Protein 2XFG (pdb70)

Secondary structure (DSSP, 8-state):
--SS-HHHHHHHHHHHHHHTB-B---TTT-SBSS---B-TTTTGGGTS----SB--SSS--EEHHHHHHHHHHHHHHHHH-HHHHHHTT-HHHHHHHHHHHHHHHHHT-SBTTEEEEEES-HHHHHT--S-GGG--S---EEEEESSS--HHHHHHHHHHHHHHHHHTTTT-HHHHHHHHHHHHHHHHHHHHH---TT--TTTTTS--SS-SHHHHHHHHHHHHHHH--HHHHHHHHHTTTTS-BSTTSSSBP-SS--BTTB-HHHHHHHHHHHH-SS-HHHHHHHHHHHHHTT-BTTB---B-TTS-B---SSSHHHHHHHHHHHHHHHHT-TTS-HHHHHHHHHHHHHHHHHHHTTTSS--BTTSSSS--S--S-HHHHT-SSS-TTSSSS-SS--TTPBP----TTS-----TT-HHHH---HHHHHHHHHHHHHHHHHHT--/----TT--B-----S-SEEEEEEEEEEETTEEEEEEEEEE---TT---BSSEEEEEEEE-HHHHTTT--GGG-EEE-S--TT-EEPPPEEEETTEEEEEEE-TTS-B-SSSTTTSEEEEEEEEEPPTTS---GGG-GGGTT--BT--EE-TTS-EEETTEEEES----TTT-

Solvent-accessible surface area: 24163 Å² total; per-residue (Å²): 124,31,62,56,83,5,4,48,0,0,8,19,0,0,0,0,0,8,2,1,26,0,0,162,17,83,101,98,101,19,34,5,35,1,6,12,63,5,11,84,92,2,0,141,99,38,70,51,80,0,24,12,0,0,6,5,21,3,10,5,0,0,4,1,1,0,3,0,2,0,1,0,0,0,0,0,0,2,73,42,9,75,75,1,0,102,83,2,50,4,27,105,51,0,9,84,0,1,66,56,0,0,53,2,0,25,71,0,7,59,112,146,45,20,0,12,5,1,0,0,50,5,149,35,3,73,74,19,14,0,2,1,21,3,30,68,43,151,30,40,17,65,99,0,37,116,102,45,10,1,0,0,0,1,0,0,0,0,0,2,0,0,1,0,3,26,15,8,89,189,78,53,24,135,14,4,134,75,0,39,125,27,0,86,34,0,11,112,1,0,13,78,26,77,21,36,119,11,24,86,24,2,103,65,76,25,46,31,199,38,26,29,53,2,0,0,0,0,0,0,0,0,0,38,48,12,42,121,70,70,70,39,20,94,64,0,41,66,19,24,89,113,14,25,91,23,110,183,52,128,71,35,27,12,68,89,0,0,4,29,14,8,0,0,1,0,0,2,0,2,0,4,53,48,73,68,88,119,23,119,12,37,96,2,0,20,28,0,0,14,24,0,9,98,19,55,126,86,83,123,7,75,53,5,110,129,27,0,0,42,23,40,95,105,0,1,0,15,17,0,0,1,0,0,0,0,0,0,0,0,25,72,24,139,82,12,46,165,116,58,16,146,38,0,42,105,12,0,67,46,1,0,14,2,0,1,10,69,38,35,46,0,4,0,4,17,9,46,118,92,27,1,144,24,2,16,8,11,4,0,0,2,0,29,8,66,37,53,122,62,18,84,121,30,46,7,59,0,49,0,0,0,0,1,2,2,65,41,84,24,92,34,79,47,55,2,57,52,104,42,9,0,43,1,4,0,2,11,0,0,0,0,0,0,0,0,0,11,0,4,86,71,59,22,38,216,53,74,11,73,124,160,30,63,1,102,34,153,69,68,123,56,28,14,16,0,43,0,1,12,60,35,73,34,142,21,33,1,27,0,63,0,22,1,4,0,55,0,2,20,36,3,79,59,9,84,63,0,7,1,45,0,0,1,43,4,74,32,0,59,111,60,71,77,51,16,104,55,17,114,19,49,41,125,104,53,185,46,6,162,41,26,109,24,84,101,40,138,123,36,21,39,22,0,40,0,36,3,52,71,30,123,0,37,0,7,9,89,85,12,29,70,59,54,1,29,1,74,0,22,5,48,159,85,12,103,10,47,26,129,59,2,42,0,35,82,68,20,55,84,79,64,45,65,96,7,78,71,0,0,0,4,54,79,48,98,76,71,23,15,116,40,8,75,90,173,144,192

GO terms:
  GO:0042802 identical protein binding (F, IPI)

Organism: Acetivibrio thermocellus (strain ATCC 27405 / DSM 1237 / JCM 9322 / NBRC 103400 / NCIMB 10682 / NRRL B-4536 / VPI 7372) (NCBI:txid203119)

Foldseek 3Di:
DDPFDLLQLLLQLLLLLLVFKAAADDCVPRPDDQDHYFPQCFCVVVPFGLTFFGQWWLWRKRALLQRLLLLLLLLVLCVQQVVLCVLSVNNVSSLVSSCRHLVNQLSQPPDLFKGWGIWAQVVLGVQFFFARRPDDDHIDIFMAGLVAHQLASLLSNLSSLLSNLVSCCPVPVVSSVVSNVNSVSSLCNSVVRQDRRRVDRCVPNDDQDQGNLQSSLSSLLSNCVSPVPCVSVVRSVVCQQPRDADPPDSHRDAQFACFSNHNNLVSLLSNCLVVVPPDNSLVNNLQNLCQDFVRDPPHHAQAAPLGQRARDLALRLLRQLLSLLSLLSQLPRPSHDPVSNVRSPVSLSSSLCVCQASPNEHQFWPHDHPYQFQAQHRSQQGAPPRDSVVPVGGPHTSGNWRALADPSHRDEDRDNPPRNHRITGSSSSRSNSSSSSSVCVVPPND/DDDDPVDDDQDDPPDQQWFKWKAFADDDQFKTKMKIKTFGNAPSPWDKAQWKKKKFKFFCVQQVVVVHDLVQKDKDDPFQVQWDWARWADDDDRMTIIMITNHRQIATNDDDPRGMDIGMMMIGGDPPRGDDRPRTQRCPPHYYPDIGTDLSIFMDGNNHTDGHDYDQPVND

CATH classification: 1.50.10.10

Sequence (618 aa):
TGAFNYGEALQKAIFFYECQRSGKLDSSTLRLNWRGDSGLDDGKDAGIIDLTGGWYDAGDHVKFNLPMSYSAAMLGWAVYEYEDDAFKQSGQYNHILNNIKWACDYFIKKCHPEKDVYYYQVGDGHADHAWWGPAEVMPMERPSYKKVDRSSSPGSTVVAETSAALAIASIIFKKKVDGEYSKECLKHAKELFEFADTTKSDDGYTAANGFYNSWSGFYDELSWAAVWLYLATNDSSSYLDKAESYSDKWGYEPQTNIPKYKWAQCWDDVTYGTYLLLARIKNDNGKYKKEAIERHLDWWTTGYNGERITYTPKGLAWLDQWGSLRYATTTAFLACVYSDWENNGDKEKAKTYLEFARRSQADYALGSSTGRSFVVGFGEENPPKRPHHRTAHGSWADSQMMEPPEHRHVLYGALVGGPDSTDNYTDDISSNYTCNEEVACDYNAGFVGLLAKMYKLYGELGSPDPKFNGIEEVPEEDEIFVEAGVNASGNNFIEIKAIVNNKSGWPARRVCENLSFRYFINIEEIVNAGKSASDLQVSSSYNQGAKLSDVKKHYKDNNIYYVEEVDLSGTKIYPGGQSAYKKKEVQFRISSAPEGTVFNPENDYSYQGLSAGTVVKSEYIPVYDAGVLVFGREPLEEHHH

B-factor: mean 23.48, std 12.63, range [8.13, 111.37]

Nearest PDB structures (foldseek):
  2xfg-assembly1_A  TM=1.002E+00  e=5.826E-88  Acetivibrio thermocellus
  1g87-assembly1_A  TM=9.944E-01  e=8.960E-62  Ruminiclostridium cellulolyticum
  1ga2-assembly1_A  TM=9.941E-01  e=1.167E-61  Ruminiclostridium cellulolyticum
  7v0j-assembly1_A  TM=9.828E-01  e=1.781E-61  Acetivibrio thermocellus
  8ihw-assembly1_A  TM=9.458E-01  e=1.509E-45  Eisenia fetida

Radius of gyration: 29.51 Å; Cα contacts (8 Å, |Δi|>4): 1471; chains: 2; bounding box: 98×49×69 Å

InterPro domains:
  IPR001701 Glycoside hydrolase family 9 [PF00759] (78-508)
  IPR001956 Carbohydrate-binding module 3 [PF00942] (536-680)
  IPR001956 Carbohydrate-binding module 3 [PF00942] (742-884)
  IPR001956 Carbohydrate-binding module 3 [PS51172] (529-684)
  IPR001956 Carbohydrate-binding module 3 [PS51172] (736-887)
  IPR001956 Carbohydrate-binding module 3 [SM01067] (534-617)
  IPR001956 Carbohydrate-binding module 3 [SM01067] (742-824)
  IPR008928 Six-hairpin glycosidase superfamily [SSF48208] (76-523)
  IPR008965 CBM2/CBM3, carbohydrate-binding domain superfamily [SSF49384] (532-683)
  IPR008965 CBM2/CBM3, carbohydrate-binding domain superfamily [SSF49384] (738-887)
  IPR012341 Six-hairpin glycosidase-like superfamily [G3DSA:1.50.10.10] (73-518)
  IPR018221 Glycoside hydrolase family 9, His active site [PS00592] (426-450)
  IPR033126 Glycosyl hydrolases family 9, Asp/Glu active sites [PS00698] (484-502)
  IPR036966 Carbohydrate-binding module 3 superfamily [G3DSA:2.60.40.710] (529-688)
  IPR036966 Carbohydrate-binding module 3 superfamily [G3DSA:2.60.40.710] (724-887)

Structure (mmCIF, N/CA/C/O backbone):
data_2XFG
#
_entry.id   2XFG
#
_cell.length_a   70.399
_cell.length_b   88.541
_cell.length_c   106.486
_cell.angle_alpha   90.00
_cell.angle_beta   90.00
_cell.angle_gamma   90.00
#
_symmetry.space_group_name_H-M   'P 21 21 21'
#
loop_
_entity.id
_entity.type
_entity.pdbx_description
1 polymer 'ENDOGLUCANASE 1'
2 polymer 'ENDOGLUCANASE 1'
3 non-polymer 'CALCIUM ION'
4 non-polymer 'CHLORIDE ION'
5 water water
#
loop_
_atom_site.group_PDB
_atom_site.id
_atom_site.type_symbol
_atom_site.label_atom_id
_atom_site.label_alt_id
_atom_site.label_comp_id
_atom_site.label_asym_id
_atom_site.label_entity_id
_atom_site.label_seq_id
_atom_site.pdbx_PDB_ins_code
_atom_site.Cartn_x
_atom_site.Cartn_y
_atom_site.Cartn_z
_atom_site.occupancy
_atom_site.B_iso_or_equiv
_atom_site.auth_seq_id
_atom_site.auth_comp_id
_atom_site.auth_asym_id
_atom_site.auth_atom_id
_atom_site.pdbx_PDB_model_num
ATOM 1 N N . THR A 1 21 ? 20.494 -45.913 54.370 1.00 88.19 1 THR A N 1
ATOM 2 C CA . THR A 1 21 ? 20.193 -45.319 53.030 1.00 84.48 1 THR A CA 1
ATOM 3 C C . THR A 1 21 ? 21.012 -44.050 52.787 1.00 69.04 1 THR A C 1
ATOM 4 O O . THR A 1 21 ? 21.460 -43.392 53.735 1.00 69.16 1 THR A O 1
ATOM 17 N N . GLY A 1 22 ? 21.190 -43.687 51.521 1.00 44.42 2 GLY A N 1
ATOM 18 C CA . GLY A 1 22 ? 20.478 -44.299 50.412 1.00 25.51 2 GLY A CA 1
ATOM 19 C C . GLY A 1 22 ? 21.224 -45.420 49.742 1.00 30.60 2 GLY A C 1
ATOM 20 O O . GLY A 1 22 ? 22.258 -45.880 50.222 1.00 32.63 2 GLY A O 1
ATOM 24 N N . ALA A 1 23 ? 20.695 -45.840 48.604 1.00 20.15 3 ALA A N 1
ATOM 25 C CA . ALA A 1 23 ? 21.203 -46.996 47.894 1.00 18.53 3 ALA A CA 1
ATOM 26 C C . ALA A 1 23 ? 22.327 -46.675 46.938 1.00 21.19 3 ALA A C 1
ATOM 27 O O . ALA A 1 23 ? 23.025 -47.596 46.486 1.00 19.19 3 ALA A O 1
ATOM 34 N N . PHE A 1 24 ? 22.473 -45.386 46.590 1.00 18.27 4 PHE A N 1
ATOM 35 C CA . PHE A 1 24 ? 23.515 -44.967 45.648 1.00 15.23 4 PHE A CA 1
ATOM 36 C C . PHE A 1 24 ? 24.104 -43.660 46.108 1.00 17.96 4 PHE A C 1
ATOM 37 O O . PHE A 1 24 ? 23.529 -42.998 46.952 1.00 18.91 4 PHE A O 1
ATOM 54 N N . ASN A 1 25 ? 25.278 -43.331 45.572 1.00 17.30 5 ASN A N 1
ATOM 55 C CA . ASN A 1 25 ? 25.959 -42.110 45.927 1.00 14.18 5 ASN A CA 1
ATOM 56 C C . ASN A 1 25 ? 25.350 -40.934 45.134 1.00 13.63 5 ASN A C 1
ATOM 57 O O . ASN A 1 25 ? 25.802 -40.597 44.034 1.00 13.24 5 ASN A O 1
ATOM 68 N N . TYR A 1 26 ? 24.314 -40.324 45.706 1.00 13.38 6 TYR A N 1
ATOM 69 C CA . TYR A 1 26 ? 23.609 -39.245 45.002 1.00 13.11 6 TYR A CA 1
ATOM 70 C C . TYR A 1 26 ? 24.481 -38.027 44.804 1.00 15.29 6 TYR A C 1
ATOM 71 O O . TYR A 1 26 ? 24.372 -37.332 43.796 1.00 17.24 6 TYR A O 1
ATOM 89 N N . GLY A 1 27 ? 25.365 -37.774 45.757 1.00 15.74 7 GLY A N 1
ATOM 90 C CA . GLY A 1 27 ? 26.277 -36.641 45.648 1.00 13.34 7 GLY A CA 1
ATOM 91 C C . GLY A 1 27 ? 27.214 -36.773 44.468 1.00 15.96 7 GLY A C 1
ATOM 92 O O . GLY A 1 27 ? 27.444 -35.803 43.749 1.00 14.43 7 GLY A O 1
ATOM 96 N N . GLU A 1 28 ? 27.820 -37.952 44.295 1.00 13.24 8 GLU A N 1
ATOM 97 C CA . GLU A 1 28 ? 28.605 -38.242 43.101 1.00 15.92 8 GLU A CA 1
ATOM 98 C C . GLU A 1 28 ? 27.794 -38.122 41.792 1.00 11.79 8 GLU A C 1
ATOM 99 O O . GLU A 1 28 ? 28.255 -37.533 40.824 1.00 11.66 8 GLU A O 1
ATOM 111 N N . ALA A 1 29 ? 26.622 -38.732 41.739 1.00 11.98 9 ALA A N 1
ATOM 112 C CA . ALA A 1 29 ? 25.755 -38.610 40.576 1.00 15.99 9 ALA A CA 1
ATOM 113 C C . ALA A 1 29 ? 25.442 -37.134 40.261 1.00 14.09 9 ALA A C 1
ATOM 114 O O . ALA A 1 29 ? 25.453 -36.726 39.114 1.00 11.82 9 ALA A O 1
ATOM 121 N N . LEU A 1 30 ? 25.170 -36.337 41.282 1.00 12.92 10 LEU A N 1
ATOM 122 C CA . LEU A 1 30 ? 24.882 -34.902 41.083 1.00 13.46 10 LEU A CA 1
ATOM 123 C C . LEU A 1 30 ? 26.083 -34.170 40.487 1.00 12.44 10 LEU A C 1
ATOM 124 O O . LEU A 1 30 ? 25.952 -33.419 39.514 1.00 13.16 10 LEU A O 1
ATOM 140 N N . GLN A 1 31 ? 27.240 -34.317 41.118 1.00 11.09 11 GLN A N 1
ATOM 141 C CA . GLN A 1 31 ? 28.490 -33.798 40.577 1.00 11.61 11 GLN A CA 1
ATOM 142 C C . GLN A 1 31 ? 28.658 -34.100 39.078 1.00 13.86 11 GLN A C 1
ATOM 143 O O . GLN A 1 31 ? 28.955 -33.199 38.266 1.00 12.39 11 GLN A O 1
ATOM 157 N N . LYS A 1 32 ? 28.456 -35.369 38.719 1.00 14.08 12 LYS A N 1
ATOM 158 C CA . LYS A 1 32 ? 28.677 -35.803 37.352 1.00 11.46 12 LYS A CA 1
ATOM 159 C C . LYS A 1 32 ? 27.590 -35.236 36.456 1.00 11.45 12 LYS A C 1
ATOM 160 O O . LYS A 1 32 ? 27.909 -34.798 35.357 1.00 11.56 12 LYS A O 1
ATOM 179 N N . ALA A 1 33 ? 26.325 -35.254 36.894 1.00 12.48 13 ALA A N 1
ATOM 180 C CA . ALA A 1 33 ? 25.210 -34.793 36.054 1.00 11.65 13 ALA A CA 1
ATOM 181 C C . ALA A 1 33 ? 25.344 -33.294 35.735 1.00 12.65 13 ALA A C 1
ATOM 182 O O . ALA A 1 33 ? 24.894 -32.852 34.695 1.00 12.91 13 ALA A O 1
ATOM 189 N N . ILE A 1 34 ? 25.981 -32.533 36.634 1.00 13.12 14 ILE A N 1
ATOM 190 C CA . ILE A 1 34 ? 26.296 -31.128 36.342 1.00 8.60 14 ILE A CA 1
ATOM 191 C C . ILE A 1 34 ? 27.472 -31.005 35.371 1.00 12.69 14 ILE A C 1
ATOM 192 O O . ILE A 1 34 ? 27.460 -30.186 34.438 1.00 13.12 14 ILE A O 1
ATOM 208 N N . PHE A 1 35 ? 28.521 -31.821 35.588 1.00 11.86 15 PHE A N 1
ATOM 209 C CA . PHE A 1 35 ? 29.694 -31.840 34.716 1.00 13.65 15 PHE A CA 1
ATOM 210 C C . PHE A 1 35 ? 29.327 -32.069 33.244 1.00 11.95 15 PHE A C 1
ATOM 211 O O . PHE A 1 35 ? 29.965 -31.539 32.338 1.00 11.76 15 PHE A O 1
ATOM 228 N N . PHE A 1 36 ? 28.276 -32.866 33.010 1.00 10.94 16 PHE A N 1
ATOM 229 C CA . PHE A 1 36 ? 27.807 -33.143 31.671 1.00 12.88 16 PHE A CA 1
ATOM 230 C C . PHE A 1 36 ? 27.675 -31.823 30.867 1.00 13.30 16 PHE A C 1
ATOM 231 O O . PHE A 1 36 ? 28.032 -31.782 29.689 1.00 11.34 16 PHE A O 1
ATOM 248 N N . TYR A 1 37 ? 27.149 -30.760 31.497 1.00 12.54 17 TYR A N 1
ATOM 249 C CA . TYR A 1 37 ? 26.972 -29.481 30.791 1.00 12.97 17 TYR A CA 1
ATOM 250 C C . TYR A 1 37 ? 28.275 -28.840 30.319 1.00 12.03 17 TYR A C 1
ATOM 251 O O . TYR A 1 37 ? 28.276 -28.101 29.315 1.00 12.86 17 TYR A O 1
ATOM 269 N N . GLU A 1 38 ? 29.386 -29.105 31.008 1.00 11.50 18 GLU A N 1
ATOM 270 C CA . GLU A 1 38 ? 30.711 -28.645 30.537 1.00 12.72 18 GLU A CA 1
ATOM 271 C C . GLU A 1 38 ? 31.088 -29.357 29.250 1.00 11.20 18 GLU A C 1
ATOM 272 O O . GLU A 1 38 ? 31.659 -28.737 28.334 1.00 14.18 18 GLU A O 1
ATOM 284 N N . CYS A 1 39 ? 30.692 -30.625 29.137 1.00 11.36 19 CYS A N 1
ATOM 285 C CA . CYS A 1 39 ? 30.960 -31.367 27.917 1.00 11.87 19 CYS A CA 1
ATOM 286 C C . CYS A 1 39 ? 30.224 -30.806 26.728 1.00 14.51 19 CYS A C 1
ATOM 287 O O . CYS A 1 39 ? 30.631 -31.057 25.602 1.00 13.00 19 CYS A O 1
ATOM 295 N N . GLN A 1 40 ? 29.116 -30.098 26.979 1.00 9.96 20 GLN A N 1
ATOM 296 C CA . GLN A 1 40 ? 28.293 -29.557 25.887 1.00 8.44 20 GLN A CA 1
ATOM 297 C C . GLN A 1 40 ? 28.709 -28.146 25.460 1.00 11.90 20 GLN A C 1
ATOM 298 O O . GLN A 1 40 ? 28.029 -27.585 24.596 1.00 11.56 20 GLN A O 1
ATOM 312 N N . ARG A 1 41 ? 29.756 -27.541 26.042 1.00 11.77 21 ARG A N 1
ATOM 313 C CA . ARG A 1 41 ? 30.010 -26.113 25.742 1.00 11.42 21 ARG A CA 1
ATOM 314 C C . ARG A 1 41 ? 30.429 -25.889 24.303 1.00 12.40 21 ARG A C 1
ATOM 315 O O . ARG A 1 41 ? 31.272 -26.605 23.756 1.00 12.08 21 ARG A O 1
ATOM 336 N N . SER A 1 42 ? 29.813 -24.871 23.720 1.00 10.92 22 SER A N 1
ATOM 337 C CA . SER A 1 42 ? 30.236 -24.313 22.440 1.00 10.45 22 SER A CA 1
ATOM 338 C C . SER A 1 42 ? 30.970 -23.002 22.743 1.00 11.15 22 SER A C 1
ATOM 339 O O . SER A 1 42 ? 30.748 -22.405 23.811 1.00 12.02 22 SER A O 1
ATOM 347 N N . GLY A 1 43 ? 31.842 -22.589 21.827 1.00 9.71 23 GLY A N 1
ATOM 348 C CA . GLY A 1 43 ? 32.483 -21.270 21.911 1.00 12.54 23 GLY A CA 1
ATOM 349 C C . GLY A 1 43 ? 33.940 -21.310 22.364 1.00 13.14 23 GLY A C 1
ATOM 350 O O . GLY A 1 43 ? 34.587 -22.355 22.337 1.00 14.35 23 GLY A O 1
ATOM 354 N N . LYS A 1 44 ? 34.463 -20.137 22.750 1.00 14.88 24 LYS A N 1
ATOM 355 C CA . LYS A 1 44 ? 35.831 -20.029 23.234 1.00 11.57 24 LYS A CA 1
ATOM 356 C C . LYS A 1 44 ? 35.931 -20.584 24.651 1.00 13.45 24 LYS A C 1
ATOM 357 O O . LYS A 1 44 ? 35.263 -20.079 25.554 1.00 16.82 24 LYS A O 1
ATOM 376 N N . LEU A 1 45 ? 36.769 -21.588 24.850 1.00 13.09 25 LEU A N 1
ATOM 377 C CA . LEU A 1 45 ? 36.967 -22.161 26.195 1.00 15.41 25 LEU A CA 1
ATOM 378 C C . LEU A 1 45 ? 38.284 -21.691 26.829 1.00 27.28 25 LEU A C 1
ATOM 379 O O . LEU A 1 45 ? 39.260 -21.386 26.134 1.00 31.18 25 LEU A O 1
ATOM 395 N N . ASP A 1 46 ? 38.290 -21.644 28.152 1.00 23.67 26 ASP A N 1
ATOM 396 C CA . ASP A 1 46 ? 39.521 -21.414 28.937 1.00 26.78 26 ASP A CA 1
ATOM 397 C C . ASP A 1 46 ? 40.149 -22.733 29.375 1.00 22.56 26 ASP A C 1
ATOM 398 O O . ASP A 1 46 ? 39.743 -23.296 30.398 1.00 26.65 26 ASP A O 1
ATOM 407 N N . SER A 1 47 ? 41.118 -23.252 28.630 1.00 23.91 27 SER A N 1
ATOM 408 C CA . SER A 1 47 ? 41.670 -24.579 28.949 1.00 28.09 27 SER A CA 1
ATOM 409 C C . SER A 1 47 ? 42.379 -24.630 30.313 1.00 38.29 27 SER A C 1
ATOM 410 O O . SER A 1 47 ? 42.642 -25.721 30.853 1.00 36.67 27 SER A O 1
ATOM 418 N N . SER A 1 48 ? 42.700 -23.465 30.867 1.00 35.34 28 SER A N 1
ATOM 419 C CA . SER A 1 48 ? 43.424 -23.424 32.138 1.00 43.07 28 SER A CA 1
ATOM 420 C C . SER A 1 48 ? 42.505 -23.670 33.338 1.00 42.83 28 SER A C 1
ATOM 421 O O . SER A 1 48 ? 42.970 -23.949 34.438 1.00 44.80 28 SER A O 1
ATOM 429 N N . THR A 1 49 ? 41.198 -23.577 33.125 1.00 30.00 29 THR A N 1
ATOM 430 C CA . THR A 1 49 ? 40.232 -23.807 34.215 1.00 24.95 29 THR A CA 1
ATOM 431 C C . THR A 1 49 ? 39.196 -24.912 33.914 1.00 28.05 29 THR A C 1
ATOM 432 O O . THR A 1 49 ? 38.419 -25.313 34.801 1.00 27.56 29 THR A O 1
ATOM 443 N N . LEU A 1 50 ? 39.162 -25.404 32.678 1.00 25.86 30 LEU A N 1
ATOM 444 C CA . LEU A 1 50 ? 38.289 -26.534 32.347 1.00 24.64 30 LEU A CA 1
ATOM 445 C C . LEU A 1 50 ? 38.597 -27.767 33.219 1.00 27.34 30 LEU A C 1
ATOM 446 O O . LEU A 1 50 ? 39.751 -28.047 33.539 1.00 31.88 30 LEU A O 1
ATOM 462 N N . ARG A 1 51 ? 37.562 -28.532 33.549 1.00 21.91 31 ARG A N 1
ATOM 463 C CA . ARG A 1 51 ? 37.718 -29.738 34.341 1.00 22.65 31 ARG A CA 1
ATOM 464 C C . ARG A 1 51 ? 37.917 -30.961 33.468 1.00 17.40 31 ARG A C 1
ATOM 465 O O . ARG A 1 51 ? 37.726 -32.088 33.924 1.00 16.08 31 ARG A O 1
ATOM 486 N N . LEU A 1 52 ? 38.237 -30.744 32.200 1.00 16.53 32 LEU A N 1
ATOM 487 C CA . LEU A 1 52 ? 38.480 -31.850 31.296 1.00 15.06 32 LEU A CA 1
ATOM 488 C C . LEU A 1 52 ? 39.477 -31.401 30.221 1.00 16.91 32 LEU A C 1
ATOM 489 O O . LEU A 1 52 ? 39.764 -30.203 30.049 1.00 17.58 32 LEU A O 1
ATOM 505 N N . ASN A 1 53 ? 40.043 -32.360 29.510 1.00 16.22 33 ASN A N 1
ATOM 506 C CA . ASN A 1 53 ? 41.068 -32.004 28.518 1.00 13.99 33 ASN A CA 1
ATOM 507 C C . ASN A 1 53 ? 40.683 -32.397 27.098 1.00 14.75 33 ASN A C 1
ATOM 508 O O . ASN A 1 53 ? 41.528 -32.418 26.186 1.00 16.84 33 ASN A O 1
ATOM 519 N N . TRP A 1 54 ? 39.408 -32.726 26.886 1.00 12.39 34 TRP A N 1
ATOM 520 C CA . TRP A 1 54 ? 38.999 -33.218 25.562 1.00 11.53 34 TRP A CA 1
ATOM 521 C C . TRP A 1 54 ? 37.988 -32.318 24.890 1.00 12.16 34 TRP A C 1
ATOM 522 O O . TRP A 1 54 ? 37.360 -32.712 23.897 1.00 14.87 34 TRP A O 1
ATOM 543 N N . ARG A 1 55 ? 37.857 -31.102 25.426 1.00 14.38 35 ARG A N 1
ATOM 544 C CA . ARG A 1 55 ? 37.061 -30.066 24.745 1.00 15.76 35 ARG A CA 1
ATOM 545 C C . ARG A 1 55 ? 37.930 -28.850 24.494 1.00 12.50 35 ARG A C 1
ATOM 546 O O . ARG A 1 55 ? 38.734 -28.440 25.366 1.00 15.44 35 ARG A O 1
ATOM 567 N N . GLY A 1 56 ? 37.782 -28.281 23.296 1.00 11.84 36 GLY A N 1
ATOM 568 C CA . GLY A 1 56 ? 38.508 -27.085 22.890 1.00 13.56 36 GLY A CA 1
ATOM 569 C C . GLY A 1 56 ? 37.590 -26.064 22.218 1.00 16.40 36 GLY A C 1
ATOM 570 O O . GLY A 1 56 ? 36.382 -26.261 22.116 1.00 13.86 36 GLY A O 1
ATOM 574 N N . ASP A 1 57 ? 38.164 -24.960 21.753 1.00 13.94 37 ASP A N 1
ATOM 575 C CA . ASP A 1 57 ? 37.394 -23.952 21.028 1.00 13.64 37 ASP A CA 1
ATOM 576 C C . ASP A 1 57 ? 36.599 -24.510 19.844 1.00 14.40 37 ASP A C 1
ATOM 577 O O . ASP A 1 57 ? 37.086 -25.315 19.030 1.00 13.65 37 ASP A O 1
ATOM 586 N N . SER A 1 58 ? 35.348 -24.087 19.724 1.00 13.94 38 SER A N 1
ATOM 587 C CA . SER A 1 58 ? 34.501 -24.589 18.639 1.00 11.85 38 SER A CA 1
ATOM 588 C C . SER A 1 58 ? 33.392 -23.589 18.375 1.00 14.65 38 SER A C 1
ATOM 589 O O . SER A 1 58 ? 33.047 -22.792 19.241 1.00 14.27 38 SER A O 1
ATOM 597 N N . GLY A 1 59 ? 32.847 -23.606 17.166 1.00 12.88 39 GLY A N 1
ATOM 598 C CA . GLY A 1 59 ? 31.767 -22.683 16.831 1.00 11.90 39 GLY A CA 1
ATOM 599 C C . GLY A 1 59 ? 32.172 -21.230 16.984 1.00 11.64 39 GLY A C 1
ATOM 600 O O . GLY A 1 59 ? 31.356 -20.396 17.337 1.00 13.04 39 GLY A O 1
ATOM 604 N N . LEU A 1 60 ? 33.422 -20.888 16.679 1.00 12.89 40 LEU A N 1
ATOM 605 C CA . LEU A 1 60 ? 33.870 -19.508 16.928 1.00 13.14 40 LEU A CA 1
ATOM 606 C C . LEU A 1 60 ? 33.307 -18.515 15.901 1.00 11.57 40 LEU A C 1
ATOM 607 O O . LEU A 1 60 ? 33.300 -17.300 16.150 1.00 15.26 40 LEU A O 1
ATOM 623 N N . ASP A 1 61 ? 32.776 -19.016 14.784 1.00 15.55 41 ASP A N 1
ATOM 624 C CA . ASP A 1 61 ? 32.174 -18.130 13.775 1.00 14.69 41 ASP A CA 1
ATOM 625 C C . ASP A 1 61 ? 30.645 -18.074 13.915 1.00 15.46 41 ASP A C 1
ATOM 626 O O . ASP A 1 61 ? 29.942 -17.563 13.025 1.00 15.09 41 ASP A O 1
ATOM 635 N N . ASP A 1 62 ? 30.119 -18.595 15.026 1.00 12.99 42 ASP A N 1
ATOM 636 C CA . ASP A 1 62 ? 28.652 -18.574 15.224 1.00 11.02 42 ASP A CA 1
ATOM 637 C C . ASP A 1 62 ? 28.152 -17.129 15.283 1.00 12.83 42 ASP A C 1
ATOM 638 O O . ASP A 1 62 ? 28.618 -16.327 16.089 1.00 15.34 42 ASP A O 1
ATOM 647 N N . GLY A 1 63 ? 27.209 -16.786 14.407 1.00 13.82 43 GLY A N 1
ATOM 648 C CA . GLY A 1 63 ? 26.682 -15.428 14.367 1.00 15.11 43 GLY A CA 1
ATOM 649 C C . GLY A 1 63 ? 27.283 -14.574 13.238 1.00 13.64 43 GLY A C 1
ATOM 650 O O . GLY A 1 63 ? 26.711 -13.531 12.887 1.00 18.92 43 GLY A O 1
ATOM 654 N N . LYS A 1 64 ? 28.423 -14.979 12.670 1.00 14.76 44 LYS A N 1
ATOM 655 C CA . LYS A 1 64 ? 29.117 -14.062 11.747 1.00 16.15 44 LYS A CA 1
ATOM 656 C C . LYS A 1 64 ? 28.315 -13.778 10.477 1.00 17.23 44 LYS A C 1
ATOM 657 O O . LYS A 1 64 ? 28.469 -12.706 9.874 1.00 20.87 44 LYS A O 1
ATOM 676 N N . ASP A 1 65 ? 27.471 -14.737 10.076 1.00 13.06 45 ASP A N 1
ATOM 677 C CA . ASP A 1 65 ? 26.581 -14.532 8.921 1.00 14.67 45 ASP A CA 1
ATOM 678 C C . ASP A 1 65 ? 25.584 -13.387 9.145 1.00 16.02 45 ASP A C 1
ATOM 679 O O . ASP A 1 65 ? 25.131 -12.771 8.179 1.00 15.93 45 ASP A O 1
ATOM 688 N N . ALA A 1 66 ? 25.261 -13.115 10.424 1.00 17.07 46 ALA A N 1
ATOM 689 C CA . ALA A 1 66 ? 24.348 -12.066 10.840 1.00 21.50 46 ALA A CA 1
ATOM 690 C C . ALA A 1 66 ? 25.070 -10.819 11.299 1.00 19.58 46 ALA A C 1
ATOM 691 O O . ALA A 1 66 ? 24.430 -9.834 11.676 1.00 18.56 46 ALA A O 1
ATOM 698 N N . GLY A 1 67 ? 26.399 -10.867 11.323 1.00 18.99 47 GLY A N 1
ATOM 699 C CA . GLY A 1 67 ? 27.188 -9.729 11.770 1.00 19.47 47 GLY A CA 1
ATOM 700 C C . GLY A 1 67 ? 27.206 -9.543 13.280 1.00 20.64 47 GLY A C 1
ATOM 701 O O . GLY A 1 67 ? 27.483 -8.438 13.775 1.00 21.43 47 GLY A O 1
ATOM 705 N N A ILE A 1 68 ? 26.906 -10.612 14.013 0.66 16.24 48 ILE A N 1
ATOM 706 N N B ILE A 1 68 ? 26.925 -10.614 14.019 0.34 17.48 48 ILE A N 1
ATOM 707 C CA A ILE A 1 68 ? 26.794 -10.525 15.464 0.66 16.29 48 ILE A CA 1
ATOM 708 C CA B ILE A 1 68 ? 26.749 -10.521 15.467 0.34 17.69 48 ILE A CA 1
ATOM 709 C C A ILE A 1 68 ? 27.547 -11.678 16.112 0.66 18.64 48 ILE A C 1
ATOM 710 C C B ILE A 1 68 ? 27.426 -11.698 16.172 0.34 18.32 48 ILE A C 1
ATOM 711 O O A ILE A 1 68 ? 27.655 -12.764 15.541 0.66 18.96 48 ILE A O 1
ATOM 712 O O B ILE A 1 68 ? 27.368 -12.827 15.686 0.34 19.27 48 ILE A O 1
ATOM 743 N N . ASP A 1 69 ? 28.082 -11.429 17.304 1.00 15.31 49 ASP A N 1
ATOM 744 C CA . ASP A 1 69 ? 28.772 -12.487 18.064 1.00 17.82 49 ASP A CA 1
ATOM 745 C C . ASP A 1 69 ? 27.713 -13.353 18.760 1.00 16.40 49 ASP A C 1
ATOM 746 O O . ASP A 1 69 ? 27.068 -12.888 19.681 1.00 17.47 49 ASP A O 1
ATOM 756 N N . LEU A 1 70 ? 27.502 -14.579 18.277 1.00 12.87 50 LEU A N 1
ATOM 757 C CA . LEU A 1 70 ? 26.562 -15.510 18.910 1.00 13.03 50 LEU A CA 1
ATOM 758 C C . LEU A 1 70 ? 27.359 -16.734 19.419 1.00 14.38 50 LEU A C 1
ATOM 759 O O . LEU A 1 70 ? 26.824 -17.848 19.515 1.00 15.64 50 LEU A O 1
ATOM 775 N N . THR A 1 71 ? 28.637 -16.544 19.752 1.00 13.11 51 THR A N 1
ATOM 776 C CA . THR A 1 71 ? 29.407 -17.691 20.278 1.00 13.87 51 THR A CA 1
ATOM 777 C C . THR A 1 71 ? 28.922 -18.073 21.696 1.00 12.81 51 THR A C 1
ATOM 778 O O . THR A 1 71 ? 28.310 -17.249 22.399 1.00 11.93 51 THR A O 1
ATOM 789 N N . GLY A 1 72 ? 29.267 -19.294 22.111 1.00 13.82 52 GLY A N 1
ATOM 790 C CA . GLY A 1 72 ? 28.907 -19.820 23.433 1.00 14.28 52 GLY A CA 1
ATOM 791 C C . GLY A 1 72 ? 27.654 -20.695 23.417 1.00 12.07 52 GLY A C 1
ATOM 792 O O . GLY A 1 72 ? 27.257 -21.233 22.378 1.00 11.51 52 GLY A O 1
ATOM 796 N N . GLY A 1 73 ? 27.057 -20.884 24.588 1.00 11.37 53 GLY A N 1
ATOM 797 C CA . GLY A 1 73 ? 25.874 -21.735 24.696 1.00 11.64 53 GLY A CA 1
ATOM 798 C C . GLY A 1 73 ? 26.245 -23.229 24.713 1.00 11.72 53 GLY A C 1
ATOM 799 O O . GLY A 1 73 ? 27.400 -23.601 24.792 1.00 11.38 53 GLY A O 1
ATOM 803 N N . TRP A 1 74 ? 25.235 -24.078 24.647 1.00 12.12 54 TRP A N 1
ATOM 804 C CA . TRP A 1 74 ? 25.406 -25.511 24.726 1.00 11.68 54 TRP A CA 1
ATOM 805 C C . TRP A 1 74 ? 24.952 -26.172 23.428 1.00 10.37 54 TRP A C 1
ATOM 806 O O . TRP A 1 74 ? 23.903 -25.828 22.887 1.00 11.80 54 TRP A O 1
ATOM 827 N N . TYR A 1 75 ? 25.732 -27.113 22.940 1.00 10.36 55 TYR A N 1
ATOM 828 C CA . TYR A 1 75 ? 25.267 -28.013 21.910 1.00 11.12 55 TYR A CA 1
ATOM 829 C C . TYR A 1 75 ? 24.106 -28.801 22.518 1.00 13.32 55 TYR A C 1
ATOM 830 O O . TYR A 1 75 ? 24.089 -29.096 23.715 1.00 11.72 55 TYR A O 1
ATOM 848 N N . ASP A 1 76 ? 23.117 -29.129 21.702 1.00 9.92 56 ASP A N 1
ATOM 849 C CA . ASP A 1 76 ? 21.908 -29.700 22.259 1.00 10.97 56 ASP A CA 1
ATOM 850 C C . ASP A 1 76 ? 22.074 -31.122 22.818 1.00 10.39 56 ASP A C 1
ATOM 851 O O . ASP A 1 76 ? 21.699 -31.403 23.988 1.00 12.64 56 ASP A O 1
ATOM 860 N N . ALA A 1 77 ? 22.594 -32.032 21.999 1.00 10.00 57 ALA A N 1
ATOM 861 C CA . ALA A 1 77 ? 22.536 -33.441 22.337 1.00 9.01 57 ALA A CA 1
ATOM 862 C C . ALA A 1 77 ? 23.868 -34.109 21.966 1.00 10.48 57 ALA A C 1
ATOM 863 O O . ALA A 1 77 ? 24.905 -33.715 22.524 1.00 11.50 57 ALA A O 1
ATOM 870 N N . GLY A 1 78 ? 23.854 -35.073 21.031 1.00 10.91 58 GLY A N 1
ATOM 871 C CA . GLY A 1 78 ? 25.106 -35.658 20.531 1.00 9.95 58 GLY A CA 1
ATOM 872 C C . GLY A 1 78 ? 25.542 -34.973 19.243 1.00 10.06 58 GLY A C 1
ATOM 873 O O . GLY A 1 78 ? 26.465 -35.441 18.561 1.00 11.84 58 GLY A O 1
ATOM 877 N N . ASP A 1 79 ? 24.828 -33.900 18.900 1.00 12.62 59 ASP A N 1
ATOM 878 C CA . ASP A 1 79 ? 25.046 -33.098 17.701 1.00 11.47 59 ASP A CA 1
ATOM 879 C C . ASP A 1 79 ? 25.609 -31.733 18.086 1.00 11.26 59 ASP A C 1
ATOM 880 O O . ASP A 1 79 ? 25.989 -31.512 19.247 1.00 12.12 59 ASP A O 1
ATOM 889 N N . HIS A 1 80 ? 25.704 -30.807 17.131 1.00 11.12 60 HIS A N 1
ATOM 890 C CA . HIS A 1 80 ? 26.298 -29.491 17.414 1.00 11.13 60 HIS A CA 1
ATOM 891 C C . HIS A 1 80 ? 25.409 -28.327 17.036 1.00 11.18 60 HIS A C 1
ATOM 892 O O . HIS A 1 80 ? 25.865 -27.199 16.862 1.00 11.78 60 HIS A O 1
ATOM 907 N N . VAL A 1 81 ? 24.108 -28.588 16.963 1.00 10.21 61 VAL A N 1
ATOM 908 C CA . VAL A 1 81 ? 23.166 -27.510 16.737 1.00 9.90 61 VAL A CA 1
ATOM 909 C C . VAL A 1 81 ? 22.934 -26.837 18.096 1.00 10.90 61 VAL A C 1
ATOM 910 O O . VAL A 1 81 ? 22.899 -27.512 19.134 1.00 12.68 61 VAL A O 1
ATOM 923 N N . LYS A 1 82 ? 22.805 -25.514 18.081 1.00 10.81 62 LYS A N 1
ATOM 924 C CA . LYS A 1 82 ? 22.367 -24.775 19.259 1.00 11.77 62 LYS A CA 1
ATOM 925 C C . LYS A 1 82 ? 20.854 -24.488 19.070 1.00 11.44 62 LYS A C 1
ATOM 926 O O . LYS A 1 82 ? 20.473 -23.661 18.248 1.00 12.06 62 LYS A O 1
ATOM 945 N N . PHE A 1 83 ? 20.025 -25.261 19.761 1.00 10.56 63 PHE A N 1
ATOM 946 C CA . PHE A 1 83 ? 18.559 -25.176 19.656 1.00 12.38 63 PHE A CA 1
ATOM 947 C C . PHE A 1 83 ? 18.070 -24.442 20.907 1.00 13.20 63 PHE A C 1
ATOM 948 O O . PHE A 1 83 ? 18.067 -25.024 22.004 1.00 11.32 63 PHE A O 1
ATOM 965 N N . ASN A 1 84 ? 17.701 -23.172 20.783 1.00 10.54 64 ASN A N 1
ATOM 966 C CA . ASN A 1 84 ? 17.480 -22.360 21.985 1.00 12.94 64 ASN A CA 1
ATOM 967 C C . ASN A 1 84 ? 16.259 -22.759 22.836 1.00 12.51 64 ASN A C 1
ATOM 968 O O . ASN A 1 84 ? 16.242 -22.451 24.005 1.00 12.19 64 ASN A O 1
ATOM 979 N N . LEU A 1 85 ? 15.285 -23.471 22.271 1.00 12.02 65 LEU A N 1
ATOM 980 C CA . LEU A 1 85 ? 14.110 -23.860 23.066 1.00 11.56 65 LEU A CA 1
ATOM 981 C C . LEU A 1 85 ? 14.499 -24.887 24.133 1.00 11.09 65 LEU A C 1
ATOM 982 O O . LEU A 1 85 ? 14.347 -24.600 25.318 1.00 12.45 65 LEU A O 1
ATOM 998 N N . PRO A 1 86 ? 15.049 -26.065 23.740 1.00 11.40 66 PRO A N 1
ATOM 999 C CA . PRO A 1 86 ? 15.516 -26.951 24.828 1.00 12.29 66 PRO A CA 1
ATOM 1000 C C . PRO A 1 86 ? 16.677 -26.380 25.653 1.00 12.40 66 PRO A C 1
ATOM 1001 O O . PRO A 1 86 ? 16.795 -26.675 26.829 1.00 12.16 66 PRO A O 1
ATOM 1012 N N . MET A 1 87 ? 17.489 -25.509 25.060 1.00 8.94 67 MET A N 1
ATOM 1013 C CA . MET A 1 87 ? 18.628 -24.987 25.778 1.00 11.09 67 MET A CA 1
ATOM 1014 C C . MET A 1 87 ? 18.116 -24.090 26.926 1.00 12.78 67 MET A C 1
ATOM 1015 O O . MET A 1 87 ? 18.563 -24.222 28.067 1.00 9.46 67 MET A O 1
ATOM 1029 N N . SER A 1 88 ? 17.139 -23.233 26.625 1.00 10.99 68 SER A N 1
ATOM 1030 C CA . SER A 1 88 ? 16.618 -22.281 27.641 1.00 8.25 68 SER A CA 1
ATOM 1031 C C . SER A 1 88 ? 15.758 -23.053 28.656 1.00 10.26 68 SER A C 1
ATOM 1032 O O . SER A 1 88 ? 15.842 -22.820 29.842 1.00 12.55 68 SER A O 1
ATOM 1040 N N . TYR A 1 89 ? 14.974 -24.022 28.196 1.00 10.59 69 TYR A N 1
ATOM 1041 C CA . TYR A 1 89 ? 14.247 -24.866 29.143 1.00 13.00 69 TYR A CA 1
ATOM 1042 C C . TYR A 1 89 ? 15.207 -25.543 30.128 1.00 12.69 69 TYR A C 1
ATOM 1043 O O . TYR A 1 89 ? 14.955 -25.599 31.338 1.00 11.54 69 TYR A O 1
ATOM 1061 N N . SER A 1 90 ? 16.340 -26.036 29.631 1.00 9.45 70 SER A N 1
ATOM 1062 C CA . SER A 1 90 ? 17.252 -26.760 30.505 1.00 9.19 70 SER A CA 1
ATOM 1063 C C . SER A 1 90 ? 17.887 -25.806 31.530 1.00 11.80 70 SER A C 1
ATOM 1064 O O . SER A 1 90 ? 17.996 -26.136 32.696 1.00 11.53 70 SER A O 1
ATOM 1072 N N . ALA A 1 91 ? 18.283 -24.611 31.095 1.00 10.63 71 ALA A N 1
ATOM 1073 C CA . ALA A 1 91 ? 18.881 -23.632 31.997 1.00 11.19 71 ALA A CA 1
ATOM 1074 C C . ALA A 1 91 ? 17.837 -23.213 33.036 1.00 12.91 71 ALA A C 1
ATOM 1075 O O . ALA A 1 91 ? 18.166 -23.019 34.202 1.00 12.78 71 ALA A O 1
ATOM 1082 N N . ALA A 1 92 ? 16.575 -23.095 32.622 1.00 12.54 72 ALA A N 1
ATOM 1083 C CA . ALA A 1 92 ? 15.513 -22.762 33.600 1.00 10.04 72 ALA A CA 1
ATOM 1084 C C . ALA A 1 92 ? 15.381 -23.856 34.664 1.00 13.28 72 ALA A C 1
ATOM 1085 O O . ALA A 1 92 ? 15.231 -23.567 35.842 1.00 11.19 72 ALA A O 1
ATOM 1092 N N . MET A 1 93 ? 15.417 -25.115 34.244 1.00 13.34 73 MET A N 1
ATOM 1093 C CA . MET A 1 93 ? 15.242 -26.216 35.213 1.00 14.59 73 MET A CA 1
ATOM 1094 C C . MET A 1 93 ? 16.462 -26.333 36.146 1.00 14.56 73 MET A C 1
ATOM 1095 O O . MET A 1 93 ? 16.305 -26.634 37.331 1.00 14.32 73 MET A O 1
ATOM 1109 N N . LEU A 1 94 ? 17.669 -26.118 35.627 1.00 11.28 74 LEU A N 1
ATOM 1110 C CA . LEU A 1 94 ? 18.844 -26.149 36.508 1.00 14.11 74 LEU A CA 1
ATOM 1111 C C . LEU A 1 94 ? 18.715 -25.013 37.519 1.00 12.00 74 LEU A C 1
ATOM 1112 O O . LEU A 1 94 ? 18.992 -25.176 38.720 1.00 11.33 74 LEU A O 1
ATOM 1128 N N . GLY A 1 95 ? 18.277 -23.867 37.014 1.00 12.25 75 GLY A N 1
ATOM 1129 C CA . GLY A 1 95 ? 18.123 -22.678 37.857 1.00 11.45 75 GLY A CA 1
ATOM 1130 C C . GLY A 1 95 ? 17.057 -22.925 38.930 1.00 14.32 75 GLY A C 1
ATOM 1131 O O . GLY A 1 95 ? 17.225 -22.520 40.078 1.00 11.95 75 GLY A O 1
ATOM 1135 N N . TRP A 1 96 ? 15.974 -23.624 38.566 1.00 13.34 76 TRP A N 1
ATOM 1136 C CA . TRP A 1 96 ? 14.920 -23.921 39.521 1.00 12.56 76 TRP A CA 1
ATOM 1137 C C . TRP A 1 96 ? 15.456 -24.829 40.628 1.00 15.87 76 TRP A C 1
ATOM 1138 O O . TRP A 1 96 ? 15.164 -24.599 41.792 1.00 11.80 76 TRP A O 1
ATOM 1159 N N . ALA A 1 97 ? 16.284 -25.815 40.273 1.00 12.31 77 ALA A N 1
ATOM 1160 C CA . ALA A 1 97 ? 16.958 -26.654 41.273 1.00 14.20 77 ALA A CA 1
ATOM 1161 C C . ALA A 1 97 ? 17.765 -25.837 42.322 1.00 13.63 77 ALA A C 1
ATOM 1162 O O . ALA A 1 97 ? 17.678 -26.108 43.497 1.00 13.54 77 ALA A O 1
ATOM 1169 N N . VAL A 1 98 ? 18.548 -24.866 41.872 1.00 12.25 78 VAL A N 1
ATOM 1170 C CA . VAL A 1 98 ? 19.363 -24.015 42.759 1.00 13.60 78 VAL A CA 1
ATOM 1171 C C . VAL A 1 98 ? 18.460 -23.136 43.613 1.00 14.62 78 VAL A C 1
ATOM 1172 O O . VAL A 1 98 ? 18.765 -22.858 44.764 1.00 15.62 78 VAL A O 1
ATOM 1185 N N . TYR A 1 99 ? 17.346 -22.693 43.041 1.00 13.64 79 TYR A N 1
ATOM 1186 C CA . TYR A 1 99 ? 16.407 -21.831 43.748 1.00 14.21 79 TYR A CA 1
ATOM 1187 C C . TYR A 1 99 ? 15.761 -22.588 44.923 1.00 15.92 79 TYR A C 1
ATOM 1188 O O . TYR A 1 99 ? 15.597 -22.018 46.019 1.00 19.01 79 TYR A O 1
ATOM 1206 N N . GLU A 1 100 ? 15.444 -23.876 44.722 1.00 15.36 80 GLU A N 1
ATOM 1207 C CA . GLU A 1 100 ? 14.755 -24.668 45.767 1.00 15.17 80 GLU A CA 1
ATOM 1208 C C . GLU A 1 100 ? 15.726 -25.286 46.783 1.00 17.21 80 GLU A C 1
ATOM 1209 O O . GLU A 1 100 ? 15.393 -25.385 47.988 1.00 16.18 80 GLU A O 1
ATOM 1221 N N . TYR A 1 101 ? 16.912 -25.715 46.304 1.00 15.00 81 TYR A N 1
ATOM 1222 C CA . TYR A 1 101 ? 17.794 -26.561 47.103 1.00 19.26 81 TYR A CA 1
ATOM 1223 C C . TYR A 1 101 ? 19.228 -26.014 47.129 1.00 18.85 81 TYR A C 1
ATOM 1224 O O . TYR A 1 101 ? 20.185 -26.759 46.988 1.00 15.67 81 TYR A O 1
ATOM 1242 N N . GLU A 1 102 ? 19.354 -24.709 47.349 1.00 17.71 82 GLU A N 1
ATOM 1243 C CA . GLU A 1 102 ? 20.661 -24.049 47.284 1.00 18.35 82 GLU A CA 1
ATOM 1244 C C . GLU A 1 102 ? 21.636 -24.707 48.252 1.00 18.93 82 GLU A C 1
ATOM 1245 O O . GLU A 1 102 ? 22.798 -24.952 47.909 1.00 17.00 82 GLU A O 1
ATOM 1257 N N A ASP A 1 103 ? 21.165 -24.986 49.465 0.63 20.10 83 ASP A N 1
ATOM 1258 N N B ASP A 1 103 ? 21.168 -25.004 49.459 0.37 20.51 83 ASP A N 1
ATOM 1259 C CA A ASP A 1 103 ? 22.029 -25.531 50.505 0.63 20.97 83 ASP A CA 1
ATOM 1260 C CA B ASP A 1 103 ? 22.044 -25.528 50.502 0.37 21.38 83 ASP A CA 1
ATOM 1261 C C A ASP A 1 103 ? 22.555 -26.916 50.117 0.63 21.77 83 ASP A C 1
ATOM 1262 C C B ASP A 1 103 ? 22.510 -26.958 50.215 0.37 21.53 83 ASP A C 1
ATOM 1263 O O A ASP A 1 103 ? 23.698 -27.256 50.432 0.63 19.77 83 ASP A O 1
ATOM 1264 O O B ASP A 1 103 ? 23.573 -27.365 50.685 0.37 21.40 83 ASP A O 1
ATOM 1281 N N . ALA A 1 104 ? 21.726 -27.716 49.450 1.00 17.61 84 ALA A N 1
ATOM 1282 C CA . ALA A 1 104 ? 22.156 -29.031 49.011 1.00 18.14 84 ALA A CA 1
ATOM 1283 C C . ALA A 1 104 ? 23.334 -28.865 48.053 1.00 20.11 84 ALA A C 1
ATOM 1284 O O . ALA A 1 104 ? 24.324 -29.612 48.123 1.00 16.46 84 ALA A O 1
ATOM 1292 N N . PHE A 1 105 ? 23.247 -27.881 47.157 1.00 16.99 85 PHE A N 1
ATOM 1293 C CA . PHE A 1 105 ? 24.372 -27.628 46.247 1.00 18.85 85 PHE A CA 1
ATOM 1294 C C . PHE A 1 105 ? 25.631 -27.186 47.005 1.00 18.15 85 PHE A C 1
ATOM 1295 O O . PHE A 1 105 ? 26.729 -27.620 46.669 1.00 18.17 85 PHE A O 1
ATOM 1312 N N . LYS A 1 106 ? 25.473 -26.331 48.016 1.00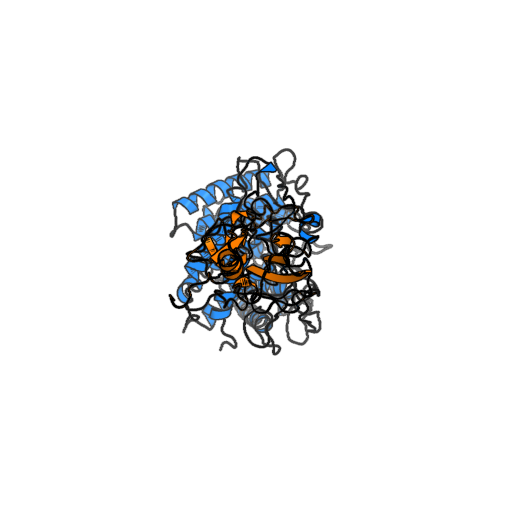 14.53 86 LYS A N 1
ATOM 1313 C CA . LYS A 1 106 ? 26.642 -25.859 48.789 1.00 15.90 86 LYS A CA 1
ATOM 1314 C C . LYS A 1 106 ? 27.278 -27.012 49.572 1.00 18.33 86 LYS A C 1
ATOM 1315 O O . LYS A 1 106 ? 28.513 -27.176 49.562 1.00 21.00 86 LYS A O 1
ATOM 1334 N N . GLN A 1 107 ? 26.451 -27.819 50.230 1.00 15.69 87 GLN A N 1
ATOM 1335 C CA . GLN A 1 107 ? 26.988 -28.893 51.094 1.00 16.61 87 GLN A CA 1
ATOM 1336 C C . GLN A 1 107 ? 27.713 -29.955 50.255 1.00 18.70 87 GLN A C 1
ATOM 1337 O O . GLN A 1 107 ? 28.718 -30.550 50.702 1.00 20.85 87 GLN A O 1
ATOM 1351 N N . SER A 1 108 ? 27.252 -30.168 49.019 1.00 16.11 88 SER A N 1
ATOM 1352 C CA . SER A 1 108 ? 27.877 -31.170 48.148 1.00 18.23 88 SER A CA 1
ATOM 1353 C C . SER A 1 108 ? 29.071 -30.612 47.382 1.00 16.51 88 SER A C 1
ATOM 1354 O O . SER A 1 108 ? 29.700 -31.326 46.627 1.00 17.55 88 SER A O 1
ATOM 1362 N N . GLY A 1 109 ? 29.357 -29.318 47.547 1.00 16.46 89 GLY A N 1
ATOM 1363 C CA . GLY A 1 109 ? 30.472 -28.686 46.869 1.00 13.83 89 GLY A CA 1
ATOM 1364 C C . GLY A 1 109 ? 30.197 -28.400 45.390 1.00 15.96 89 GLY A C 1
ATOM 1365 O O . GLY A 1 109 ? 31.118 -28.181 44.616 1.00 17.17 89 GLY A O 1
ATOM 1369 N N . GLN A 1 110 ? 28.921 -28.421 45.019 1.00 12.96 90 GLN A N 1
ATOM 1370 C CA . GLN A 1 110 ? 28.529 -28.241 43.618 1.00 13.31 90 GLN A CA 1
ATOM 1371 C C . GLN A 1 110 ? 27.924 -26.860 43.302 1.00 15.98 90 GLN A C 1
ATOM 1372 O O . GLN A 1 110 ? 27.442 -26.640 42.184 1.00 16.16 90 GLN A O 1
ATOM 1386 N N . TYR A 1 111 ? 27.962 -25.924 44.239 1.00 16.38 91 TYR A N 1
ATOM 1387 C CA . TYR A 1 111 ? 27.248 -24.662 44.041 1.00 16.87 91 TYR A CA 1
ATOM 1388 C C . TYR A 1 111 ? 27.909 -23.773 42.977 1.00 14.36 91 TYR A C 1
ATOM 1389 O O . TYR A 1 111 ? 27.250 -23.298 42.052 1.00 17.66 91 TYR A O 1
ATOM 1407 N N . ASN A 1 112 ? 29.213 -23.529 43.090 1.00 15.42 92 ASN A N 1
ATOM 1408 C 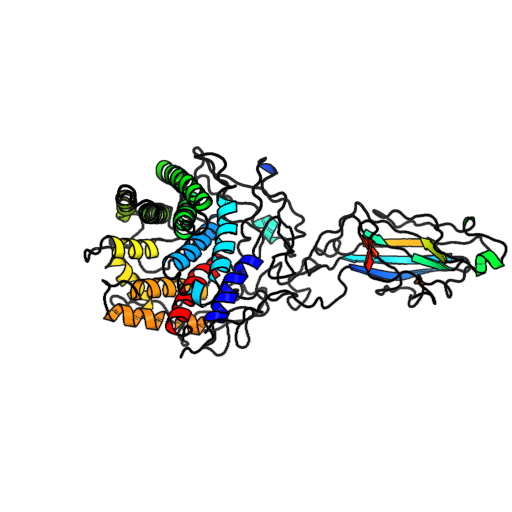CA . ASN A 1 112 ? 29.882 -22.792 42.031 1.00 13.83 92 ASN A CA 1
ATOM 1409 C C . ASN A 1 112 ? 29.811 -23.526 40.691 1.00 16.16 92 ASN A C 1
ATOM 1410 O O . ASN A 1 112 ? 29.656 -22.893 39.668 1.00 15.57 92 ASN A O 1
ATOM 1421 N N . HIS A 1 113 ? 29.948 -24.852 40.699 1.00 13.45 93 HIS A N 1
ATOM 1422 C CA . HIS A 1 113 ? 29.824 -25.619 39.451 1.00 11.52 93 HIS A CA 1
ATOM 1423 C C . HIS A 1 113 ? 28.477 -25.401 38.755 1.00 10.92 93 HIS A C 1
ATOM 1424 O O . HIS A 1 113 ? 28.451 -25.175 37.535 1.00 14.24 93 HIS A O 1
ATOM 1439 N N . ILE A 1 114 ? 27.372 -25.493 39.491 1.00 12.67 94 ILE A N 1
ATOM 1440 C CA . ILE A 1 114 ? 26.070 -25.358 38.836 1.00 13.47 94 ILE A CA 1
ATOM 1441 C C . ILE A 1 114 ? 25.911 -23.912 38.337 1.00 13.73 94 ILE A C 1
ATOM 1442 O O . ILE A 1 114 ? 25.437 -23.701 37.232 1.00 14.58 94 ILE A O 1
ATOM 1458 N N . LEU A 1 115 ? 26.312 -22.928 39.132 1.00 12.87 95 LEU A N 1
ATOM 1459 C CA . LEU A 1 115 ? 26.197 -21.535 38.660 1.00 14.16 95 LEU A CA 1
ATOM 1460 C C . LEU A 1 115 ? 27.043 -21.254 37.417 1.00 13.73 95 LEU A C 1
ATOM 1461 O O . LEU A 1 115 ? 26.568 -20.591 36.487 1.00 15.79 95 LEU A O 1
ATOM 1477 N N . ASN A 1 116 ? 28.272 -21.762 37.373 1.00 14.87 96 ASN A N 1
ATOM 1478 C CA . ASN A 1 116 ? 29.121 -21.580 36.215 1.00 15.58 96 ASN A CA 1
ATOM 1479 C C . ASN A 1 116 ? 28.475 -22.102 34.925 1.00 15.18 96 ASN A C 1
ATOM 1480 O O . ASN A 1 116 ? 28.585 -21.494 33.847 1.00 12.69 96 ASN A O 1
ATOM 1491 N N . ASN A 1 117 ? 27.814 -23.250 35.033 1.00 14.10 97 ASN A N 1
ATOM 1492 C CA . ASN A 1 117 ? 27.187 -23.834 33.870 1.00 14.32 97 ASN A CA 1
ATOM 1493 C C . ASN A 1 117 ? 25.918 -23.083 33.474 1.00 14.03 97 ASN A C 1
ATOM 1494 O O . ASN A 1 117 ? 25.678 -22.855 32.287 1.00 12.13 97 ASN A O 1
ATOM 1505 N N . ILE A 1 118 ? 25.113 -22.690 34.451 1.00 13.02 98 ILE A N 1
ATOM 1506 C CA . ILE A 1 118 ? 23.892 -21.935 34.121 1.00 12.51 98 ILE A CA 1
ATOM 1507 C C . ILE A 1 118 ? 24.297 -20.606 33.429 1.00 13.73 98 ILE A C 1
ATOM 1508 O O . ILE A 1 118 ? 23.679 -20.187 32.454 1.00 15.59 98 ILE A O 1
ATOM 1524 N N . LYS A 1 119 ? 25.364 -19.970 33.916 1.00 11.89 99 LYS A N 1
ATOM 1525 C CA . LYS A 1 119 ? 25.834 -18.726 33.324 1.00 13.06 99 LYS A CA 1
ATOM 1526 C C . LYS A 1 119 ? 26.352 -18.955 31.894 1.00 13.43 99 LYS A C 1
ATOM 1527 O O . LYS A 1 119 ? 26.266 -18.070 31.056 1.00 13.84 99 LYS A O 1
ATOM 1546 N N . TRP A 1 120 ? 26.903 -20.124 31.604 1.00 11.56 100 TRP A N 1
ATOM 1547 C CA . TRP A 1 120 ? 27.321 -20.386 30.241 1.00 12.19 100 TRP A CA 1
ATOM 1548 C C . TRP A 1 120 ? 26.149 -20.251 29.259 1.00 12.90 100 TRP A C 1
ATOM 1549 O O . TRP A 1 120 ? 26.274 -19.644 28.187 1.00 15.14 100 TRP A O 1
ATOM 1570 N N . ALA A 1 121 ? 25.013 -20.849 29.601 1.00 12.49 101 ALA A N 1
ATOM 1571 C CA . ALA A 1 121 ? 23.849 -20.739 28.721 1.00 10.89 101 ALA A CA 1
ATOM 1572 C C . ALA A 1 121 ? 23.298 -19.309 28.730 1.00 15.04 101 ALA A C 1
ATOM 1573 O O . ALA A 1 121 ? 23.005 -18.768 27.680 1.00 12.68 101 ALA A O 1
ATOM 1580 N N . CYS A 1 122 ? 23.181 -18.683 29.898 1.00 12.47 102 CYS A N 1
ATOM 1581 C CA . CYS A 1 122 ? 22.516 -17.378 29.962 1.00 11.90 102 CYS A CA 1
ATOM 1582 C C . CYS A 1 122 ? 23.355 -16.283 29.285 1.00 13.32 102 CYS A C 1
ATOM 1583 O O . CYS A 1 122 ? 22.780 -15.336 28.720 1.00 15.16 102 CYS A O 1
ATOM 1591 N N . ASP A 1 123 ? 24.696 -16.381 29.338 1.00 12.82 103 ASP A N 1
ATOM 1592 C CA . ASP A 1 123 ? 25.516 -15.422 28.617 1.00 9.21 103 ASP A CA 1
ATOM 1593 C C . ASP A 1 123 ? 25.194 -15.472 27.099 1.00 11.85 103 ASP A C 1
ATOM 1594 O O . ASP A 1 123 ? 25.163 -14.449 26.419 1.00 13.42 103 ASP A O 1
ATOM 1603 N N . TYR A 1 124 ? 24.933 -16.673 26.591 1.00 14.21 104 TYR A N 1
ATOM 1604 C CA . TYR A 1 124 ? 24.537 -16.857 25.190 1.00 15.59 104 TYR A CA 1
ATOM 1605 C C . TYR A 1 124 ? 23.159 -16.298 24.869 1.00 12.85 104 TYR A C 1
ATOM 1606 O O . TYR A 1 124 ? 22.977 -15.632 23.841 1.00 12.34 104 TYR A O 1
ATOM 1624 N N . PHE A 1 125 ? 22.185 -16.500 25.761 1.00 12.80 105 PHE A N 1
ATOM 1625 C CA . PHE A 1 125 ? 20.840 -15.992 25.505 1.00 13.90 105 PHE A CA 1
ATOM 1626 C C . PHE A 1 125 ? 20.913 -14.471 25.418 1.00 11.87 105 PHE A C 1
ATOM 1627 O O . PHE A 1 125 ? 20.204 -13.860 24.637 1.00 14.19 105 PHE A O 1
ATOM 1644 N N . ILE A 1 126 ? 21.789 -13.866 26.225 1.00 12.27 106 ILE A N 1
ATOM 1645 C CA . ILE A 1 126 ? 21.949 -12.410 26.186 1.00 14.16 106 ILE A CA 1
ATOM 1646 C C . ILE A 1 126 ? 22.521 -11.962 24.840 1.00 11.77 106 ILE A C 1
ATOM 1647 O O . ILE A 1 126 ? 22.015 -11.002 24.247 1.00 16.49 106 ILE A O 1
ATOM 1663 N N A LYS A 1 127 ? 23.569 -12.634 24.355 0.64 15.62 107 LYS A N 1
ATOM 1664 N N B LYS A 1 127 ? 23.557 -12.650 24.355 0.36 15.48 107 LYS A N 1
ATOM 1665 C CA A LYS A 1 127 ? 24.097 -12.343 23.024 0.64 13.93 107 LYS A CA 1
ATOM 1666 C CA B LYS A 1 127 ? 24.105 -12.368 23.030 0.36 14.80 107 LYS A CA 1
ATOM 1667 C C A LYS A 1 127 ? 23.003 -12.470 21.959 0.64 17.88 107 LYS A C 1
ATOM 1668 C C B LYS A 1 127 ? 23.031 -12.501 21.949 0.36 17.36 107 LYS A C 1
ATOM 1669 O O A LYS A 1 127 ? 22.984 -11.717 20.973 0.64 15.67 107 LYS A O 1
ATOM 1670 O O B LYS A 1 127 ? 23.050 -11.779 20.947 0.36 16.84 107 LYS A O 1
ATOM 1707 N N . CYS A 1 128 ? 22.099 -13.431 22.154 1.00 14.30 108 CYS A N 1
ATOM 1708 C CA . CYS A 1 128 ? 21.041 -13.699 21.170 1.00 13.42 108 CYS A CA 1
ATOM 1709 C C . CYS A 1 128 ? 19.953 -12.622 21.179 1.00 18.19 108 CYS A C 1
ATOM 1710 O O . CYS A 1 128 ? 19.021 -12.670 20.392 1.00 15.96 108 CYS A O 1
ATOM 1719 N N . HIS A 1 129 ? 20.052 -11.653 22.081 1.00 14.71 109 HIS A N 1
ATOM 1720 C CA . HIS A 1 129 ? 19.013 -10.636 22.209 1.00 15.14 109 HIS A CA 1
ATOM 1721 C C . HIS A 1 129 ? 19.638 -9.253 22.023 1.00 18.04 109 HIS A C 1
ATOM 1722 O O . HIS A 1 129 ? 19.792 -8.506 23.003 1.00 17.59 109 HIS A O 1
ATOM 1737 N N . PRO A 1 130 ? 20.008 -8.903 20.768 1.00 18.33 110 PRO A N 1
ATOM 1738 C CA . PRO A 1 130 ? 20.795 -7.677 20.539 1.00 20.12 110 PRO A CA 1
ATOM 1739 C C . PRO A 1 130 ? 19.972 -6.398 20.583 1.00 26.34 110 PRO A C 1
ATOM 1740 O O . PRO A 1 130 ? 20.591 -5.341 20.765 1.00 27.08 110 PRO A O 1
ATOM 1751 N N . GLU A 1 131 ? 18.649 -6.505 20.408 1.00 22.24 111 GLU A N 1
ATOM 1752 C CA . GLU A 1 131 ? 17.681 -5.390 20.491 1.00 32.36 111 GLU A CA 1
ATOM 1753 C C . GLU A 1 131 ? 16.379 -5.878 21.150 1.00 28.27 111 GLU A C 1
ATOM 1754 O O . GLU A 1 131 ? 16.119 -7.076 21.183 1.00 24.87 111 GLU A O 1
ATOM 1766 N N . LYS A 1 132 ? 15.526 -4.967 21.628 1.00 26.96 112 LYS A N 1
ATOM 1767 C CA . LYS A 1 132 ? 14.358 -5.349 22.452 1.00 33.33 112 LYS A CA 1
ATOM 1768 C C . LYS A 1 132 ? 13.453 -6.470 21.917 1.00 30.74 112 LYS A C 1
ATOM 1769 O O . LYS A 1 132 ? 13.006 -7.356 22.722 1.00 25.14 112 LYS A O 1
ATOM 1788 N N . ASP A 1 133 ? 13.170 -6.388 20.600 1.00 20.05 113 ASP A N 1
ATOM 1789 C CA . ASP A 1 133 ? 12.267 -7.288 19.848 1.00 20.29 113 ASP A CA 1
ATOM 1790 C C . ASP A 1 133 ? 12.964 -8.069 18.738 1.00 23.67 113 ASP A C 1
ATOM 1791 O O . ASP A 1 133 ? 12.390 -8.273 17.666 1.00 22.43 113 ASP A O 1
ATOM 1800 N N . VAL A 1 134 ? 14.214 -8.456 18.970 1.00 17.40 114 VAL A N 1
ATOM 1801 C CA . VAL A 1 134 ? 14.933 -9.308 18.033 1.00 19.14 114 VAL A CA 1
ATOM 1802 C C . VAL A 1 134 ? 15.578 -10.398 18.860 1.00 17.49 114 VAL A C 1
ATOM 1803 O O . VAL A 1 134 ? 16.226 -10.102 19.872 1.00 17.14 114 VAL A O 1
ATOM 1816 N N . TYR A 1 135 ? 15.416 -11.651 18.447 1.00 15.44 115 TYR A N 1
ATOM 1817 C CA . TYR A 1 135 ? 15.981 -12.776 19.219 1.00 13.57 115 TYR A CA 1
ATOM 1818 C C . TYR A 1 135 ? 16.459 -13.888 18.289 1.00 16.58 115 TYR A C 1
ATOM 1819 O O . TYR A 1 135 ? 15.674 -14.449 17.532 1.00 18.51 115 TYR A O 1
ATOM 1837 N N . TYR A 1 136 ? 17.751 -14.188 18.337 1.00 14.24 116 TYR A N 1
ATOM 1838 C CA . TYR A 1 136 ? 18.285 -15.323 17.594 1.00 17.10 116 TYR A CA 1
ATOM 1839 C C . TYR A 1 136 ? 17.994 -16.622 18.357 1.00 16.04 116 TYR A C 1
ATOM 1840 O O . TYR A 1 136 ? 18.325 -16.741 19.545 1.00 14.00 116 TYR A O 1
ATOM 1858 N N . TYR A 1 137 ? 17.388 -17.593 17.672 1.00 14.03 117 TYR A N 1
ATOM 1859 C CA . TYR A 1 137 ? 16.900 -18.774 18.341 1.00 14.02 117 TYR A CA 1
ATOM 1860 C C . TYR A 1 137 ? 17.596 -20.067 17.940 1.00 13.77 117 TYR A C 1
ATOM 1861 O O . TYR A 1 137 ? 17.258 -21.126 18.480 1.00 12.18 117 TYR A O 1
ATOM 1879 N N . GLN A 1 138 ? 18.548 -20.000 17.014 1.00 11.80 118 GLN A N 1
ATOM 1880 C CA . GLN A 1 138 ? 19.242 -21.222 16.612 1.00 8.99 118 GLN A CA 1
ATOM 1881 C C . GLN A 1 138 ? 20.530 -20.845 15.880 1.00 11.72 118 GLN A C 1
ATOM 1882 O O . GLN A 1 138 ? 20.570 -19.838 15.149 1.00 11.94 118 GLN A O 1
ATOM 1896 N N . VAL A 1 139 ? 21.577 -21.628 16.109 1.00 11.81 119 VAL A N 1
ATOM 1897 C CA . VAL A 1 139 ? 22.747 -21.600 15.216 1.00 11.56 119 VAL A CA 1
ATOM 1898 C C . VAL A 1 139 ? 23.032 -23.017 14.769 1.00 13.00 119 VAL A C 1
ATOM 1899 O O . VAL A 1 139 ? 23.147 -23.944 15.605 1.00 11.94 119 VAL A O 1
ATOM 1912 N N . GLY A 1 140 ? 23.145 -23.196 13.456 1.00 13.63 120 GLY A N 1
ATOM 1913 C CA . GLY A 1 140 ? 23.368 -24.496 12.871 1.00 12.97 120 GLY A CA 1
ATOM 1914 C C . GLY A 1 140 ? 22.124 -24.930 12.090 1.00 12.29 120 GLY A C 1
ATOM 1915 O O . GLY A 1 140 ? 21.004 -24.601 12.466 1.00 14.03 120 GLY A O 1
ATOM 1919 N N . ASP A 1 141 ? 22.362 -25.640 10.993 1.00 13.51 121 ASP A N 1
ATOM 1920 C CA . ASP A 1 141 ? 21.323 -26.248 10.151 1.00 13.36 121 ASP A CA 1
ATOM 1921 C C . ASP A 1 141 ? 21.215 -27.725 10.569 1.00 13.81 121 ASP A C 1
ATOM 1922 O O . ASP A 1 141 ? 22.207 -28.446 10.533 1.00 14.82 121 ASP A O 1
ATOM 1931 N N . GLY A 1 142 ? 20.035 -28.168 11.023 1.00 15.11 122 GLY A N 1
ATOM 1932 C CA . GLY A 1 142 ? 19.923 -29.498 11.602 1.00 14.40 122 GLY A CA 1
ATOM 1933 C C . GLY A 1 142 ? 20.389 -30.607 10.656 1.00 15.67 122 GLY A C 1
ATOM 1934 O O . GLY A 1 142 ? 21.163 -31.520 11.044 1.00 14.88 122 GLY A O 1
ATOM 1938 N N . HIS A 1 143 ? 19.916 -30.549 9.413 1.00 15.61 123 HIS A N 1
ATOM 1939 C CA . HIS A 1 143 ? 20.267 -31.585 8.431 1.00 15.41 123 HIS A CA 1
ATOM 1940 C C . HIS A 1 143 ? 21.761 -31.590 8.136 1.00 17.87 123 HIS A C 1
ATOM 1941 O O . HIS A 1 143 ? 22.379 -32.655 8.104 1.00 18.50 123 HIS A O 1
ATOM 1956 N N . ALA A 1 144 ? 22.341 -30.419 7.910 1.00 17.28 124 ALA A N 1
ATOM 1957 C CA . ALA A 1 144 ? 23.770 -30.350 7.597 1.00 18.85 124 ALA A CA 1
ATOM 1958 C C . ALA A 1 144 ? 24.626 -30.791 8.790 1.00 15.12 124 ALA A C 1
ATOM 1959 O O . ALA A 1 144 ? 25.659 -31.446 8.629 1.00 16.49 124 ALA A O 1
ATOM 1966 N N . ASP A 1 145 ? 24.199 -30.390 9.980 1.00 13.55 125 ASP A N 1
ATOM 1967 C CA . ASP A 1 145 ? 24.925 -30.717 11.190 1.00 12.53 125 ASP A CA 1
ATOM 1968 C C . ASP A 1 145 ? 24.958 -32.235 11.382 1.00 14.37 125 ASP A C 1
ATOM 1969 O O . ASP A 1 145 ? 25.999 -32.815 11.673 1.00 13.29 125 ASP A O 1
ATOM 1978 N N . HIS A 1 146 ? 23.815 -32.881 11.184 1.00 14.24 126 HIS A N 1
ATOM 1979 C CA . HIS A 1 146 ? 23.694 -34.292 11.489 1.00 15.46 126 HIS A CA 1
ATOM 1980 C C . HIS A 1 146 ? 24.275 -35.178 10.386 1.00 15.92 126 HIS A C 1
ATOM 1981 O O . HIS A 1 146 ? 24.418 -36.383 10.588 1.00 19.96 126 HIS A O 1
ATOM 1996 N N . ALA A 1 147 ? 24.573 -34.571 9.241 1.00 13.97 127 ALA A N 1
ATOM 1997 C CA . ALA A 1 147 ? 25.139 -35.298 8.092 1.00 20.49 127 ALA A CA 1
ATOM 1998 C C . ALA A 1 147 ? 26.603 -35.640 8.274 1.00 19.60 127 ALA A C 1
ATOM 1999 O O . ALA A 1 147 ? 27.164 -36.329 7.427 1.00 18.36 127 ALA A O 1
ATOM 2006 N N . TRP A 1 148 ? 27.231 -35.185 9.358 1.00 14.43 128 TRP A N 1
ATOM 2007 C CA . TRP A 1 148 ? 28.687 -35.411 9.519 1.00 15.94 128 TRP A CA 1
ATOM 2008 C C . TRP A 1 148 ? 28.950 -35.861 10.938 1.00 17.35 128 TRP A C 1
ATOM 2009 O O . TRP A 1 148 ? 28.262 -35.409 11.868 1.00 18.41 128 TRP A O 1
ATOM 2030 N N . TRP A 1 149 ? 29.914 -36.768 11.097 1.00 12.86 129 TRP A N 1
ATOM 2031 C CA . TRP A 1 149 ? 30.122 -37.420 12.393 1.00 13.51 129 TRP A CA 1
ATOM 2032 C C . TRP A 1 149 ? 31.565 -37.208 12.863 1.00 15.27 129 TRP A C 1
ATOM 2033 O O . TRP A 1 149 ? 32.488 -37.943 12.454 1.00 16.16 129 TRP A O 1
ATOM 2054 N N . GLY A 1 150 ? 31.783 -36.196 13.699 1.00 12.17 130 GLY A N 1
ATOM 2055 C CA . GLY A 1 150 ? 33.129 -35.923 14.213 1.00 12.99 130 GLY A CA 1
ATOM 2056 C C . GLY A 1 150 ? 33.057 -34.923 15.353 1.00 15.71 130 GLY A C 1
ATOM 2057 O O . GLY A 1 150 ? 31.958 -34.473 15.719 1.00 13.74 130 GLY A O 1
ATOM 2061 N N . PRO A 1 151 ? 34.215 -34.557 15.924 1.00 14.36 131 PRO A N 1
ATOM 2062 C CA . PRO A 1 151 ? 34.179 -33.697 17.136 1.00 12.21 131 PRO A CA 1
ATOM 2063 C C . PRO A 1 151 ? 33.930 -32.212 16.838 1.00 11.79 131 PRO A C 1
ATOM 2064 O O . PRO A 1 151 ? 34.261 -31.699 15.753 1.00 14.94 131 PRO A O 1
ATOM 2075 N N . ALA A 1 152 ? 33.338 -31.524 17.816 1.00 12.73 132 ALA A N 1
ATOM 2076 C CA . ALA A 1 152 ? 32.833 -30.162 17.636 1.00 12.78 132 ALA A CA 1
ATOM 2077 C C . ALA A 1 152 ? 33.908 -29.236 17.082 1.00 8.29 132 ALA A C 1
ATOM 2078 O O . ALA A 1 152 ? 33.632 -28.338 16.273 1.00 12.09 132 ALA A O 1
ATOM 2085 N N . GLU A 1 153 ? 35.125 -29.422 17.599 1.00 12.59 133 GLU A N 1
ATOM 2086 C CA . GLU A 1 153 ? 36.242 -28.483 17.346 1.00 12.75 133 GLU A CA 1
ATOM 2087 C C . GLU A 1 153 ? 36.663 -28.455 15.860 1.00 15.11 133 GLU A C 1
ATOM 2088 O O . GLU A 1 153 ? 37.351 -27.526 15.428 1.00 14.98 133 GLU A O 1
ATOM 2100 N N . VAL A 1 154 ? 36.247 -29.437 15.079 1.00 11.17 134 VAL A N 1
ATOM 2101 C CA . VAL A 1 154 ? 36.692 -29.490 13.690 1.00 12.50 134 VAL A CA 1
ATOM 2102 C C . VAL A 1 154 ? 35.556 -29.485 12.683 1.00 16.24 134 VAL A C 1
ATOM 2103 O O . VAL A 1 154 ? 35.772 -29.813 11.531 1.00 13.21 134 VAL A O 1
ATOM 2116 N N . MET A 1 155 ? 34.352 -29.103 13.111 1.00 13.02 135 MET A N 1
ATOM 2117 C CA . MET A 1 155 ? 33.204 -29.018 12.203 1.00 12.58 135 MET A CA 1
ATOM 2118 C C . MET A 1 155 ? 33.540 -28.362 10.875 1.00 11.34 135 MET A C 1
ATOM 2119 O O . MET A 1 155 ? 33.980 -27.230 10.843 1.00 17.17 135 MET A O 1
ATOM 2133 N N . PRO A 1 156 ? 33.300 -29.066 9.765 1.00 12.53 136 PRO A N 1
ATOM 2134 C CA . PRO A 1 156 ? 33.721 -28.441 8.496 1.00 14.47 136 PRO A CA 1
ATOM 2135 C C . PRO A 1 156 ? 32.652 -27.601 7.776 1.00 21.97 136 PRO A C 1
ATOM 2136 O O . PRO A 1 156 ? 32.991 -26.950 6.788 1.00 21.54 136 PRO A O 1
ATOM 2147 N N . MET A 1 157 ? 31.391 -27.675 8.205 1.00 15.53 137 MET A N 1
ATOM 2148 C CA . MET A 1 157 ? 30.282 -27.088 7.426 1.00 14.93 137 MET A CA 1
ATOM 2149 C C . MET A 1 157 ? 29.878 -25.708 7.937 1.00 19.40 137 MET A C 1
ATOM 2150 O O . MET A 1 157 ? 30.188 -25.337 9.071 1.00 18.72 137 MET A O 1
ATOM 2164 N N . GLU A 1 158 ? 29.145 -24.966 7.107 1.00 18.02 138 GLU A N 1
ATOM 2165 C CA . GLU A 1 158 ? 28.678 -23.638 7.507 1.00 20.70 138 GLU A CA 1
ATOM 2166 C C . GLU A 1 158 ? 27.597 -23.780 8.559 1.00 17.69 138 GLU A C 1
ATOM 2167 O O . GLU A 1 158 ? 26.862 -24.780 8.586 1.00 20.16 138 GLU A O 1
ATOM 2179 N N . ARG A 1 159 ? 27.508 -22.781 9.425 1.00 17.85 139 ARG A N 1
ATOM 2180 C CA . ARG A 1 159 ? 26.560 -22.838 10.538 1.00 14.53 139 ARG A CA 1
ATOM 2181 C C . ARG A 1 159 ? 25.738 -21.564 10.562 1.00 15.76 139 ARG A C 1
ATOM 2182 O O . ARG A 1 159 ? 26.124 -20.587 11.200 1.00 18.79 139 ARG A O 1
ATOM 2203 N N . PRO A 1 160 ? 24.621 -21.569 9.836 1.00 12.13 140 PRO A N 1
ATOM 2204 C CA . PRO A 1 160 ? 23.755 -20.387 9.691 1.00 14.34 140 PRO A CA 1
ATOM 2205 C C . PRO A 1 160 ? 23.078 -20.057 11.002 1.00 16.26 140 PRO A C 1
ATOM 2206 O O . PRO A 1 160 ? 22.893 -20.954 11.824 1.00 17.15 140 PRO A O 1
ATOM 2217 N N . SER A 1 161 ? 22.738 -18.789 11.203 1.00 13.32 141 SER A N 1
ATOM 2218 C CA . SER A 1 161 ? 21.984 -18.378 12.398 1.00 14.92 141 SER A CA 1
ATOM 2219 C C . SER A 1 161 ? 20.578 -17.957 11.965 1.00 17.17 141 SER A C 1
ATOM 2220 O O . SER A 1 161 ? 20.375 -17.603 10.800 1.00 14.65 141 SER A O 1
ATOM 2228 N N . TYR A 1 162 ? 19.614 -17.984 12.900 1.00 14.04 142 TYR A N 1
ATOM 2229 C CA . TYR A 1 162 ? 18.209 -17.712 12.580 1.00 12.88 142 TYR A CA 1
ATOM 2230 C C . TYR A 1 162 ? 17.615 -16.846 13.687 1.00 12.56 142 TYR A C 1
ATOM 2231 O O . TYR A 1 162 ? 17.937 -17.041 14.859 1.00 15.76 142 TYR A O 1
ATOM 2249 N N A LYS A 1 163 ? 16.755 -15.899 13.318 0.52 12.57 143 LYS A N 1
ATOM 2250 N N B LYS A 1 163 ? 16.758 -15.894 13.322 0.48 12.66 143 LYS A N 1
ATOM 2251 C CA A LYS A 1 163 ? 16.158 -15.012 14.306 0.52 15.92 143 LYS A CA 1
ATOM 2252 C CA B LYS A 1 163 ? 16.152 -15.016 14.316 0.48 15.95 143 LYS A CA 1
ATOM 2253 C C A LYS A 1 163 ? 14.655 -14.853 14.113 0.52 18.79 143 LYS A C 1
ATOM 2254 C C B LYS A 1 163 ? 14.649 -14.883 14.123 0.48 18.62 143 LYS A C 1
ATOM 2255 O O A LYS A 1 163 ? 14.123 -15.049 13.004 0.52 16.24 143 LYS A O 1
ATOM 2256 O O B LYS A 1 163 ? 14.115 -15.112 13.023 0.48 16.72 143 LYS A O 1
ATOM 2293 N N . VAL A 1 164 ? 13.977 -14.480 15.193 1.00 13.69 144 VAL A N 1
ATOM 2294 C CA . VAL A 1 164 ? 12.574 -14.061 15.108 1.00 12.25 144 VAL A CA 1
ATOM 2295 C C . VAL A 1 164 ? 12.510 -12.557 15.430 1.00 19.20 144 VAL A C 1
ATOM 2296 O O . VAL A 1 164 ? 13.400 -12.013 16.091 1.00 20.07 144 VAL A O 1
ATOM 2310 N N . ASP A 1 165 ? 11.473 -11.886 14.956 1.00 17.81 145 ASP A N 1
ATOM 2311 C CA . ASP A 1 165 ? 11.321 -10.446 15.232 1.00 24.53 145 ASP A CA 1
ATOM 2312 C C . ASP A 1 165 ? 9.843 -10.084 15.231 1.00 23.38 145 ASP A C 1
ATOM 2313 O O . ASP A 1 165 ? 8.994 -10.968 15.224 1.00 17.73 145 ASP A O 1
ATOM 2322 N N . ARG A 1 166 ? 9.502 -8.800 15.258 1.00 24.30 146 ARG A N 1
ATOM 2323 C CA . ARG A 1 166 ? 8.101 -8.462 15.407 1.00 27.51 146 ARG A CA 1
ATOM 2324 C C . ARG A 1 166 ? 7.298 -8.895 14.172 1.00 21.76 146 ARG A C 1
ATOM 2325 O O . ARG A 1 166 ? 6.119 -9.253 14.282 1.00 24.13 146 ARG A O 1
ATOM 2346 N N . SER A 1 167 ? 7.926 -8.872 13.003 1.00 19.23 147 SER A N 1
ATOM 2347 C CA . SER A 1 167 ? 7.237 -9.267 11.781 1.00 25.92 147 SER A CA 1
ATOM 2348 C C . SER A 1 167 ? 7.112 -10.786 11.649 1.00 24.89 147 SER A C 1
ATOM 2349 O O . SER A 1 167 ? 6.245 -11.278 10.944 1.00 27.15 147 SER A O 1
ATOM 2357 N N A SER A 1 168 ? 7.997 -11.517 12.320 0.56 20.93 148 SER A N 1
ATOM 2358 N N B SER A 1 168 ? 7.977 -11.504 12.362 0.44 21.31 148 SER A N 1
ATOM 2359 C CA A SER A 1 168 ? 8.044 -12.977 12.216 0.56 20.46 148 SER A CA 1
ATOM 2360 C CA B SER A 1 168 ? 8.113 -12.951 12.224 0.44 22.04 148 SER A CA 1
ATOM 2361 C C A SER A 1 168 ? 8.416 -13.551 13.580 0.56 17.41 148 SER A C 1
ATOM 2362 C C B SER A 1 168 ? 8.439 -13.551 13.597 0.44 17.82 148 SER A C 1
ATOM 2363 O O A SER A 1 168 ? 9.571 -13.894 13.817 0.56 18.95 148 SER A O 1
ATOM 2364 O O B SER A 1 168 ? 9.583 -13.915 13.856 0.44 19.07 148 SER A O 1
ATOM 2379 N N . PRO A 1 169 ? 7.432 -13.661 14.479 1.00 16.79 149 PRO A N 1
ATOM 2380 C CA . PRO A 1 169 ? 7.713 -13.902 15.908 1.00 18.58 149 PRO A CA 1
ATOM 2381 C C . PRO A 1 169 ? 7.940 -15.349 16.370 1.00 15.89 149 PRO A C 1
ATOM 2382 O O . PRO A 1 169 ? 7.765 -16.292 15.613 1.00 17.95 149 PRO A O 1
ATOM 2393 N N . GLY A 1 170 ? 8.399 -15.492 17.616 1.00 16.68 150 GLY A N 1
ATOM 2394 C CA . GLY A 1 170 ? 8.623 -16.817 18.185 1.00 13.81 150 GLY A CA 1
ATOM 2395 C C . GLY A 1 170 ? 8.327 -16.840 19.662 1.00 14.30 150 GLY A C 1
ATOM 2396 O O . GLY A 1 170 ? 9.242 -16.987 20.499 1.00 15.08 150 GLY A O 1
ATOM 2400 N N . SER A 1 171 ? 7.045 -16.674 20.005 1.00 17.34 151 SER A N 1
ATOM 2401 C CA . SER A 1 171 ? 6.651 -16.572 21.410 1.00 13.49 151 SER A CA 1
ATOM 2402 C C . SER A 1 171 ? 7.085 -17.775 22.263 1.00 14.42 151 SER A C 1
ATOM 2403 O O . SER A 1 171 ? 7.481 -17.600 23.416 1.00 16.18 151 SER A O 1
ATOM 2411 N N . THR A 1 172 ? 7.050 -18.988 21.712 1.00 12.61 152 THR A N 1
ATOM 2412 C CA . THR A 1 172 ? 7.448 -20.128 22.520 1.00 12.03 152 THR A CA 1
ATOM 2413 C C . THR A 1 172 ? 8.885 -20.021 23.015 1.00 18.99 152 THR A C 1
ATOM 2414 O O . THR A 1 172 ? 9.143 -20.076 24.235 1.00 14.53 152 THR A O 1
ATOM 2425 N N . VAL A 1 173 ? 9.821 -19.849 22.084 1.00 14.35 153 VAL A N 1
ATOM 2426 C CA . VAL A 1 173 ? 11.249 -19.885 22.469 1.00 13.54 153 VAL A CA 1
ATOM 2427 C C . VAL A 1 173 ? 11.634 -18.565 23.169 1.00 14.95 153 VAL A C 1
ATOM 2428 O O . VAL A 1 173 ? 12.458 -18.550 24.063 1.00 14.40 153 VAL A O 1
ATOM 2441 N N . VAL A 1 174 ? 11.009 -17.451 22.795 1.00 12.66 154 VAL A N 1
ATOM 2442 C CA . VAL A 1 174 ? 11.350 -16.166 23.458 1.00 14.50 154 VAL A CA 1
ATOM 2443 C C . VAL A 1 174 ? 10.878 -16.188 24.922 1.00 14.19 154 VAL A C 1
ATOM 2444 O O . VAL A 1 174 ? 11.598 -15.746 25.820 1.00 14.77 154 VAL A O 1
ATOM 2457 N N . ALA A 1 175 ? 9.682 -16.715 25.191 1.00 11.94 155 ALA A N 1
ATOM 2458 C CA . ALA A 1 175 ? 9.195 -16.784 26.572 1.00 12.13 155 ALA A CA 1
ATOM 2459 C C . ALA A 1 175 ? 9.959 -17.790 27.443 1.00 14.23 155 ALA A C 1
ATOM 2460 O O . ALA A 1 175 ? 10.195 -17.520 28.618 1.00 13.90 155 ALA A O 1
ATOM 2467 N N . GLU A 1 176 ? 10.324 -18.950 26.895 1.00 11.94 156 GLU A N 1
ATOM 2468 C CA . GLU A 1 176 ? 11.153 -19.897 27.679 1.00 10.87 156 GLU A CA 1
ATOM 2469 C C . GLU A 1 176 ? 12.507 -19.231 27.980 1.00 14.26 156 GLU A C 1
ATOM 2470 O O . GLU A 1 176 ? 13.051 -19.391 29.063 1.00 14.08 156 GLU A O 1
ATOM 2482 N N . THR A 1 177 ? 13.038 -18.445 27.049 1.00 11.30 157 THR A N 1
ATOM 2483 C CA . THR A 1 177 ? 14.311 -17.747 27.336 1.00 10.65 157 THR A CA 1
ATOM 2484 C C . THR A 1 177 ? 14.131 -16.698 28.441 1.00 12.46 157 THR A C 1
ATOM 2485 O O . THR A 1 177 ? 14.972 -16.551 29.314 1.00 12.98 157 THR A O 1
ATOM 2496 N N . SER A 1 178 ? 13.025 -15.965 28.381 1.00 13.81 158 SER A N 1
ATOM 2497 C CA . SER A 1 178 ? 12.688 -14.994 29.415 1.00 10.43 158 SER A CA 1
ATOM 2498 C C . SER A 1 178 ? 12.681 -15.669 30.783 1.00 16.99 158 SER A C 1
ATOM 2499 O O . SER A 1 178 ? 13.221 -15.135 31.760 1.00 14.00 158 SER A O 1
ATOM 2507 N N . ALA A 1 179 ? 12.031 -16.831 30.852 1.00 12.06 159 ALA A N 1
ATOM 2508 C CA . ALA A 1 179 ? 11.934 -17.586 32.102 1.00 9.65 159 ALA A CA 1
ATOM 2509 C C . ALA A 1 179 ? 13.330 -17.979 32.620 1.00 13.96 159 ALA A C 1
ATOM 2510 O O . ALA A 1 179 ? 13.602 -17.788 33.769 1.00 13.33 159 ALA A O 1
ATOM 2517 N N . ALA A 1 180 ? 14.206 -18.501 31.761 1.00 11.48 160 ALA A N 1
ATOM 2518 C CA . ALA A 1 180 ? 15.557 -18.894 32.192 1.00 11.50 160 ALA A CA 1
ATOM 2519 C C . ALA A 1 180 ? 16.316 -17.675 32.762 1.00 11.78 160 ALA A C 1
ATOM 2520 O O . ALA A 1 180 ? 17.004 -17.799 33.749 1.00 12.67 160 ALA A O 1
ATOM 2527 N N . LEU A 1 181 ? 16.207 -16.530 32.102 1.00 13.70 161 LEU A N 1
ATOM 2528 C CA . LEU A 1 181 ? 16.931 -15.336 32.545 1.00 12.95 161 LEU A CA 1
ATOM 2529 C C . LEU A 1 181 ? 16.322 -14.749 33.832 1.00 16.17 161 LEU A C 1
ATOM 2530 O O . LEU A 1 181 ? 17.052 -14.210 34.688 1.00 14.29 161 LEU A O 1
ATOM 2546 N N . ALA A 1 182 ? 15.002 -14.840 33.972 1.00 14.02 162 ALA A N 1
ATOM 2547 C CA . ALA A 1 182 ? 14.330 -14.389 35.202 1.00 15.41 162 ALA A CA 1
ATOM 2548 C C . ALA A 1 182 ? 14.823 -15.230 36.381 1.00 17.02 162 ALA A C 1
ATOM 2549 O O . ALA A 1 182 ? 15.145 -14.701 37.440 1.00 14.91 162 ALA A O 1
ATOM 2556 N N . ILE A 1 183 ? 14.871 -16.551 36.187 1.00 12.60 163 ILE A N 1
ATOM 2557 C CA . ILE A 1 183 ? 15.425 -17.435 37.221 1.00 13.14 163 ILE A CA 1
ATOM 2558 C C . ILE A 1 183 ? 16.891 -17.110 37.513 1.00 11.65 163 ILE A C 1
ATOM 2559 O O . ILE A 1 183 ? 17.292 -17.057 38.679 1.00 13.59 163 ILE A O 1
ATOM 2575 N N . ALA A 1 184 ? 17.684 -16.905 36.465 1.00 13.13 164 ALA A N 1
ATOM 2576 C CA . ALA A 1 184 ? 19.085 -16.525 36.652 1.00 16.24 164 ALA A CA 1
ATOM 2577 C C . ALA A 1 184 ? 19.185 -15.241 37.488 1.00 20.32 164 ALA A C 1
ATOM 2578 O O . ALA A 1 184 ? 20.053 -15.126 38.348 1.00 16.92 164 ALA A O 1
ATOM 2585 N N . SER A 1 185 ? 18.307 -14.272 37.245 1.00 14.87 165 SER A N 1
ATOM 2586 C CA . SER A 1 185 ? 18.356 -13.018 38.020 1.00 17.25 165 SER A CA 1
ATOM 2587 C C . SER A 1 185 ? 18.180 -13.275 39.517 1.00 18.85 165 SER A C 1
ATOM 2588 O O . SER A 1 185 ? 18.781 -12.577 40.340 1.00 19.32 165 SER A O 1
ATOM 2596 N N . ILE A 1 186 ? 17.369 -14.261 39.888 1.00 13.68 166 ILE A N 1
ATOM 2597 C CA . ILE A 1 186 ? 17.183 -14.567 41.291 1.00 11.77 166 ILE A CA 1
ATOM 2598 C C . ILE A 1 186 ? 18.405 -15.249 41.883 1.00 15.70 166 ILE A C 1
ATOM 2599 O O . ILE A 1 186 ? 18.923 -14.802 42.927 1.00 15.52 166 ILE A O 1
ATOM 2615 N N . ILE A 1 187 ? 18.878 -16.314 41.232 1.00 12.95 167 ILE A N 1
ATOM 2616 C CA . ILE A 1 187 ? 19.925 -17.129 41.873 1.00 14.60 167 ILE A CA 1
ATOM 2617 C C . ILE A 1 187 ? 21.283 -16.447 41.865 1.00 20.23 167 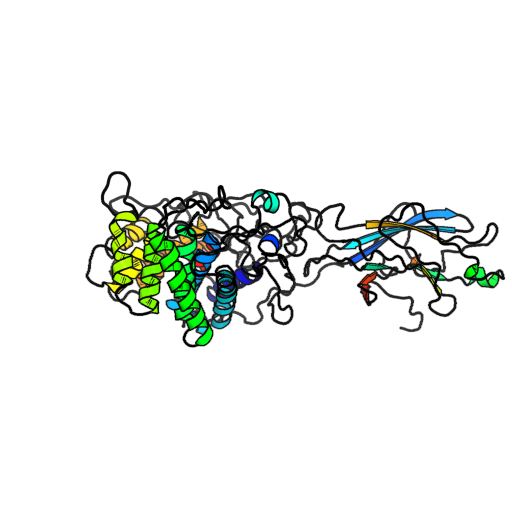ILE A C 1
ATOM 2618 O O . ILE A 1 187 ? 22.152 -16.822 42.656 1.00 18.12 167 ILE A O 1
ATOM 2634 N N . PHE A 1 188 ? 21.480 -15.465 40.987 1.00 14.86 168 PHE A N 1
ATOM 2635 C CA . PHE A 1 188 ? 22.746 -14.724 40.973 1.00 17.81 168 PHE A CA 1
ATOM 2636 C C . PHE A 1 188 ? 22.734 -13.440 41.804 1.00 15.47 168 PHE A C 1
ATOM 2637 O O . PHE A 1 188 ? 23.761 -12.740 41.847 1.00 20.48 168 PHE A O 1
ATOM 2654 N N A LYS A 1 189 ? 21.611 -13.142 42.462 0.61 16.96 169 LYS A N 1
ATOM 2655 N N B LYS A 1 189 ? 21.616 -13.129 42.453 0.39 19.10 169 LYS A N 1
ATOM 2656 C CA A LYS A 1 189 ? 21.441 -11.853 43.137 0.61 23.48 169 LYS A CA 1
ATOM 2657 C CA B LYS A 1 189 ? 21.476 -11.832 43.109 0.39 24.08 169 LYS A CA 1
ATOM 2658 C C A LYS A 1 189 ? 22.585 -11.567 44.118 0.61 28.30 169 LYS A C 1
ATOM 2659 C C B LYS A 1 189 ? 22.613 -11.568 44.102 0.39 28.32 169 LYS A C 1
ATOM 2660 O O A LYS A 1 189 ? 23.102 -10.447 44.187 0.61 28.39 169 LYS A O 1
ATOM 2661 O O B LYS A 1 189 ? 23.156 -10.462 44.161 0.39 29.77 169 LYS A O 1
ATOM 2698 N N . LYS A 1 190 ? 22.957 -12.584 44.884 1.00 26.14 170 LYS A N 1
ATOM 2699 C CA . LYS A 1 190 ? 23.968 -12.429 45.928 1.00 32.02 170 LYS A CA 1
ATOM 2700 C C . LYS A 1 190 ? 25.397 -12.590 45.413 1.00 36.98 170 LYS A C 1
ATOM 2701 O O . LYS A 1 190 ? 26.302 -11.877 45.851 1.00 41.55 170 LYS A O 1
ATOM 2721 N N . VAL A 1 191 ? 25.619 -13.490 44.466 1.00 22.60 171 VAL A N 1
ATOM 2722 C CA . VAL A 1 191 ? 27.000 -13.752 44.059 1.00 26.10 171 VAL A CA 1
ATOM 2723 C C . VAL A 1 191 ? 27.490 -12.787 43.000 1.00 25.76 171 VAL A C 1
ATOM 2724 O O . VAL A 1 191 ? 28.701 -12.539 42.874 1.00 25.47 171 VAL A O 1
ATOM 2737 N N . ASP A 1 192 ? 26.564 -12.243 42.209 1.00 21.31 172 ASP A N 1
ATOM 2738 C CA . ASP A 1 192 ? 26.944 -11.304 41.157 1.00 21.11 172 ASP A CA 1
ATOM 2739 C C . ASP A 1 192 ? 25.771 -10.379 40.851 1.00 29.62 172 ASP A C 1
ATOM 2740 O O . ASP A 1 192 ? 25.033 -10.588 39.883 1.00 21.62 172 ASP A O 1
ATOM 2749 N N . GLY A 1 193 ? 25.611 -9.361 41.688 1.00 25.01 173 GLY A N 1
ATOM 2750 C CA . GLY A 1 193 ? 24.454 -8.477 41.605 1.00 26.07 173 GLY A CA 1
ATOM 2751 C C . GLY A 1 193 ? 24.333 -7.783 40.262 1.00 26.59 173 GLY A C 1
ATOM 2752 O O . GLY A 1 193 ? 23.227 -7.571 39.759 1.00 25.17 173 GLY A O 1
ATOM 2756 N N . GLU A 1 194 ? 25.463 -7.402 39.673 1.00 22.42 174 GLU A N 1
ATOM 2757 C CA . GLU A 1 194 ? 25.428 -6.741 38.374 1.00 22.00 174 GLU A CA 1
ATOM 2758 C C . GLU A 1 194 ? 24.920 -7.674 37.268 1.00 23.86 174 GLU A C 1
ATOM 2759 O O . GLU A 1 194 ? 24.137 -7.259 36.410 1.00 22.07 174 GLU A O 1
ATOM 2771 N N . TYR A 1 195 ? 25.357 -8.934 37.291 1.00 17.79 175 TYR A N 1
ATOM 2772 C CA . TYR A 1 195 ? 24.883 -9.892 36.279 1.00 17.05 175 TYR A CA 1
ATOM 2773 C C . TYR A 1 195 ? 23.400 -10.167 36.490 1.00 17.10 175 TYR A C 1
ATOM 2774 O O . TYR A 1 195 ? 22.646 -10.277 35.517 1.00 17.85 175 TYR A O 1
ATOM 2792 N N . SER A 1 196 ? 23.008 -10.307 37.762 1.00 17.85 176 SER A N 1
ATOM 2793 C CA . SER A 1 196 ? 21.614 -10.526 38.160 1.00 14.57 176 SER A CA 1
ATOM 2794 C C . SER A 1 196 ? 20.747 -9.476 37.522 1.00 18.59 176 SER A C 1
ATOM 2795 O O . SER A 1 196 ? 19.734 -9.777 36.900 1.00 19.39 176 SER A O 1
ATOM 2803 N N . LYS A 1 197 ? 21.150 -8.217 37.646 1.00 19.01 177 LYS A N 1
ATOM 2804 C CA . LYS A 1 197 ? 20.333 -7.120 37.097 1.00 18.57 177 LYS A CA 1
ATOM 2805 C C . LYS A 1 197 ? 20.288 -7.176 35.576 1.00 20.38 177 LYS A C 1
ATOM 2806 O O . LYS A 1 197 ? 19.263 -6.874 34.968 1.00 17.58 177 LYS A O 1
ATOM 2825 N N . GLU A 1 198 ? 21.412 -7.537 34.960 1.00 19.16 178 GLU A N 1
ATOM 2826 C CA . GLU A 1 198 ? 21.480 -7.634 33.514 1.00 18.89 178 GLU A CA 1
ATOM 2827 C C . GLU A 1 198 ? 20.505 -8.714 33.018 1.00 19.58 178 GLU A C 1
ATOM 2828 O O . GLU A 1 198 ? 19.758 -8.478 32.078 1.00 17.06 178 GLU A O 1
ATOM 2840 N N . CYS A 1 199 ? 20.549 -9.893 33.638 1.00 16.03 179 CYS A N 1
ATOM 2841 C CA . CYS A 1 199 ? 19.616 -10.987 33.283 1.00 14.97 179 CYS A CA 1
ATOM 2842 C C . CYS A 1 199 ? 18.174 -10.517 33.422 1.00 16.68 179 CYS A C 1
ATOM 2843 O O . CYS A 1 199 ? 17.325 -10.837 32.576 1.00 17.26 179 CYS A O 1
ATOM 2851 N N . LEU A 1 200 ? 17.848 -9.816 34.510 1.00 16.26 180 LEU A N 1
ATOM 2852 C CA . LEU A 1 200 ? 16.462 -9.377 34.690 1.00 16.01 180 LEU A CA 1
ATOM 2853 C C . LEU A 1 200 ? 15.997 -8.388 33.597 1.00 18.05 180 LEU A C 1
ATOM 2854 O O . LEU A 1 200 ? 14.870 -8.472 33.115 1.00 15.65 180 LEU A O 1
ATOM 2870 N N . LYS A 1 201 ? 16.829 -7.400 33.258 1.00 17.81 181 LYS A N 1
ATOM 2871 C CA . LYS A 1 201 ? 16.482 -6.488 32.172 1.00 13.30 181 LYS A CA 1
ATOM 2872 C C . LYS A 1 201 ? 16.106 -7.248 30.887 1.00 22.25 181 LYS A C 1
ATOM 2873 O O . LYS A 1 201 ? 15.081 -6.981 30.261 1.00 18.06 181 LYS A O 1
ATOM 2892 N N . HIS A 1 202 ? 16.965 -8.175 30.481 1.00 16.31 182 HIS A N 1
ATOM 2893 C CA . HIS A 1 202 ? 16.715 -8.945 29.261 1.00 15.77 182 HIS A CA 1
ATOM 2894 C C . HIS A 1 202 ? 15.424 -9.763 29.480 1.00 16.50 182 HIS A C 1
ATOM 2895 O O . HIS A 1 202 ? 14.593 -9.843 28.577 1.00 17.75 182 HIS A O 1
ATOM 2910 N N . ALA A 1 203 ? 15.260 -10.362 30.661 1.00 12.03 183 ALA A N 1
ATOM 2911 C CA . ALA A 1 203 ? 14.081 -11.204 30.911 1.00 15.02 183 ALA A CA 1
ATOM 2912 C C . ALA A 1 203 ? 12.790 -10.397 30.744 1.00 17.89 183 ALA A C 1
ATOM 2913 O O . ALA A 1 203 ? 11.846 -10.851 30.105 1.00 16.14 183 ALA A O 1
ATOM 2920 N N . LYS A 1 204 ? 12.768 -9.178 31.260 1.00 14.76 184 LYS A N 1
ATOM 2921 C CA . LYS A 1 204 ? 11.547 -8.363 31.104 1.00 14.53 184 LYS A CA 1
ATOM 2922 C C . LYS A 1 204 ? 11.277 -7.992 29.640 1.00 19.92 184 LYS A C 1
ATOM 2923 O O . LYS A 1 204 ? 10.145 -8.048 29.195 1.00 18.50 184 LYS A O 1
ATOM 2942 N N . GLU A 1 205 ? 12.312 -7.612 28.897 1.00 16.76 185 GLU A N 1
ATOM 2943 C CA . GLU A 1 205 ? 12.133 -7.235 27.498 1.00 19.03 185 GLU A CA 1
ATOM 2944 C C . GLU A 1 205 ? 11.678 -8.431 26.659 1.00 20.11 185 GLU A C 1
ATOM 2945 O O . GLU A 1 205 ? 10.772 -8.311 25.830 1.00 18.57 185 GLU A O 1
ATOM 2957 N N . LEU A 1 206 ? 12.323 -9.575 26.851 1.00 12.96 186 LEU A N 1
ATOM 2958 C CA . LEU A 1 206 ? 11.941 -10.780 26.110 1.00 15.25 186 LEU A CA 1
ATOM 2959 C C . LEU A 1 206 ? 10.502 -11.146 26.417 1.00 17.02 186 LEU A C 1
ATOM 2960 O O . LEU A 1 206 ? 9.744 -11.538 25.518 1.00 18.10 186 LEU A O 1
ATOM 2976 N N . PHE A 1 207 ? 10.100 -11.056 27.685 1.00 16.34 187 PHE A N 1
ATOM 2977 C CA . PHE A 1 207 ? 8.734 -11.421 28.006 1.00 15.20 187 PHE A CA 1
ATOM 2978 C C . PHE A 1 207 ? 7.761 -10.484 27.261 1.00 20.17 187 PHE A C 1
ATOM 2979 O O . PHE A 1 207 ? 6.779 -10.930 26.670 1.00 16.13 187 PHE A O 1
ATOM 2996 N N . GLU A 1 208 ? 8.030 -9.179 27.281 1.00 15.80 188 GLU A N 1
ATOM 2997 C CA . GLU A 1 208 ? 7.131 -8.251 26.570 1.00 20.72 188 GLU A CA 1
ATOM 2998 C C . GLU A 1 208 ? 7.052 -8.577 25.068 1.00 17.94 188 GLU A C 1
ATOM 2999 O O . GLU A 1 208 ? 5.978 -8.519 24.468 1.00 21.19 188 GLU A O 1
ATOM 3011 N N . PHE A 1 209 ? 8.190 -8.921 24.455 1.00 15.56 189 PHE A N 1
ATOM 3012 C CA . PHE A 1 209 ? 8.223 -9.327 23.050 1.00 18.87 189 PHE A CA 1
ATOM 3013 C C . PHE A 1 209 ? 7.338 -10.563 22.777 1.00 23.56 189 PHE A C 1
ATOM 3014 O O . PHE A 1 209 ? 6.490 -10.552 21.872 1.00 17.22 189 PHE A O 1
ATOM 3031 N N . ALA A 1 210 ? 7.545 -11.636 23.540 1.00 20.52 190 ALA A N 1
ATOM 3032 C CA . ALA A 1 210 ? 6.722 -12.853 23.394 1.00 18.48 190 ALA A CA 1
ATOM 3033 C C . ALA A 1 210 ? 5.235 -12.577 23.650 1.00 14.95 190 ALA A C 1
ATOM 3034 O O . ALA A 1 210 ? 4.352 -13.085 22.932 1.00 16.33 190 ALA A O 1
ATOM 3041 N N . ASP A 1 211 ? 4.953 -11.811 24.698 1.00 14.67 191 ASP A N 1
ATOM 3042 C CA . ASP A 1 211 ? 3.555 -11.640 25.168 1.00 15.38 191 ASP A CA 1
ATOM 3043 C C . ASP A 1 211 ? 2.784 -10.755 2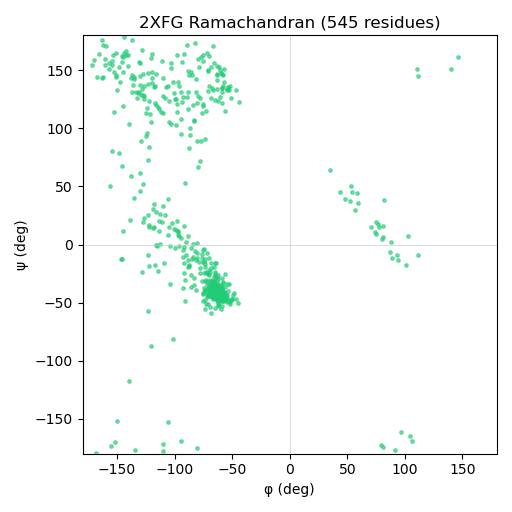4.218 1.00 19.65 191 ASP A C 1
ATOM 3044 O O . ASP A 1 211 ? 1.570 -10.896 24.083 1.00 23.50 191 ASP A O 1
ATOM 3053 N N . THR A 1 212 ? 3.459 -9.807 23.585 1.00 20.21 192 THR A N 1
ATOM 3054 C CA . THR A 1 212 ? 2.736 -8.858 22.706 1.00 21.95 192 THR A CA 1
ATOM 3055 C C . THR A 1 212 ? 2.703 -9.318 21.243 1.00 29.30 192 THR A C 1
ATOM 3056 O O . THR A 1 212 ? 2.075 -8.684 20.410 1.00 36.73 192 THR A O 1
ATOM 3067 N N . THR A 1 213 ? 3.386 -10.418 20.925 1.00 19.23 193 THR A N 1
ATOM 3068 C CA . THR A 1 213 ? 3.321 -10.973 19.577 1.00 18.90 193 THR A CA 1
ATOM 3069 C C . THR A 1 213 ? 2.430 -12.229 19.489 1.00 20.39 193 THR A C 1
ATOM 3070 O O . THR A 1 213 ? 1.798 -12.467 18.466 1.00 21.53 193 THR A O 1
ATOM 3081 N N . LYS A 1 214 ? 2.411 -13.035 20.541 1.00 20.66 194 LYS A N 1
ATOM 3082 C CA . LYS A 1 214 ? 1.652 -14.286 20.570 1.00 14.75 194 LYS A CA 1
ATOM 3083 C C . LYS A 1 214 ? 1.613 -14.987 19.216 1.00 18.30 194 LYS A C 1
ATOM 3084 O O . LYS A 1 214 ? 0.543 -15.186 18.638 1.00 21.54 194 LYS A O 1
ATOM 3103 N N . SER A 1 215 ? 2.770 -15.420 18.737 1.00 18.10 195 SER A N 1
ATOM 3104 C CA . SER A 1 215 ? 2.862 -16.063 17.433 1.00 15.61 195 SER A CA 1
ATOM 3105 C C . SER A 1 215 ? 4.175 -16.829 17.335 1.00 16.78 195 SER A C 1
ATOM 3106 O O . SER A 1 215 ? 5.197 -16.349 17.821 1.00 18.35 195 SER A O 1
ATOM 3114 N N . ASP A 1 216 ? 4.164 -17.981 16.658 1.00 18.62 196 ASP A N 1
ATOM 3115 C CA . ASP A 1 216 ? 5.413 -18.702 16.385 1.00 19.04 196 ASP A CA 1
ATOM 3116 C C . ASP A 1 216 ? 5.710 -18.711 14.887 1.00 16.86 196 ASP A C 1
ATOM 3117 O O . ASP A 1 216 ? 6.510 -19.527 14.418 1.00 18.42 196 ASP A O 1
ATOM 3126 N N . ASP A 1 217 ? 5.113 -17.785 14.130 1.00 17.64 197 ASP A N 1
ATOM 3127 C CA . ASP A 1 217 ? 5.260 -17.850 12.664 1.00 17.79 197 ASP A CA 1
ATOM 3128 C C . ASP A 1 217 ? 6.703 -17.800 12.188 1.00 24.29 197 ASP A C 1
ATOM 3129 O O . ASP A 1 217 ? 7.054 -18.341 11.142 1.00 20.65 197 ASP A O 1
ATOM 3138 N N . GLY A 1 218 ? 7.539 -17.094 12.927 1.00 17.61 198 GLY A N 1
ATOM 3139 C CA . GLY A 1 218 ? 8.949 -16.994 12.579 1.00 16.39 198 GLY A CA 1
ATOM 3140 C C . GLY A 1 218 ? 9.843 -18.136 13.066 1.00 18.87 198 GLY A C 1
ATOM 3141 O O . GLY A 1 218 ? 10.998 -18.204 12.679 1.00 20.27 198 GLY A O 1
ATOM 3145 N N . TYR A 1 219 ? 9.324 -19.003 13.930 1.00 13.71 199 TYR A N 1
ATOM 3146 C CA . TYR A 1 219 ? 10.103 -20.087 14.498 1.00 15.52 199 TYR A CA 1
ATOM 3147 C C . TYR A 1 219 ? 10.033 -21.279 13.539 1.00 17.43 199 TYR A C 1
ATOM 3148 O O . TYR A 1 219 ? 9.073 -22.071 13.581 1.00 16.67 199 TYR A O 1
ATOM 3166 N N . THR A 1 220 ? 11.019 -21.400 12.659 1.00 16.60 200 THR A N 1
ATOM 3167 C CA . THR A 1 220 ? 10.949 -22.421 11.616 1.00 18.19 200 THR A CA 1
ATOM 3168 C C . THR A 1 220 ? 12.162 -23.335 11.479 1.00 17.31 200 THR A C 1
ATOM 3169 O O . THR A 1 220 ? 12.017 -24.458 10.982 1.00 15.21 200 THR A O 1
ATOM 3180 N N . ALA A 1 221 ? 13.354 -22.908 11.914 1.00 14.27 201 ALA A N 1
ATOM 3181 C CA . ALA A 1 221 ? 14.563 -23.668 11.590 1.00 17.23 201 ALA A CA 1
ATOM 3182 C C . ALA A 1 221 ? 14.689 -24.920 12.444 1.00 12.92 201 ALA A C 1
ATOM 3183 O O . ALA A 1 221 ? 15.507 -25.778 12.152 1.00 17.63 201 ALA A O 1
ATOM 3190 N N . ALA A 1 222 ? 13.860 -25.022 13.492 1.00 11.38 202 ALA A N 1
ATOM 3191 C CA . ALA A 1 222 ? 13.896 -26.211 14.347 1.00 14.06 202 ALA A CA 1
ATOM 3192 C C . ALA A 1 222 ? 12.813 -27.224 13.956 1.00 15.09 202 ALA A C 1
ATOM 3193 O O . ALA A 1 222 ? 12.550 -28.164 14.704 1.00 14.01 202 ALA A O 1
ATOM 3200 N N . ASN A 1 223 ? 12.178 -27.021 12.801 1.00 14.31 203 ASN A N 1
ATOM 3201 C CA . ASN A 1 223 ? 11.093 -27.934 12.361 1.00 13.77 203 ASN A CA 1
ATOM 3202 C C . ASN A 1 223 ? 11.651 -29.353 12.248 1.00 19.26 203 ASN A C 1
ATOM 3203 O O . ASN A 1 223 ? 12.720 -29.563 11.669 1.00 17.28 203 ASN A O 1
ATOM 3214 N N . GLY A 1 224 ? 10.950 -30.327 12.823 1.00 17.54 204 GLY A N 1
ATOM 3215 C CA . GLY A 1 224 ? 11.419 -31.708 12.805 1.00 18.42 204 GLY A CA 1
ATOM 3216 C C . GLY A 1 224 ? 12.355 -32.067 13.943 1.00 14.41 204 GLY A C 1
ATOM 3217 O O . GLY A 1 224 ? 12.763 -33.226 14.085 1.00 17.66 204 GLY A O 1
ATOM 3221 N N . PHE A 1 225 ? 12.733 -31.066 14.739 1.00 13.80 205 PHE A N 1
ATOM 3222 C CA . PHE A 1 225 ? 13.637 -31.292 15.878 1.00 13.56 205 PHE A CA 1
ATOM 3223 C C . PHE A 1 225 ? 13.004 -30.829 17.171 1.00 12.91 205 PHE A C 1
ATOM 3224 O O . PHE A 1 225 ? 12.870 -31.597 18.090 1.00 15.83 205 PHE A O 1
ATOM 3241 N N . TYR A 1 226 ? 12.628 -29.559 17.228 1.00 12.78 206 TYR A N 1
ATOM 3242 C CA . TYR A 1 226 ? 12.031 -28.962 18.434 1.00 12.79 206 TYR A CA 1
ATOM 3243 C C . TYR A 1 226 ? 10.852 -28.057 18.038 1.00 14.92 206 TYR A C 1
ATOM 3244 O O . TYR A 1 226 ? 10.816 -26.858 18.348 1.00 15.47 206 TYR A O 1
ATOM 3262 N N . ASN A 1 227 ? 9.864 -28.641 17.372 1.00 13.21 207 ASN A N 1
ATOM 3263 C CA . ASN A 1 227 ? 8.637 -27.888 17.095 1.00 14.04 207 ASN A CA 1
ATOM 3264 C C . ASN A 1 227 ? 7.970 -27.486 18.394 1.00 14.95 207 ASN A C 1
ATOM 3265 O O . ASN A 1 227 ? 8.087 -28.196 19.389 1.00 15.68 207 ASN A O 1
ATOM 3276 N N . SER A 1 228 ? 7.219 -26.379 18.369 1.00 16.47 208 SER A N 1
ATOM 3277 C CA . SER A 1 228 ? 6.330 -26.042 19.493 1.00 15.47 208 SER A CA 1
ATOM 3278 C C . SER A 1 228 ? 5.012 -26.816 19.320 1.00 14.49 208 SER A C 1
ATOM 3279 O O . SER A 1 228 ? 4.216 -26.508 18.416 1.00 18.48 208 SER A O 1
ATOM 3287 N N . TRP A 1 229 ? 4.790 -27.841 20.152 1.00 17.70 209 TRP A N 1
ATOM 3288 C CA . TRP A 1 229 ? 3.604 -28.708 20.008 1.00 16.74 209 TRP A CA 1
ATOM 3289 C C . TRP A 1 229 ? 2.432 -28.218 20.827 1.00 19.57 209 TRP A C 1
ATOM 3290 O O . TRP A 1 229 ? 1.310 -28.137 20.307 1.00 19.44 209 TRP A O 1
ATOM 3311 N N . SER A 1 230 ? 2.674 -27.909 22.102 1.00 15.20 210 SER A N 1
ATOM 3312 C CA . SER A 1 230 ? 1.637 -27.442 23.029 1.00 16.63 210 SER A CA 1
ATOM 3313 C C . SER A 1 230 ? 1.310 -25.955 22.871 1.00 20.42 210 SER A C 1
ATOM 3314 O O . SER A 1 230 ? 0.387 -25.468 23.509 1.00 20.43 210 SER A O 1
ATOM 3321 N N . GLY A 1 231 ? 2.064 -25.224 22.060 1.00 20.58 211 GLY A N 1
ATOM 3322 C CA . GLY A 1 231 ? 1.774 -23.796 21.894 1.00 20.88 211 GLY A CA 1
ATOM 3323 C C . GLY A 1 231 ? 2.571 -22.992 22.908 1.00 20.42 211 GLY A C 1
ATOM 3324 O O . GLY A 1 231 ? 3.336 -23.587 23.669 1.00 16.91 211 GLY A O 1
ATOM 3328 N N . PHE A 1 232 ? 2.383 -21.673 22.951 1.00 18.68 212 PHE A N 1
ATOM 3329 C CA . PHE A 1 232 ? 3.232 -20.807 23.798 1.00 15.97 212 PHE A CA 1
ATOM 3330 C C . PHE A 1 232 ? 2.564 -20.304 25.094 1.00 16.70 212 PHE A C 1
ATOM 3331 O O . PHE A 1 232 ? 3.194 -19.545 25.850 1.00 15.68 212 PHE A O 1
ATOM 3348 N N . TYR A 1 233 ? 1.295 -20.641 25.378 1.00 18.39 213 TYR A N 1
ATOM 3349 C CA . TYR A 1 233 ? 0.664 -20.078 26.586 1.00 17.07 213 TYR A CA 1
ATOM 3350 C C . TYR A 1 233 ? 1.240 -20.605 27.892 1.00 15.65 213 TYR A C 1
ATOM 3351 O O . TYR A 1 233 ? 1.314 -19.886 28.892 1.00 17.53 213 TYR A O 1
ATOM 3369 N N . ASP A 1 234 ? 1.712 -21.850 27.879 1.00 14.48 214 ASP A N 1
ATOM 3370 C CA . ASP A 1 234 ? 2.390 -22.380 29.055 1.00 14.40 214 ASP A CA 1
ATOM 3371 C C . ASP A 1 234 ? 3.690 -21.605 29.292 1.00 13.83 214 ASP A C 1
ATOM 3372 O O . ASP A 1 234 ? 3.967 -21.186 30.424 1.00 13.50 214 ASP A O 1
ATOM 3381 N N . GLU A 1 235 ? 4.451 -21.342 28.230 1.00 14.04 215 GLU A N 1
ATOM 3382 C CA . GLU A 1 235 ? 5.701 -20.609 28.393 1.00 15.52 215 GLU A CA 1
ATOM 3383 C C . GLU A 1 235 ? 5.416 -19.164 28.850 1.00 18.57 215 GLU A C 1
ATOM 3384 O O . GLU A 1 235 ? 6.149 -18.620 29.683 1.00 15.29 215 GLU A O 1
ATOM 3396 N N . LEU A 1 236 ? 4.373 -18.521 28.308 1.00 16.26 216 LEU A N 1
ATOM 3397 C CA . LEU A 1 236 ? 4.061 -17.168 28.772 1.00 15.91 216 LEU A CA 1
ATOM 3398 C C . LEU A 1 236 ? 3.776 -17.164 30.282 1.00 17.28 216 LEU A C 1
ATOM 3399 O O . LEU A 1 236 ? 4.268 -16.295 31.020 1.00 13.14 216 LEU A O 1
ATOM 3415 N N . SER A 1 237 ? 2.975 -18.116 30.764 1.00 13.99 217 SER A N 1
ATOM 3416 C CA . SER A 1 237 ? 2.662 -18.149 32.215 1.00 16.79 217 SER A CA 1
ATOM 3417 C C . SER A 1 237 ? 3.848 -18.544 33.083 1.00 15.91 217 SER A C 1
ATOM 3418 O O . SER A 1 237 ? 4.018 -18.021 34.189 1.00 14.34 217 SER A O 1
ATOM 3426 N N . TRP A 1 238 ? 4.679 -19.459 32.573 1.00 13.95 218 TRP A N 1
ATOM 3427 C CA . TRP A 1 238 ? 5.903 -19.895 33.266 1.00 9.31 218 TRP A CA 1
ATOM 3428 C C . TRP A 1 238 ? 6.853 -18.713 33.390 1.00 18.51 218 TRP A C 1
ATOM 3429 O O . TRP A 1 238 ? 7.409 -18.447 34.477 1.00 15.68 218 TRP A O 1
ATOM 3450 N N . ALA A 1 239 ? 7.055 -17.978 32.297 1.00 13.74 219 ALA A N 1
ATOM 3451 C CA . ALA A 1 239 ? 7.949 -16.814 32.366 1.00 16.69 219 ALA A CA 1
ATOM 3452 C C . ALA A 1 239 ? 7.353 -15.754 33.298 1.00 18.44 219 ALA A C 1
ATOM 3453 O O . ALA A 1 239 ? 8.073 -15.133 34.073 1.00 13.52 219 ALA A O 1
ATOM 3460 N N . ALA A 1 240 ? 6.041 -15.564 33.251 1.00 15.87 220 ALA A N 1
ATOM 3461 C CA . ALA A 1 240 ? 5.431 -14.516 34.070 1.00 16.10 220 ALA A CA 1
ATOM 3462 C C . ALA A 1 240 ? 5.513 -14.853 35.542 1.00 16.28 220 ALA A C 1
ATOM 3463 O O . ALA A 1 240 ? 5.777 -13.983 36.356 1.00 15.62 220 ALA A O 1
ATOM 3470 N N . VAL A 1 241 ? 5.274 -16.113 35.901 1.00 14.58 221 VAL A N 1
ATOM 3471 C CA . VAL A 1 241 ? 5.336 -16.468 37.322 1.00 14.70 221 VAL A CA 1
ATOM 3472 C C . VAL A 1 241 ? 6.803 -16.365 37.815 1.00 13.78 221 VAL A C 1
ATOM 3473 O O . VAL A 1 241 ? 7.055 -15.920 38.931 1.00 15.39 221 VAL A O 1
ATOM 3486 N N . TRP A 1 242 ? 7.772 -16.702 36.972 1.00 13.21 222 TRP A N 1
ATOM 3487 C CA . TRP A 1 242 ? 9.178 -16.535 37.401 1.00 16.79 222 TRP A CA 1
ATOM 3488 C C . TRP A 1 242 ? 9.519 -15.050 37.518 1.00 16.83 222 TRP A C 1
ATOM 3489 O O . TRP A 1 242 ? 10.289 -14.634 38.399 1.00 14.36 222 TRP A O 1
ATOM 3510 N N . LEU A 1 243 ? 8.946 -14.239 36.643 1.00 14.01 223 LEU A N 1
ATOM 3511 C CA . LEU A 1 243 ? 9.188 -12.791 36.763 1.00 17.03 223 LEU A CA 1
ATOM 3512 C C . LEU A 1 243 ? 8.554 -12.214 38.036 1.00 14.87 223 LEU A C 1
ATOM 3513 O O . LEU A 1 243 ? 9.109 -11.306 38.663 1.00 16.54 223 LEU A O 1
ATOM 3529 N N . TYR A 1 244 ? 7.381 -12.735 38.406 1.00 14.76 224 TYR A N 1
ATOM 3530 C CA . TYR A 1 244 ? 6.781 -12.384 39.686 1.00 19.51 224 TYR A CA 1
ATOM 3531 C C . TYR A 1 244 ? 7.701 -12.770 40.846 1.00 21.07 224 TYR A C 1
ATOM 3532 O O . TYR A 1 244 ? 7.899 -11.996 41.785 1.00 15.99 224 TYR A O 1
ATOM 3550 N N . LEU A 1 245 ? 8.279 -13.970 40.793 1.00 16.58 225 LEU A N 1
ATOM 3551 C CA . LEU A 1 245 ? 9.128 -14.412 41.899 1.00 16.35 225 LEU A CA 1
ATOM 3552 C C . LEU A 1 245 ? 10.425 -13.598 41.904 1.00 20.88 225 LEU A C 1
ATOM 3553 O O . LEU A 1 245 ? 11.047 -13.412 42.958 1.00 22.14 225 LEU A O 1
ATOM 3569 N N . ALA A 1 246 ? 10.815 -13.093 40.734 1.00 16.11 226 ALA A N 1
ATOM 3570 C CA . ALA A 1 246 ? 12.069 -12.327 40.613 1.00 17.85 226 ALA A CA 1
ATOM 3571 C C . ALA A 1 246 ? 11.915 -10.837 41.015 1.00 29.36 226 ALA A C 1
ATOM 3572 O O . ALA A 1 246 ? 12.889 -10.193 41.431 1.00 32.18 226 ALA A O 1
ATOM 3579 N N . THR A 1 247 ? 10.719 -10.286 40.837 1.00 16.49 227 THR A N 1
ATOM 3580 C CA . THR A 1 247 ? 10.481 -8.830 41.032 1.00 18.67 227 THR A CA 1
ATOM 3581 C C . THR A 1 247 ? 9.540 -8.454 42.197 1.00 18.69 227 THR A C 1
ATOM 3582 O O . THR A 1 247 ? 9.561 -7.320 42.673 1.00 18.25 227 THR A O 1
ATOM 3593 N N . ASN A 1 248 ? 8.689 -9.396 42.606 1.00 17.23 228 ASN A N 1
ATOM 3594 C CA . ASN A 1 248 ? 7.548 -9.177 43.504 1.00 15.70 228 ASN A CA 1
ATOM 3595 C C . ASN A 1 248 ? 6.573 -8.118 42.999 1.00 19.99 228 ASN A C 1
ATOM 3596 O O . ASN A 1 248 ? 5.923 -7.449 43.810 1.00 19.86 228 ASN A O 1
ATOM 3607 N N . ASP A 1 249 ? 6.484 -7.976 41.672 1.00 18.90 229 ASP A N 1
ATOM 3608 C CA . ASP A 1 249 ? 5.503 -7.090 41.033 1.00 15.69 229 ASP A CA 1
ATOM 3609 C C . ASP A 1 249 ? 4.302 -7.926 40.696 1.00 22.47 229 ASP A C 1
ATOM 3610 O O . ASP A 1 249 ? 4.362 -8.740 39.779 1.00 18.15 229 ASP A O 1
ATOM 3619 N N . SER A 1 250 ? 3.214 -7.717 41.430 1.00 21.37 230 SER A N 1
ATOM 3620 C CA . SER A 1 250 ? 2.077 -8.595 41.359 1.00 21.39 230 SER A CA 1
ATOM 3621 C C . SER A 1 250 ? 1.410 -8.572 39.977 1.00 19.51 230 SER A C 1
ATOM 3622 O O . SER A 1 250 ? 0.599 -9.440 39.662 1.00 17.96 230 SER A O 1
ATOM 3630 N N A SER A 1 251 ? 1.763 -7.586 39.156 0.29 22.35 231 SER A N 1
ATOM 3631 N N B SER A 1 251 ? 1.734 -7.585 39.144 0.71 20.39 231 SER A N 1
ATOM 3632 C CA A SER A 1 251 ? 1.269 -7.528 37.784 0.29 24.05 231 SER A CA 1
ATOM 3633 C CA B SER A 1 251 ? 1.190 -7.584 37.791 0.71 20.92 231 SER A CA 1
ATOM 3634 C C A SER A 1 251 ? 1.666 -8.777 36.996 0.29 21.94 231 SER A C 1
ATOM 3635 C C B SER A 1 251 ? 1.644 -8.822 37.007 0.71 20.91 231 SER A C 1
ATOM 3636 O O A SER A 1 251 ? 0.919 -9.241 36.136 0.29 22.47 231 SER A O 1
ATOM 3637 O O B SER A 1 251 ? 0.915 -9.321 36.148 0.71 19.71 231 SER A O 1
ATOM 3652 N N . TYR A 1 252 ? 2.851 -9.311 37.275 1.00 15.11 232 TYR A N 1
ATOM 3653 C CA . TYR A 1 252 ? 3.299 -10.553 36.630 1.00 17.40 232 TYR A CA 1
ATOM 3654 C C . TYR A 1 252 ? 2.515 -11.763 37.116 1.00 20.78 232 TYR A C 1
ATOM 3655 O O . TYR A 1 252 ? 2.307 -12.717 36.350 1.00 18.39 232 TYR A O 1
ATOM 3674 N N . LEU A 1 253 ? 2.129 -11.768 38.388 1.00 17.18 233 LEU A N 1
ATOM 3675 C CA . LEU A 1 253 ? 1.327 -12.882 38.913 1.00 20.75 233 LEU A CA 1
ATOM 3676 C C . LEU A 1 253 ? -0.026 -12.871 38.200 1.00 20.10 233 LEU A C 1
ATOM 3677 O O . LEU A 1 253 ? -0.511 -13.915 37.724 1.00 17.82 233 LEU A O 1
ATOM 3693 N N . ASP A 1 254 ? -0.624 -11.685 38.092 1.00 18.59 234 ASP A N 1
ATOM 3694 C CA . ASP A 1 254 ? -1.911 -11.569 37.402 1.00 18.18 234 ASP A CA 1
ATOM 3695 C C . ASP A 1 254 ? -1.763 -12.109 35.968 1.00 15.24 234 ASP A C 1
ATOM 3696 O O . ASP A 1 254 ? -2.600 -12.879 35.489 1.00 20.49 234 ASP A O 1
ATOM 3705 N N . LYS A 1 255 ? -0.719 -11.647 35.284 1.00 17.01 235 LYS A N 1
ATOM 3706 C CA . LYS A 1 255 ? -0.430 -12.046 33.914 1.00 20.11 235 LYS A CA 1
ATOM 3707 C C . LYS A 1 255 ? -0.305 -13.585 33.794 1.00 19.04 235 LYS A C 1
ATOM 3708 O O . LYS A 1 255 ? -0.900 -14.186 32.896 1.00 18.50 235 LYS A O 1
ATOM 3727 N N . ALA A 1 256 ? 0.406 -14.228 34.722 1.00 17.66 236 ALA A N 1
ATOM 3728 C CA . ALA A 1 256 ? 0.568 -15.699 34.628 1.00 17.65 236 ALA A CA 1
ATOM 3729 C C . ALA A 1 256 ? -0.807 -16.376 34.742 1.00 19.45 236 ALA A C 1
ATOM 3730 O O . ALA A 1 256 ? -1.111 -17.335 34.036 1.00 19.42 236 ALA A O 1
ATOM 3737 N N . GLU A 1 257 ? -1.619 -15.893 35.664 1.00 17.59 237 GLU A N 1
ATOM 3738 C CA . GLU A 1 257 ? -2.894 -16.557 35.901 1.00 20.95 237 GLU A CA 1
ATOM 3739 C C . GLU A 1 257 ? -3.843 -16.306 34.738 1.00 22.76 237 GLU A C 1
ATOM 3740 O O . GLU A 1 257 ? -4.789 -17.074 34.517 1.00 19.43 237 GLU A O 1
ATOM 3752 N N . SER A 1 258 ? -3.623 -15.216 34.012 1.00 19.42 238 SER A N 1
ATOM 3753 C CA . SER A 1 258 ? -4.577 -14.811 32.980 1.00 20.74 238 SER A CA 1
ATOM 3754 C C . SER A 1 258 ? -4.654 -15.812 31.817 1.00 28.63 238 SER A C 1
ATOM 3755 O O . SER A 1 258 ? -5.635 -15.805 31.043 1.00 21.57 238 SER A O 1
ATOM 3763 N N . TYR A 1 259 ? -3.628 -16.651 31.665 1.00 20.22 239 TYR A N 1
ATOM 3764 C CA . TYR A 1 259 ? -3.656 -17.636 30.589 1.00 16.53 239 TYR A CA 1
ATOM 3765 C C . TYR A 1 259 ? -4.053 -19.030 31.076 1.00 18.08 239 TYR A C 1
ATOM 3766 O O . TYR A 1 259 ? -3.897 -19.989 30.325 1.00 19.22 239 TYR A O 1
ATOM 3784 N N . SER A 1 260 ? -4.578 -19.167 32.294 1.00 16.71 240 SER A N 1
ATOM 3785 C CA . SER A 1 260 ? -4.835 -20.511 32.790 1.00 20.18 240 SER A CA 1
ATOM 3786 C C . SER A 1 260 ? -5.860 -21.236 31.922 1.00 21.94 240 SER A C 1
ATOM 3787 O O . SER A 1 260 ? -5.841 -22.467 31.810 1.00 21.39 240 SER A O 1
ATOM 3795 N N . ASP A 1 261 ? -6.774 -20.488 31.30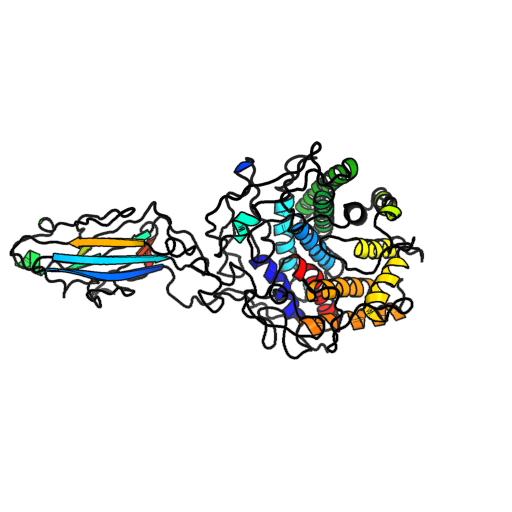2 1.00 21.79 241 ASP A N 1
ATOM 3796 C CA . ASP A 1 261 ? -7.775 -21.148 30.472 1.00 22.85 241 ASP A CA 1
ATOM 3797 C C . ASP A 1 261 ? -7.242 -21.502 29.075 1.00 26.16 241 ASP A C 1
ATOM 3798 O O . ASP A 1 261 ? -7.979 -22.070 28.252 1.00 25.75 241 ASP A O 1
ATOM 3807 N N . LYS A 1 262 ? -5.965 -21.196 28.816 1.00 22.07 242 LYS A N 1
ATOM 3808 C CA . LYS A 1 262 ? -5.347 -21.426 27.497 1.00 21.05 242 LYS A CA 1
ATOM 3809 C C . LYS A 1 262 ? -4.317 -22.569 27.467 1.00 20.02 242 LYS A C 1
ATOM 3810 O O . LYS A 1 262 ? -3.928 -23.018 26.381 1.00 21.85 242 LYS A O 1
ATOM 3829 N N . TRP A 1 263 ? -3.844 -23.018 28.628 1.00 17.78 243 TRP A N 1
ATOM 3830 C CA . TRP A 1 263 ? -2.766 -24.037 28.643 1.00 19.29 243 TRP A CA 1
ATOM 3831 C C . TRP A 1 263 ? -3.203 -25.365 28.010 1.00 16.75 243 TRP A C 1
ATOM 3832 O O . TRP A 1 263 ? -2.467 -25.970 27.245 1.00 20.07 243 TRP A O 1
ATOM 3853 N N . GLY A 1 264 ? -4.400 -25.830 28.359 1.00 19.11 244 GLY A N 1
ATOM 3854 C CA . GLY A 1 264 ? -4.941 -27.036 27.758 1.00 28.02 244 GLY A CA 1
ATOM 3855 C C . GLY A 1 264 ? -5.665 -27.930 28.750 1.00 26.25 244 GLY A C 1
ATOM 3856 O O . GLY A 1 264 ? -5.354 -27.953 29.944 1.00 18.22 244 GLY A O 1
ATOM 3860 N N . TYR A 1 265 ? -6.651 -28.672 28.237 1.00 22.49 245 TYR A N 1
ATOM 3861 C CA . TYR A 1 265 ? -7.494 -29.541 29.051 1.00 20.30 245 TYR A CA 1
ATOM 3862 C C . TYR A 1 265 ? -7.329 -30.960 28.539 1.00 22.31 245 TYR A C 1
ATOM 3863 O O . TYR A 1 265 ? -6.858 -31.176 27.413 1.00 28.48 245 TYR A O 1
ATOM 3881 N N . GLU A 1 266 ? -7.680 -31.953 29.352 1.00 24.27 246 GLU A N 1
ATOM 3882 C CA . GLU A 1 266 ? -7.712 -33.315 28.836 1.00 24.60 246 GLU A CA 1
ATOM 3883 C C . GLU A 1 266 ? -8.781 -33.374 27.726 1.00 22.15 246 GLU A C 1
ATOM 3884 O O . GLU A 1 266 ? -9.776 -32.660 27.794 1.00 25.71 246 GLU A O 1
ATOM 3896 N N . PRO A 1 267 ? -8.562 -34.195 26.694 1.00 32.32 247 PRO A N 1
ATOM 3897 C CA . PRO A 1 267 ? -9.478 -34.138 25.542 1.00 31.85 247 PRO A CA 1
ATOM 3898 C C . PRO A 1 267 ? -10.921 -34.318 25.972 1.00 36.83 247 PRO A C 1
ATOM 3899 O O . PRO A 1 267 ? -11.203 -35.190 26.797 1.00 36.99 247 PRO A O 1
ATOM 3910 N N . GLN A 1 268 ? -11.802 -33.466 25.462 1.00 34.63 248 GLN A N 1
ATOM 3911 C CA . GLN A 1 268 ? -13.244 -33.619 25.690 1.00 46.97 248 GLN A CA 1
ATOM 3912 C C . GLN A 1 268 ? -13.672 -33.152 27.074 1.00 48.20 248 GLN A C 1
ATOM 3913 O O . GLN A 1 268 ? -14.784 -33.465 27.519 1.00 46.29 248 GLN A O 1
ATOM 3927 N N . THR A 1 269 ? -12.814 -32.406 27.760 1.00 38.91 249 THR A N 1
ATOM 3928 C CA . THR A 1 269 ? -13.139 -31.969 29.106 1.00 32.81 249 THR A CA 1
ATOM 3929 C C . THR A 1 269 ? -12.773 -30.525 29.335 1.00 31.26 249 THR A C 1
ATOM 3930 O O . THR A 1 269 ? -12.232 -29.847 28.452 1.00 36.47 249 THR A O 1
ATOM 3941 N N . ASN A 1 270 ? -13.118 -30.049 30.528 1.00 28.40 250 ASN A N 1
ATOM 3942 C CA . ASN A 1 270 ? -12.644 -28.779 31.034 1.00 36.15 250 ASN A CA 1
ATOM 3943 C C . ASN A 1 270 ? -11.722 -29.028 32.227 1.00 29.56 250 ASN A C 1
ATOM 3944 O O . ASN A 1 270 ? -11.582 -28.167 33.093 1.00 29.42 250 ASN A O 1
ATOM 3955 N N . ILE A 1 271 ? -11.087 -30.204 32.260 1.00 24.10 251 ILE A N 1
ATOM 3956 C CA . ILE A 1 271 ? -10.148 -30.541 33.348 1.00 20.29 251 ILE A CA 1
ATOM 3957 C C . ILE A 1 271 ? -8.704 -30.180 32.957 1.00 18.11 251 ILE A C 1
ATOM 3958 O O . ILE A 1 271 ? -8.220 -30.634 31.926 1.00 23.00 251 ILE A O 1
ATOM 3974 N N . PRO A 1 272 ? -8.050 -29.331 33.763 1.00 22.09 252 PRO A N 1
ATOM 3975 C CA . PRO A 1 272 ? -6.694 -28.939 33.348 1.00 19.93 252 PRO A CA 1
ATOM 3976 C C . PRO A 1 272 ? -5.860 -30.164 33.047 1.00 22.51 252 PRO A C 1
ATOM 3977 O O . PRO A 1 272 ? -5.867 -31.121 33.825 1.00 21.38 252 PRO A O 1
ATOM 3988 N N . LYS A 1 273 ? -5.107 -30.121 31.943 1.00 21.29 253 LYS A N 1
ATOM 3989 C CA . LYS A 1 273 ? -4.404 -31.292 31.459 1.00 19.82 253 LYS A CA 1
ATOM 3990 C C . LYS A 1 273 ? -3.415 -31.819 32.478 1.00 19.59 253 LYS A C 1
ATOM 3991 O O . LYS A 1 273 ? -2.812 -31.049 33.244 1.00 19.26 253 LYS A O 1
ATOM 4010 N N . TYR A 1 274 ? -3.224 -33.128 32.490 1.00 19.20 254 TYR A N 1
ATOM 4011 C CA . TYR A 1 274 ? -2.276 -33.708 33.449 1.00 20.46 254 TYR A CA 1
ATOM 4012 C C . TYR A 1 274 ? -1.497 -34.928 32.962 1.00 19.71 254 TYR A C 1
ATOM 4013 O O . TYR A 1 274 ? -0.556 -35.320 33.640 1.00 18.66 254 TYR A O 1
ATOM 4031 N N . LYS A 1 275 ? -1.886 -35.537 31.829 1.00 18.76 255 LYS A N 1
ATOM 4032 C CA . LYS A 1 275 ? -1.285 -36.807 31.378 1.00 17.42 255 LYS A CA 1
ATOM 4033 C C . LYS A 1 275 ? -0.076 -36.593 30.461 1.00 21.86 255 LYS A C 1
ATOM 4034 O O . LYS A 1 275 ? 0.054 -37.159 29.365 1.00 21.12 255 LYS A O 1
ATOM 4053 N N . TRP A 1 276 ? 0.862 -35.795 30.944 1.00 16.06 256 TRP A N 1
ATOM 4054 C CA . TRP A 1 276 ? 2.137 -35.708 30.261 1.00 18.65 256 TRP A CA 1
ATOM 4055 C C . TRP A 1 276 ? 3.205 -35.394 31.321 1.00 17.97 256 TRP A C 1
ATOM 4056 O O . TRP A 1 276 ? 3.050 -35.812 32.466 1.00 17.12 256 TRP A O 1
ATOM 4077 N N . ALA A 1 277 ? 4.290 -34.722 30.945 1.00 16.72 257 ALA A N 1
ATOM 4078 C CA . ALA A 1 277 ? 5.325 -34.331 31.909 1.00 14.97 257 ALA A CA 1
ATOM 4079 C C . ALA A 1 277 ? 5.850 -32.942 31.610 1.00 14.74 257 ALA A C 1
ATOM 4080 O O . ALA A 1 277 ? 5.840 -32.497 30.461 1.00 15.32 257 ALA A O 1
ATOM 4087 N N . GLN A 1 278 ? 6.341 -32.286 32.658 1.00 13.91 258 GLN A N 1
ATOM 4088 C CA . GLN A 1 278 ? 7.178 -31.092 32.514 1.00 10.72 258 GLN A CA 1
ATOM 4089 C C . GLN A 1 278 ? 8.292 -31.465 31.537 1.00 14.19 258 GLN A C 1
ATOM 4090 O O . GLN A 1 278 ? 8.966 -32.501 31.717 1.00 13.65 258 GLN A O 1
ATOM 4104 N N . CYS A 1 279 ? 8.459 -30.690 30.472 1.00 13.42 259 CYS A N 1
ATOM 4105 C CA . CYS A 1 279 ? 9.489 -30.998 29.465 1.00 12.77 259 CYS A CA 1
ATOM 4106 C C . CYS A 1 279 ? 9.752 -29.756 28.602 1.00 13.77 259 CYS A C 1
ATOM 4107 O O . CYS A 1 279 ? 9.071 -28.727 28.749 1.00 13.51 259 CYS A O 1
ATOM 4115 N N . TRP A 1 280 ? 10.726 -29.846 27.697 1.00 11.84 260 TRP A N 1
ATOM 4116 C CA . TRP A 1 280 ? 11.109 -28.667 26.911 1.00 11.77 260 TRP A CA 1
ATOM 4117 C C . TRP A 1 280 ? 9.957 -28.029 26.137 1.00 13.89 260 TRP A C 1
ATOM 4118 O O . TRP A 1 280 ? 9.989 -26.837 25.861 1.00 15.15 260 TRP A O 1
ATOM 4139 N N . ASP A 1 281 ? 8.924 -28.820 25.820 1.00 12.17 261 ASP A N 1
ATOM 4140 C CA . ASP A 1 281 ? 7.765 -28.311 25.103 1.00 13.54 261 ASP A CA 1
ATOM 4141 C C . ASP A 1 281 ? 6.632 -27.824 25.965 1.00 14.00 261 ASP A C 1
ATOM 4142 O O . ASP A 1 281 ? 5.828 -27.016 25.513 1.00 15.84 261 ASP A O 1
ATOM 4151 N N . ASP A 1 282 ? 6.540 -28.325 27.190 1.00 13.88 262 ASP A N 1
ATOM 4152 C CA . ASP A 1 282 ? 5.347 -28.137 28.014 1.00 11.52 262 ASP A CA 1
ATOM 4153 C C . ASP A 1 282 ? 5.726 -27.870 29.455 1.00 15.41 262 ASP A C 1
ATOM 4154 O O . ASP A 1 282 ? 6.150 -28.788 30.168 1.00 14.95 262 ASP A O 1
ATOM 4163 N N . VAL A 1 283 ? 5.626 -26.599 29.884 1.00 13.54 263 VAL A N 1
ATOM 4164 C CA . VAL A 1 283 ? 5.984 -26.255 31.255 1.00 12.64 263 VAL A CA 1
ATOM 4165 C C . VAL A 1 283 ? 4.715 -25.936 32.070 1.00 15.56 263 VAL A C 1
ATOM 4166 O O . VAL A 1 283 ? 4.748 -25.272 33.096 1.00 14.05 263 VAL A O 1
ATOM 4179 N N . THR A 1 284 ? 3.595 -26.502 31.636 1.00 13.31 264 THR A N 1
ATOM 4180 C CA . THR A 1 284 ? 2.331 -26.272 32.350 1.00 12.33 264 THR A CA 1
ATOM 4181 C C . THR A 1 284 ? 2.402 -26.819 33.763 1.00 15.38 264 THR A C 1
ATOM 4182 O O . THR A 1 284 ? 1.949 -26.149 34.704 1.00 16.01 264 THR A O 1
ATOM 4193 N N . TYR A 1 285 ? 2.988 -28.012 33.909 1.00 12.04 265 TYR A N 1
ATOM 4194 C CA . TYR A 1 285 ? 2.954 -28.760 35.173 1.00 14.35 265 TYR A CA 1
ATOM 4195 C C . TYR A 1 285 ? 3.738 -28.041 36.258 1.00 18.26 265 TYR A C 1
ATOM 4196 O O . TYR A 1 285 ? 3.252 -27.884 37.363 1.00 15.95 265 TYR A O 1
ATOM 4214 N N . GLY A 1 286 ? 4.949 -27.587 35.963 1.00 14.77 266 GLY A N 1
ATOM 4215 C CA . GLY A 1 286 ? 5.682 -26.796 36.940 1.00 15.89 266 GLY A CA 1
ATOM 4216 C C . GLY A 1 286 ? 4.978 -25.484 37.272 1.00 17.98 266 GLY A C 1
ATOM 4217 O O . GLY A 1 286 ? 5.032 -25.001 38.389 1.00 16.35 266 GLY A O 1
ATOM 4221 N N . THR A 1 287 ? 4.305 -24.905 36.285 1.00 15.26 267 THR A N 1
ATOM 4222 C CA . THR A 1 287 ? 3.529 -23.688 36.510 1.00 15.84 267 THR A CA 1
ATOM 4223 C C . THR A 1 287 ? 2.396 -23.952 37.513 1.00 15.50 267 THR A C 1
ATOM 4224 O O . THR A 1 287 ? 2.165 -23.132 38.429 1.00 13.32 267 THR A O 1
ATOM 4235 N N . TYR A 1 288 ? 1.683 -25.082 37.375 1.00 15.31 268 TYR A N 1
ATOM 4236 C CA . TYR A 1 288 ? 0.658 -25.432 38.370 1.00 16.36 268 TYR A CA 1
ATOM 4237 C C . TYR A 1 288 ? 1.245 -25.368 39.767 1.00 14.26 268 TYR A C 1
ATOM 4238 O O . TYR A 1 288 ? 0.646 -24.814 40.684 1.00 17.86 268 TYR A O 1
ATOM 4256 N N . LEU A 1 289 ? 2.415 -25.989 39.933 1.00 15.03 269 LEU A N 1
ATOM 4257 C CA . LEU A 1 289 ? 3.018 -26.156 41.259 1.00 17.95 269 LEU A CA 1
ATOM 4258 C C . LEU A 1 289 ? 3.433 -24.803 41.784 1.00 16.49 269 LEU A C 1
ATOM 4259 O O . LEU A 1 289 ? 3.169 -24.453 42.946 1.00 15.58 269 LEU A O 1
ATOM 4275 N N . LEU A 1 290 ? 4.070 -23.998 40.944 1.00 15.03 270 LEU A N 1
ATOM 4276 C CA . LEU A 1 290 ? 4.579 -22.710 41.454 1.00 15.10 270 LEU A CA 1
ATOM 4277 C C . LEU A 1 290 ? 3.378 -21.838 41.878 1.00 16.80 270 LEU A C 1
ATOM 4278 O O . LEU A 1 290 ? 3.417 -21.167 42.904 1.00 16.40 270 LEU A O 1
ATOM 4294 N N . LEU A 1 291 ? 2.326 -21.845 41.077 1.00 15.15 271 LEU A N 1
ATOM 4295 C CA . LEU A 1 291 ? 1.155 -21.019 41.402 1.00 18.23 271 LEU A CA 1
ATOM 4296 C C . LEU A 1 291 ? 0.428 -21.556 42.646 1.00 19.78 271 LEU A C 1
ATOM 4297 O O . LEU A 1 291 ? -0.054 -20.779 43.468 1.00 18.03 271 LEU A O 1
ATOM 4313 N N . ALA A 1 292 ? 0.343 -22.874 42.777 1.00 16.38 272 ALA A N 1
ATOM 4314 C CA . ALA A 1 292 ? -0.271 -23.464 43.966 1.00 18.61 272 ALA A CA 1
ATOM 4315 C C . ALA A 1 292 ? 0.394 -22.966 45.259 1.00 26.24 272 ALA A C 1
ATOM 4316 O O . ALA A 1 292 ? -0.298 -22.618 46.219 1.00 20.79 272 ALA A O 1
ATOM 4323 N N . ARG A 1 293 ? 1.726 -22.913 45.301 1.00 18.63 273 ARG A N 1
ATOM 4324 C CA . ARG A 1 293 ? 2.414 -22.436 46.511 1.00 18.82 273 ARG A CA 1
ATOM 4325 C C . ARG A 1 293 ? 2.177 -20.939 46.748 1.00 18.63 273 ARG A C 1
ATOM 4326 O O . ARG A 1 293 ? 2.003 -20.513 47.880 1.00 20.80 273 ARG A O 1
ATOM 4347 N N . ILE A 1 294 ? 2.222 -20.147 45.674 1.00 17.90 274 ILE A N 1
ATOM 4348 C CA . ILE A 1 294 ? 2.011 -18.704 45.769 1.00 16.88 274 ILE A CA 1
ATOM 4349 C C . ILE A 1 294 ? 0.593 -18.379 46.295 1.00 23.89 274 ILE A C 1
ATOM 4350 O O . ILE A 1 294 ? 0.435 -17.571 47.213 1.00 24.89 274 ILE A O 1
ATOM 4366 N N . LYS A 1 295 ? -0.434 -18.966 45.695 1.00 18.61 275 LYS A N 1
ATOM 4367 C CA . LYS A 1 295 ? -1.821 -18.647 46.096 1.00 22.99 275 LYS A CA 1
ATOM 4368 C C . LYS A 1 295 ? -2.184 -19.193 47.489 1.00 27.61 275 LYS A C 1
ATOM 4369 O O . LYS A 1 295 ? -2.836 -18.525 48.268 1.00 24.24 275 LYS A O 1
ATOM 4388 N N . ASN A 1 296 ? -1.731 -20.402 47.790 1.00 21.85 276 ASN A N 1
ATOM 4389 C CA . ASN A 1 296 ? -1.991 -21.074 49.054 1.00 25.21 276 ASN A CA 1
ATOM 4390 C C . ASN A 1 296 ? -3.447 -20.930 49.482 1.00 30.62 276 ASN A C 1
ATOM 4391 O O . ASN A 1 296 ? -3.730 -20.659 50.643 1.00 38.04 276 ASN A O 1
ATOM 4402 N N . ASP A 1 297 ? -4.365 -21.124 48.546 1.00 34.30 277 ASP A N 1
ATOM 4403 C CA . ASP A 1 297 ? -5.783 -20.941 48.864 1.00 38.83 277 ASP A CA 1
ATOM 4404 C C . ASP A 1 297 ? -6.604 -22.186 48.587 1.00 36.66 277 ASP A C 1
ATOM 4405 O O . ASP A 1 297 ? -7.814 -22.101 48.359 1.00 32.67 277 ASP A O 1
ATOM 4414 N N . ASN A 1 298 ? -5.947 -23.344 48.620 1.00 23.35 278 ASN A N 1
ATOM 4415 C CA . ASN A 1 298 ? -6.643 -24.618 48.425 1.00 25.65 278 ASN A CA 1
ATOM 4416 C C . ASN A 1 298 ? -7.483 -24.614 47.146 1.00 32.23 278 ASN A C 1
ATOM 4417 O O . ASN A 1 298 ? -8.586 -25.168 47.108 1.00 32.34 278 ASN A O 1
ATOM 4428 N N . GLY A 1 299 ? -6.959 -23.985 46.099 1.00 30.77 279 GLY A N 1
ATOM 4429 C CA . GLY A 1 299 ? -7.727 -23.752 44.885 1.00 25.39 279 GLY A CA 1
ATOM 4430 C C . GLY A 1 299 ? -7.354 -24.638 43.698 1.00 29.67 279 GLY A C 1
ATOM 4431 O O . GLY A 1 299 ? -6.855 -25.752 43.862 1.00 21.84 279 GLY A O 1
ATOM 4435 N N . LYS A 1 300 ? -7.587 -24.135 42.490 1.00 22.13 280 LYS A N 1
ATOM 4436 C CA . LYS A 1 300 ? -7.519 -24.973 41.308 1.00 20.61 280 LYS A CA 1
ATOM 4437 C C . LYS A 1 300 ? -6.074 -25.405 40.940 1.00 17.38 280 LYS A C 1
ATOM 4438 O O . LYS A 1 300 ? -5.880 -26.433 40.301 1.00 18.09 280 LYS A O 1
ATOM 4457 N N . TYR A 1 301 ? -5.068 -24.629 41.333 1.00 18.81 281 TYR A N 1
ATOM 4458 C CA . TYR A 1 301 ? -3.701 -24.995 40.954 1.00 19.67 281 TYR A CA 1
ATOM 4459 C C . TYR A 1 301 ? -3.219 -26.169 41.805 1.00 16.85 281 TYR A C 1
ATOM 4460 O O . TYR A 1 301 ? -2.500 -27.052 41.312 1.00 20.71 281 TYR A O 1
ATOM 4478 N N A LYS A 1 302 ? -3.551 -26.147 43.095 0.73 20.74 282 LYS A N 1
ATOM 4479 N N B LYS A 1 302 ? -3.611 -26.160 43.074 0.27 21.92 282 LYS A N 1
ATOM 4480 C CA A LYS A 1 302 ? -3.341 -27.310 43.971 0.73 17.90 282 LYS A CA 1
ATOM 4481 C CA B LYS A 1 302 ? -3.348 -27.271 43.979 0.27 21.12 282 LYS A CA 1
ATOM 4482 C C A LYS A 1 302 ? -3.986 -28.526 43.359 0.73 22.55 282 LYS A C 1
ATOM 4483 C C B LYS A 1 302 ? -4.019 -28.533 43.471 0.27 22.77 282 LYS A C 1
ATOM 4484 O O A LYS A 1 302 ? -3.367 -29.568 43.212 0.73 20.94 282 LYS A O 1
ATOM 4485 O O B LYS A 1 302 ? -3.435 -29.609 43.501 0.27 20.09 282 LYS A O 1
ATOM 4522 N N . GLU A 1 303 ? -5.261 -28.404 43.016 1.00 21.80 283 GLU A N 1
ATOM 4523 C CA . GLU A 1 303 ? -5.964 -29.537 42.451 1.00 22.38 283 GLU A CA 1
ATOM 4524 C C . GLU A 1 303 ? -5.255 -30.041 41.200 1.00 21.63 283 GLU A C 1
ATOM 4525 O O . GLU A 1 303 ? -5.132 -31.254 41.010 1.00 20.51 283 GLU A O 1
ATOM 4538 N N . ALA A 1 304 ? -4.735 -29.123 40.372 1.00 18.29 284 ALA A N 1
ATOM 4539 C CA . ALA A 1 304 ? -4.179 -29.514 39.067 1.00 19.44 284 ALA A CA 1
ATOM 4540 C C . ALA A 1 304 ? -2.845 -30.264 39.226 1.00 18.63 284 ALA A C 1
ATOM 4541 O O . ALA A 1 304 ? -2.611 -31.297 38.577 1.00 18.23 284 ALA A O 1
ATOM 4548 N N . ILE A 1 305 ? -1.964 -29.744 40.083 1.00 16.87 285 ILE A N 1
ATOM 4549 C CA . ILE A 1 305 ? -0.699 -30.447 40.333 1.00 17.74 285 ILE A CA 1
ATOM 4550 C C . ILE A 1 305 ? -0.947 -31.807 41.004 1.00 18.15 285 ILE A C 1
ATOM 4551 O O . ILE A 1 305 ? -0.236 -32.785 40.726 1.00 16.99 285 ILE A O 1
ATOM 4567 N N . GLU A 1 306 ? -1.919 -31.893 41.899 1.00 15.95 286 GLU A N 1
ATOM 4568 C CA . GLU A 1 306 ? -2.191 -33.176 42.579 1.00 20.13 286 GLU A CA 1
ATOM 4569 C C . GLU A 1 306 ? -2.747 -34.236 41.629 1.00 21.05 286 GLU A C 1
ATOM 4570 O O . GLU A 1 306 ? -2.500 -35.430 41.802 1.00 19.87 286 GLU A O 1
ATOM 4582 N N . ARG A 1 307 ? -3.538 -33.806 40.657 1.00 18.36 287 ARG A N 1
ATOM 4583 C CA . ARG A 1 307 ? -4.087 -34.703 39.657 1.00 21.15 287 ARG A CA 1
ATOM 4584 C C . ARG A 1 307 ? -2.913 -35.274 38.892 1.00 23.82 287 ARG A C 1
ATOM 4585 O O . ARG A 1 307 ? -2.812 -36.483 38.664 1.00 17.39 287 ARG A O 1
ATOM 4606 N N . HIS A 1 308 ? -2.013 -34.374 38.497 1.00 15.83 288 HIS A N 1
ATOM 4607 C CA . HIS A 1 308 ? -0.836 -34.741 37.702 1.00 15.92 288 HIS A CA 1
ATOM 4608 C C . HIS A 1 308 ? 0.083 -35.740 38.443 1.00 16.81 288 HIS A C 1
ATOM 4609 O O . HIS A 1 308 ? 0.408 -36.832 37.938 1.00 17.62 288 HIS A O 1
ATOM 4624 N N . LEU A 1 309 ? 0.459 -35.404 39.674 1.00 19.22 289 LEU A N 1
ATOM 4625 C CA . LEU A 1 309 ? 1.402 -36.247 40.416 1.00 18.27 289 LEU A CA 1
ATOM 4626 C C . LEU A 1 309 ? 0.687 -37.559 40.883 1.00 17.43 289 LEU A C 1
ATOM 4627 O O . LEU A 1 309 ? 1.325 -38.619 40.957 1.00 18.02 289 LEU A O 1
ATOM 4643 N N . ASP A 1 310 ? -0.623 -37.497 41.140 1.00 18.51 290 ASP A N 1
ATOM 4644 C CA . ASP A 1 310 ? -1.367 -38.733 41.460 1.00 16.85 290 ASP A CA 1
ATOM 4645 C C . ASP A 1 310 ? -1.322 -39.682 40.262 1.00 19.43 290 ASP A C 1
ATOM 4646 O O . ASP A 1 310 ? -1.010 -40.860 40.413 1.00 17.56 290 ASP A O 1
ATOM 4655 N N . TRP A 1 311 ? -1.642 -39.193 39.060 1.00 15.68 291 TRP A N 1
ATOM 4656 C CA . TRP A 1 311 ? -1.574 -40.038 37.859 1.00 19.13 291 TRP A CA 1
ATOM 4657 C C . TRP A 1 311 ? -0.199 -40.723 37.692 1.00 24.35 291 TRP A C 1
ATOM 4658 O O . TRP A 1 311 ? -0.091 -41.850 37.218 1.00 18.66 291 TRP A O 1
ATOM 4679 N N . TRP A 1 312 ? 0.867 -40.048 38.098 1.00 19.14 292 TRP A N 1
ATOM 4680 C CA . TRP A 1 312 ? 2.206 -40.590 37.922 1.00 21.66 292 TRP A CA 1
ATOM 4681 C C . TRP A 1 312 ? 2.620 -41.597 38.995 1.00 20.22 292 TRP A C 1
ATOM 4682 O O . TRP A 1 312 ? 3.630 -42.266 38.854 1.00 20.28 292 TRP A O 1
ATOM 4703 N N . THR A 1 313 ? 1.859 -41.657 40.083 1.00 19.41 293 THR A N 1
ATOM 4704 C CA . THR A 1 313 ? 2.255 -42.402 41.273 1.00 19.88 293 THR A CA 1
ATOM 4705 C C . THR A 1 313 ? 1.219 -43.497 41.601 1.00 29.79 293 THR A C 1
ATOM 4706 O O . THR A 1 313 ? 1.363 -44.622 41.115 1.00 27.88 293 THR A O 1
ATOM 4717 N N . THR A 1 314 ? 0.179 -43.158 42.373 1.00 24.92 294 THR A N 1
ATOM 4718 C CA . THR A 1 314 ? -0.824 -44.145 42.838 1.00 29.19 294 THR A CA 1
ATOM 4719 C C . THR A 1 314 ? -1.969 -44.323 41.860 1.00 32.82 294 THR A C 1
ATOM 4720 O O . THR A 1 314 ? -2.717 -45.318 41.927 1.00 30.03 294 THR A O 1
ATOM 4731 N N . GLY A 1 315 ? -2.132 -43.339 40.979 1.00 22.67 295 GLY A N 1
ATOM 4732 C CA . GLY A 1 315 ? -3.254 -43.281 40.060 1.00 26.43 295 GLY A CA 1
ATOM 4733 C C . GLY A 1 315 ? -4.218 -42.157 40.386 1.00 24.66 295 GLY A C 1
ATOM 4734 O O . GLY A 1 315 ? -4.328 -41.732 41.544 1.00 23.64 295 GLY A O 1
ATOM 4738 N N . TYR A 1 316 ? -4.896 -41.649 39.360 1.00 19.12 296 TYR A N 1
ATOM 4739 C CA . TYR A 1 316 ? -5.975 -40.664 39.549 1.00 23.09 296 TYR A CA 1
ATOM 4740 C C . TYR A 1 316 ? -7.283 -41.155 38.919 1.00 25.69 296 TYR A C 1
ATOM 4741 O O . TYR A 1 316 ? -7.368 -41.331 37.697 1.00 24.93 296 TYR A O 1
ATOM 4759 N N . ASN A 1 317 ? -8.290 -41.350 39.762 1.00 26.76 297 ASN A N 1
ATOM 4760 C CA . ASN A 1 317 ? -9.625 -41.753 39.308 1.00 30.25 297 ASN A CA 1
ATOM 4761 C C . ASN A 1 317 ? -9.526 -43.011 38.454 1.00 26.28 297 ASN A C 1
ATOM 4762 O O . ASN A 1 317 ? -10.100 -43.099 37.371 1.00 32.82 297 ASN A O 1
ATOM 4773 N N . GLY A 1 318 ? -8.750 -43.966 38.943 1.00 27.39 298 GLY A N 1
ATOM 4774 C CA . GLY A 1 318 ? -8.631 -45.268 38.287 1.00 28.77 298 GLY A CA 1
ATOM 4775 C C . GLY A 1 318 ? -7.679 -45.305 37.117 1.00 33.35 298 GLY A C 1
ATOM 4776 O O . GLY A 1 318 ? -7.576 -46.310 36.416 1.00 37.60 298 GLY A O 1
ATOM 4780 N N . GLU A 1 319 ? -6.959 -44.219 36.872 1.00 28.87 299 GLU A N 1
ATOM 4781 C CA . GLU A 1 319 ? -6.010 -44.261 35.773 1.00 27.90 299 GLU A CA 1
ATOM 4782 C C . GLU A 1 319 ? -4.618 -43.930 36.271 1.00 32.68 299 GLU A C 1
ATOM 4783 O O . GLU A 1 319 ? -4.454 -43.146 37.198 1.00 27.53 299 GLU A O 1
ATOM 4795 N N . ARG A 1 320 ? -3.628 -44.534 35.636 1.00 29.84 300 ARG A N 1
ATOM 4796 C CA . ARG A 1 320 ? -2.250 -44.400 36.078 1.00 24.04 300 ARG A CA 1
ATOM 4797 C C . ARG A 1 320 ? -1.322 -44.545 34.895 1.00 26.44 300 ARG A C 1
ATOM 4798 O O . ARG A 1 320 ? -1.545 -45.343 33.969 1.00 21.53 300 ARG A O 1
ATOM 4819 N N . ILE A 1 321 ? -0.240 -43.794 34.918 1.00 17.63 301 ILE A N 1
ATOM 4820 C CA . ILE A 1 321 ? 0.761 -43.961 33.865 1.00 19.89 301 ILE A CA 1
ATOM 4821 C C . ILE A 1 321 ? 1.251 -45.406 33.823 1.00 17.04 301 ILE A C 1
ATOM 4822 O O . ILE A 1 321 ? 1.278 -46.087 34.843 1.00 20.11 301 ILE A O 1
ATOM 4838 N N . THR A 1 322 ? 1.667 -45.864 32.652 1.00 18.31 302 THR A N 1
ATOM 4839 C CA . THR A 1 322 ? 2.324 -47.158 32.522 1.00 20.45 302 THR A CA 1
ATOM 4840 C C . THR A 1 322 ? 3.592 -47.237 33.376 1.00 21.86 302 THR A C 1
ATOM 4841 O O . THR A 1 322 ? 4.397 -46.325 33.344 1.00 20.06 302 THR A O 1
ATOM 4852 N N . TYR A 1 323 ? 3.770 -48.347 34.087 1.00 17.98 303 TYR A N 1
ATOM 4853 C CA . TYR A 1 323 ? 5.026 -48.654 34.758 1.00 17.59 303 TYR A CA 1
ATOM 4854 C C . TYR A 1 323 ? 5.647 -49.908 34.180 1.00 22.97 303 TYR A C 1
ATOM 4855 O O . TYR A 1 323 ? 4.921 -50.814 33.759 1.00 21.24 303 TYR A O 1
ATOM 4873 N N . THR A 1 324 ? 6.982 -49.958 34.155 1.00 15.18 304 THR A N 1
ATOM 4874 C CA . THR A 1 324 ? 7.698 -51.166 33.757 1.00 14.52 304 THR A CA 1
ATOM 4875 C C . THR A 1 324 ? 7.698 -52.110 34.964 1.00 18.60 304 THR A C 1
ATOM 4876 O O . THR A 1 324 ? 7.452 -51.696 36.100 1.00 17.98 304 THR A O 1
ATOM 4887 N N . PRO A 1 325 ? 7.922 -53.398 34.717 1.00 19.38 305 PRO A N 1
ATOM 4888 C CA . PRO A 1 325 ? 7.928 -54.359 35.830 1.00 24.86 305 PRO A CA 1
ATOM 4889 C C . PRO A 1 325 ? 8.973 -54.006 36.895 1.00 23.44 305 PRO A C 1
ATOM 4890 O O . PRO A 1 325 ? 8.717 -54.216 38.086 1.00 23.16 305 PRO A O 1
ATOM 4901 N N . LYS A 1 326 ? 10.096 -53.429 36.478 1.00 22.45 306 LYS A N 1
ATOM 4902 C CA . LYS A 1 326 ? 11.158 -53.092 37.422 1.00 22.95 306 LYS A CA 1
ATOM 4903 C C . LYS A 1 326 ? 10.986 -51.689 38.023 1.00 24.83 306 LYS A C 1
ATOM 4904 O O . LYS A 1 326 ? 11.869 -51.216 38.751 1.00 23.32 306 LYS A O 1
ATOM 4923 N N . GLY A 1 327 ? 9.851 -51.046 37.744 1.00 16.84 307 GLY A N 1
ATOM 4924 C CA . GLY A 1 327 ? 9.434 -49.873 38.498 1.00 19.86 307 GLY A CA 1
ATOM 4925 C C . GLY A 1 327 ? 9.618 -48.481 37.887 1.00 19.65 307 GLY A C 1
ATOM 4926 O O . GLY A 1 327 ? 9.424 -47.489 38.595 1.00 18.69 307 GLY A O 1
ATOM 4930 N N . LEU A 1 328 ? 10.022 -48.396 36.620 1.00 15.51 308 LEU A N 1
ATOM 4931 C CA . LEU A 1 328 ? 10.113 -47.103 35.921 1.00 15.45 308 LEU A CA 1
ATOM 4932 C C . LEU A 1 328 ? 8.735 -46.601 35.465 1.00 17.38 308 LEU A C 1
ATOM 4933 O O . LEU A 1 328 ? 8.037 -47.302 34.753 1.00 18.70 308 LEU A O 1
ATOM 4949 N N . ALA A 1 329 ? 8.368 -45.375 35.849 1.00 17.06 309 ALA A N 1
ATOM 4950 C CA . ALA A 1 329 ? 7.138 -44.747 35.334 1.00 19.04 309 ALA A CA 1
ATOM 4951 C C . ALA A 1 329 ? 7.458 -44.308 33.915 1.00 24.29 309 ALA A C 1
ATOM 4952 O O . ALA A 1 329 ? 8.359 -43.497 33.698 1.00 19.30 309 ALA A O 1
ATOM 4959 N N . TRP A 1 330 ? 6.719 -44.849 32.948 1.00 18.07 310 TRP A N 1
ATOM 4960 C CA . TRP A 1 330 ? 7.155 -44.881 31.563 1.00 13.77 310 TRP A CA 1
ATOM 4961 C C . TRP A 1 330 ? 6.148 -44.124 30.670 1.00 15.37 310 TRP A C 1
ATOM 4962 O O . TRP A 1 330 ? 5.040 -44.618 30.393 1.00 19.58 310 TRP A O 1
ATOM 4983 N N . LEU A 1 331 ? 6.524 -42.919 30.228 1.00 13.98 311 LEU A N 1
ATOM 4984 C CA . LEU A 1 331 ? 5.586 -42.020 29.576 1.00 15.25 311 LEU A CA 1
ATOM 4985 C C . LEU A 1 331 ? 5.568 -42.213 28.070 1.00 17.23 311 LEU A C 1
ATOM 4986 O O . LEU A 1 331 ? 4.533 -42.048 27.429 1.00 17.28 311 LEU A O 1
ATOM 5002 N N . ASP A 1 332 ? 6.697 -42.615 27.514 1.00 16.52 312 ASP A N 1
ATOM 5003 C CA . ASP A 1 332 ? 6.904 -42.591 26.065 1.00 17.83 312 ASP A CA 1
ATOM 5004 C C . ASP A 1 332 ? 8.186 -43.324 25.718 1.00 24.40 312 ASP A C 1
ATOM 5005 O O . ASP A 1 332 ? 9.064 -43.424 26.566 1.00 17.13 312 ASP A O 1
ATOM 5014 N N . GLN A 1 333 ? 8.343 -43.783 24.468 1.00 17.02 313 GLN A N 1
ATOM 5015 C CA . GLN A 1 333 ? 9.558 -44.494 24.072 1.00 16.66 313 GLN A CA 1
ATOM 5016 C C . GLN A 1 333 ? 10.818 -43.607 23.981 1.00 18.61 313 GLN A C 1
ATOM 5017 O O . GLN A 1 333 ? 11.917 -44.129 24.045 1.00 18.81 313 GLN A O 1
ATOM 5031 N N . TRP A 1 334 ? 10.656 -42.286 23.811 1.00 16.12 314 TRP A N 1
ATOM 5032 C CA . TRP A 1 334 ? 11.802 -41.365 23.646 1.00 15.49 314 TRP A CA 1
ATOM 5033 C C . TRP A 1 334 ? 12.095 -40.692 24.986 1.00 12.55 314 TRP A C 1
ATOM 5034 O O . TRP A 1 334 ? 11.182 -40.081 25.562 1.00 14.92 314 TRP A O 1
ATOM 5055 N N . GLY A 1 335 ? 13.321 -40.782 25.487 1.00 14.05 315 GLY A N 1
ATOM 5056 C CA . GLY A 1 335 ? 13.647 -40.074 26.717 1.00 11.36 315 GLY A CA 1
ATOM 5057 C C . GLY A 1 335 ? 12.757 -40.510 27.859 1.00 11.27 315 GLY A C 1
ATOM 5058 O O . GLY A 1 335 ? 12.233 -39.670 28.610 1.00 14.24 315 GLY A O 1
ATOM 5062 N N . SER A 1 336 ? 12.555 -41.826 27.988 1.00 12.40 316 SER A N 1
ATOM 5063 C CA . SER A 1 336 ? 11.734 -42.327 29.100 1.00 16.46 316 SER A CA 1
ATOM 5064 C C . SER A 1 336 ? 12.301 -41.877 30.452 1.00 15.62 316 SER A C 1
ATOM 5065 O O . SER A 1 336 ? 11.549 -41.394 31.313 1.00 14.04 316 SER A O 1
ATOM 5073 N N . LEU A 1 337 ? 13.627 -41.992 30.628 1.00 12.86 317 LEU A N 1
ATOM 5074 C CA . LEU A 1 337 ? 14.256 -41.586 31.894 1.00 9.96 317 LEU A CA 1
ATOM 5075 C C . LEU A 1 337 ? 14.143 -40.065 32.113 1.00 11.67 317 LEU A C 1
ATOM 5076 O O . LEU A 1 337 ? 13.934 -39.596 33.228 1.00 13.94 317 LEU A O 1
ATOM 5092 N N . ARG A 1 338 ? 14.296 -39.300 31.038 1.00 11.66 318 ARG A N 1
ATOM 5093 C CA . ARG A 1 338 ? 14.132 -37.853 31.094 1.00 13.13 318 ARG A CA 1
ATOM 5094 C C . ARG A 1 338 ? 12.750 -37.483 31.669 1.00 15.72 318 ARG A C 1
ATOM 5095 O O . ARG A 1 338 ? 12.627 -36.634 32.558 1.00 13.34 318 ARG A O 1
ATOM 5116 N N . TYR A 1 339 ? 11.689 -38.122 31.187 1.00 12.03 319 TYR A N 1
ATOM 5117 C CA . TYR A 1 339 ? 10.357 -37.709 31.641 1.00 11.49 319 TYR A CA 1
ATOM 5118 C C . TYR A 1 339 ? 10.141 -38.137 33.077 1.00 12.78 319 TYR A C 1
ATOM 5119 O O . TYR A 1 339 ? 9.582 -37.395 33.861 1.00 13.35 319 TYR A O 1
ATOM 5137 N N . ALA A 1 340 ? 10.551 -39.357 33.415 1.00 12.30 320 ALA A N 1
ATOM 5138 C CA . ALA A 1 340 ? 10.344 -39.833 34.784 1.00 12.17 320 ALA A CA 1
ATOM 5139 C C . ALA A 1 340 ? 11.167 -39.035 35.797 1.00 15.48 320 ALA A C 1
ATOM 5140 O O . ALA A 1 340 ? 10.650 -38.651 36.857 1.00 16.22 320 ALA A O 1
ATOM 5147 N N . THR A 1 341 ? 12.432 -38.740 35.481 1.00 13.43 321 THR A N 1
ATOM 5148 C CA . THR A 1 341 ? 13.246 -38.015 36.450 1.00 16.43 321 THR A CA 1
ATOM 5149 C C . THR A 1 341 ? 12.823 -36.556 36.585 1.00 15.87 321 THR A C 1
ATOM 5150 O O . THR A 1 341 ? 12.949 -35.967 37.650 1.00 14.27 321 THR A O 1
ATOM 5161 N N . THR A 1 342 ? 12.344 -35.960 35.513 1.00 12.54 322 THR A N 1
ATOM 5162 C CA . THR A 1 342 ? 11.841 -34.589 35.623 1.00 12.63 322 THR A CA 1
ATOM 5163 C C . THR A 1 342 ? 10.577 -34.534 36.472 1.00 15.18 322 THR A C 1
ATOM 5164 O O . THR A 1 342 ? 10.433 -33.668 37.326 1.00 13.27 322 THR A O 1
ATOM 5175 N N . THR A 1 343 ? 9.641 -35.451 36.257 1.00 14.34 323 THR A N 1
ATOM 5176 C CA . THR A 1 343 ? 8.464 -35.484 37.111 1.00 14.03 323 THR A CA 1
ATOM 5177 C C . THR A 1 343 ? 8.830 -35.751 38.568 1.00 14.78 323 THR A C 1
ATOM 5178 O O . THR A 1 343 ? 8.236 -35.187 39.469 1.00 13.77 323 THR A O 1
ATOM 5189 N N . ALA A 1 344 ? 9.834 -36.598 38.795 1.00 11.35 324 ALA A N 1
ATOM 5190 C CA . ALA A 1 344 ? 10.301 -36.880 40.163 1.00 12.41 324 ALA A CA 1
ATOM 5191 C C . ALA A 1 344 ? 10.822 -35.593 40.829 1.00 12.27 324 ALA A C 1
ATOM 5192 O O . ALA A 1 344 ? 10.654 -35.400 42.018 1.00 14.13 324 ALA A O 1
ATOM 5199 N N . PHE A 1 345 ? 11.441 -34.689 40.066 1.00 11.85 325 PHE A N 1
ATOM 5200 C CA . PHE A 1 345 ? 11.851 -33.408 40.649 1.00 15.71 325 PHE A CA 1
ATOM 5201 C C . PHE A 1 345 ? 10.644 -32.576 41.097 1.00 15.72 325 PHE A C 1
ATOM 5202 O O . PHE A 1 345 ? 10.640 -32.017 42.198 1.00 13.68 325 PHE A O 1
ATOM 5219 N N . LEU A 1 346 ? 9.605 -32.513 40.270 1.00 13.37 326 LEU A N 1
ATOM 5220 C CA . LEU A 1 346 ? 8.387 -31.799 40.671 1.00 15.50 326 LEU A CA 1
ATOM 5221 C C . LEU A 1 346 ? 7.837 -32.427 41.940 1.00 16.85 326 LEU A C 1
ATOM 5222 O O . LEU A 1 346 ? 7.355 -31.738 42.827 1.00 14.02 326 LEU A O 1
ATOM 5238 N N . ALA A 1 347 ? 7.914 -33.744 42.040 1.00 13.81 327 ALA A N 1
ATOM 5239 C CA . ALA A 1 347 ? 7.424 -34.445 43.236 1.00 15.02 327 ALA A CA 1
ATOM 5240 C C . ALA A 1 347 ? 8.248 -34.047 44.455 1.00 22.75 327 ALA A C 1
ATOM 5241 O O . ALA A 1 347 ? 7.700 -33.876 45.530 1.00 18.72 327 ALA A O 1
ATOM 5248 N N . CYS A 1 348 ? 9.572 -33.913 44.297 1.00 16.19 328 CYS A N 1
ATOM 5249 C CA . CYS A 1 348 ? 10.405 -33.436 45.396 1.00 14.27 328 CYS A CA 1
ATOM 5250 C C . CYS A 1 348 ? 9.958 -32.073 45.860 1.00 17.90 328 CYS A C 1
ATOM 5251 O O . CYS A 1 348 ? 9.802 -31.837 47.074 1.00 15.88 328 CYS A O 1
ATOM 5259 N N . VAL A 1 349 ? 9.762 -31.160 44.903 1.00 15.36 329 VAL A N 1
ATOM 5260 C CA . VAL A 1 349 ? 9.400 -29.786 45.258 1.00 14.13 329 VAL A CA 1
ATOM 5261 C C . VAL A 1 349 ? 8.028 -29.742 45.973 1.00 17.16 329 VAL A C 1
ATOM 5262 O O . VAL A 1 349 ? 7.871 -29.065 47.014 1.00 17.64 329 VAL A O 1
ATOM 5275 N N . TYR A 1 350 ? 7.062 -30.495 45.450 1.00 17.40 330 TYR A N 1
ATOM 5276 C CA . TYR A 1 350 ? 5.790 -30.679 46.140 1.00 18.87 330 TYR A CA 1
ATOM 5277 C C . TYR A 1 350 ? 5.998 -31.192 47.584 1.00 20.00 330 TYR A C 1
ATOM 5278 O O . TYR A 1 350 ? 5.327 -30.742 48.526 1.00 19.20 330 TYR A O 1
ATOM 5296 N N . SER A 1 351 ? 6.896 -32.152 47.774 1.00 17.29 331 SER A N 1
ATOM 5297 C CA . SER A 1 351 ? 7.033 -32.778 49.085 1.00 19.44 331 SER A CA 1
ATOM 5298 C C . SER A 1 351 ? 7.521 -31.753 50.125 1.00 21.79 331 SER A C 1
ATOM 5299 O O . SER A 1 351 ? 7.271 -31.914 51.332 1.00 22.50 331 SER A O 1
ATOM 5307 N N . ASP A 1 352 ? 8.209 -30.706 49.664 1.00 19.68 332 ASP A N 1
ATOM 5308 C CA . ASP A 1 352 ? 8.739 -29.664 50.542 1.00 19.74 332 ASP A CA 1
ATOM 5309 C C . ASP A 1 352 ? 7.806 -28.454 50.755 1.00 22.56 332 ASP A C 1
ATOM 5310 O O . ASP A 1 352 ? 8.144 -27.546 51.503 1.00 21.22 332 ASP A O 1
ATOM 5319 N N . TRP A 1 353 ? 6.654 -28.451 50.093 1.00 18.69 333 TRP A N 1
ATOM 5320 C CA . TRP A 1 353 ? 5.650 -27.393 50.250 1.00 19.34 333 TRP A CA 1
ATOM 5321 C C . TRP A 1 353 ? 4.868 -27.554 51.584 1.00 18.34 333 TRP A C 1
ATOM 5322 O O . TRP A 1 353 ? 4.175 -28.544 51.801 1.00 21.93 333 TRP A O 1
ATOM 5343 N N . GLU A 1 354 ? 5.061 -26.614 52.493 1.00 21.98 334 GLU A N 1
ATOM 5344 C CA . GLU A 1 354 ? 4.552 -26.747 53.864 1.00 23.91 334 GLU A CA 1
ATOM 5345 C C . GLU A 1 354 ? 3.033 -26.925 53.896 1.00 24.65 334 GLU A C 1
ATOM 5346 O O . GLU A 1 354 ? 2.499 -27.653 54.739 1.00 25.33 334 GLU A O 1
ATOM 5358 N N A ASN A 1 355 ? 2.339 -26.270 52.973 0.40 24.82 335 ASN A N 1
ATOM 5359 N N B ASN A 1 355 ? 2.345 -26.265 52.969 0.60 23.72 335 ASN A N 1
ATOM 5360 C CA A ASN A 1 355 ? 0.885 -26.331 52.936 0.40 28.53 335 ASN A CA 1
ATOM 5361 C CA B ASN A 1 355 ? 0.892 -26.296 52.924 0.60 28.40 335 ASN A CA 1
ATOM 5362 C C A ASN A 1 355 ? 0.340 -27.348 51.940 0.40 31.96 335 ASN A C 1
ATOM 5363 C C B ASN A 1 355 ? 0.316 -27.418 52.053 0.60 32.44 335 ASN A C 1
ATOM 5364 O O A ASN A 1 355 ? -0.815 -27.257 51.516 0.40 34.95 335 ASN A O 1
ATOM 5365 O O B ASN A 1 355 ? -0.890 -27.465 51.827 0.60 34.03 335 ASN A O 1
ATOM 5386 N N . GLY A 1 356 ? 1.164 -28.326 51.576 1.00 26.85 336 GLY A N 1
ATOM 5387 C CA . GLY A 1 356 ? 0.715 -29.388 50.700 1.00 22.08 336 GLY A CA 1
ATOM 5388 C C . GLY A 1 356 ? 0.036 -30.478 51.498 1.00 28.08 336 GLY A C 1
ATOM 5389 O O . GLY A 1 356 ? 0.065 -30.464 52.723 1.00 24.45 336 GLY A O 1
ATOM 5394 N N . ASP A 1 357 ? -0.551 -31.432 50.790 1.00 21.36 337 ASP A N 1
ATOM 5395 C CA . ASP A 1 357 ? -1.186 -32.608 51.391 1.00 25.69 337 ASP A CA 1
ATOM 5396 C C . ASP A 1 357 ? -0.110 -33.571 51.928 1.00 29.41 337 ASP A C 1
ATOM 5397 O O . ASP A 1 357 ? 0.673 -34.125 51.158 1.00 24.32 337 ASP A O 1
ATOM 5406 N N . LYS A 1 358 ? -0.061 -33.781 53.244 1.00 22.22 338 LYS A N 1
ATOM 5407 C CA . LYS A 1 358 ? 1.052 -34.539 53.828 1.00 28.38 338 LYS A CA 1
ATOM 5408 C C . LYS A 1 358 ? 1.093 -36.002 53.377 1.00 24.02 338 LYS A C 1
ATOM 5409 O O . LYS A 1 358 ? 2.185 -36.587 53.243 1.00 25.12 338 LYS A O 1
ATOM 5428 N N . GLU A 1 359 ? -0.072 -36.619 53.179 1.00 30.13 339 GLU A N 1
ATOM 5429 C CA . GLU A 1 359 ? -0.084 -38.024 52.783 1.00 33.07 339 GLU A CA 1
ATOM 5430 C C . GLU A 1 359 ? 0.345 -38.155 51.324 1.00 27.51 339 GLU A C 1
ATOM 5431 O O . GLU A 1 359 ? 1.081 -39.064 50.950 1.00 24.94 339 GLU A O 1
ATOM 5443 N N . LYS A 1 360 ? -0.090 -37.230 50.491 1.00 22.71 340 LYS A N 1
ATOM 5444 C CA . LYS A 1 360 ? 0.374 -37.258 49.114 1.00 22.69 340 LYS A CA 1
ATOM 5445 C C . LYS A 1 360 ? 1.889 -36.976 49.053 1.00 20.96 340 LYS A C 1
ATOM 5446 O O . LYS A 1 360 ? 2.611 -37.622 48.301 1.00 20.45 340 LYS A O 1
ATOM 5465 N N . ALA A 1 361 ? 2.382 -36.038 49.855 1.00 19.50 341 ALA A N 1
ATOM 5466 C CA . ALA A 1 361 ? 3.813 -35.719 49.832 1.00 22.61 341 ALA A CA 1
ATOM 5467 C C . ALA A 1 361 ? 4.657 -36.953 50.110 1.00 24.63 341 ALA A C 1
ATOM 5468 O O . ALA A 1 361 ? 5.706 -37.147 49.500 1.00 20.29 341 ALA A O 1
ATOM 5475 N N . LYS A 1 362 ? 4.215 -37.783 51.056 1.00 24.38 342 LYS A N 1
ATOM 5476 C CA . LYS A 1 362 ? 4.940 -39.006 51.400 1.00 23.45 342 LYS A CA 1
ATOM 5477 C C . LYS A 1 362 ? 5.024 -39.942 50.192 1.00 23.75 342 LYS A C 1
ATOM 5478 O O . LYS A 1 362 ? 6.089 -40.503 49.879 1.00 20.78 342 LYS A O 1
ATOM 5497 N N . THR A 1 363 ? 3.890 -40.100 49.510 1.00 22.47 343 THR A N 1
ATOM 5498 C CA . THR A 1 363 ? 3.787 -40.939 48.314 1.00 17.73 343 THR A CA 1
ATOM 5499 C C . THR A 1 363 ? 4.648 -40.404 47.185 1.00 18.86 343 THR A C 1
ATOM 5500 O O . THR A 1 363 ? 5.365 -41.147 46.545 1.00 19.02 343 THR A O 1
ATOM 5511 N N . TYR A 1 364 ? 4.579 -39.096 46.962 1.00 20.83 344 TYR A N 1
ATOM 5512 C CA . TYR A 1 364 ? 5.366 -38.463 45.920 1.00 20.15 344 TYR A CA 1
ATOM 5513 C C . TYR A 1 364 ? 6.868 -38.584 46.182 1.00 19.68 344 TYR A C 1
ATOM 5514 O O . TYR A 1 364 ? 7.642 -38.791 45.257 1.00 18.94 344 TYR A O 1
ATOM 5532 N N . LEU A 1 365 ? 7.292 -38.433 47.431 1.00 19.61 345 LEU A N 1
ATOM 5533 C CA . LEU A 1 365 ? 8.718 -38.497 47.729 1.00 18.84 345 LEU A CA 1
ATOM 5534 C C . LEU A 1 365 ? 9.225 -39.916 47.552 1.00 19.61 345 LEU A C 1
ATOM 5535 O O . LEU A 1 365 ? 10.342 -40.112 47.052 1.00 19.62 345 LEU A O 1
ATOM 5551 N N . GLU A 1 366 ? 8.439 -40.915 47.939 1.00 20.16 346 GLU A N 1
ATOM 5552 C CA . GLU A 1 366 ? 8.862 -42.305 47.715 1.00 19.91 346 GLU A CA 1
ATOM 5553 C C . GLU A 1 366 ? 8.956 -42.618 46.220 1.00 21.30 346 GLU A C 1
ATOM 5554 O O . GLU A 1 366 ? 9.854 -43.332 45.781 1.00 18.95 346 GLU A O 1
ATOM 5566 N N . PHE A 1 367 ? 8.010 -42.100 45.439 1.00 15.49 347 PHE A N 1
ATOM 5567 C CA . PHE A 1 367 ? 8.106 -42.174 43.971 1.00 14.29 347 PHE A CA 1
ATOM 5568 C C . PHE A 1 367 ? 9.388 -41.504 43.475 1.00 14.74 347 PHE A C 1
ATOM 5569 O O . PHE A 1 367 ? 10.098 -42.060 42.683 1.00 15.97 347 PHE A O 1
ATOM 5586 N N . ALA A 1 368 ? 9.695 -40.311 43.966 1.00 16.80 348 ALA A N 1
ATOM 5587 C CA . ALA A 1 368 ? 10.898 -39.631 43.455 1.00 17.29 348 ALA A CA 1
ATOM 5588 C C . ALA A 1 368 ? 12.137 -40.487 43.737 1.00 13.58 348 ALA A C 1
ATOM 5589 O O . ALA A 1 368 ? 13.012 -40.650 42.854 1.00 15.39 348 ALA A O 1
ATOM 5596 N N A ARG A 1 369 ? 12.212 -41.046 44.937 0.39 15.58 349 ARG A N 1
ATOM 5597 N N B ARG A 1 369 ? 12.228 -41.031 44.945 0.61 14.57 349 ARG A N 1
ATOM 5598 C CA A ARG A 1 369 ? 13.352 -41.887 45.312 0.39 16.55 349 ARG A CA 1
ATOM 5599 C CA B ARG A 1 369 ? 13.362 -41.904 45.301 0.61 15.95 349 ARG A CA 1
ATOM 5600 C C A ARG A 1 369 ? 13.435 -43.134 44.411 0.39 17.93 349 ARG A C 1
ATOM 5601 C C B ARG A 1 369 ? 13.434 -43.094 44.332 0.61 17.90 349 ARG A C 1
ATOM 5602 O O A ARG A 1 369 ? 14.517 -43.556 44.034 0.39 16.64 349 ARG A O 1
ATOM 5603 O O B ARG A 1 369 ? 14.493 -43.449 43.840 0.61 13.91 349 ARG A O 1
ATOM 5644 N N . SER A 1 370 ? 12.295 -43.718 44.047 1.00 18.11 350 SER A N 1
ATOM 5645 C CA . SER A 1 370 ? 12.314 -44.930 43.214 1.00 18.90 350 SER A CA 1
ATOM 5646 C C . SER A 1 370 ? 12.793 -44.629 41.796 1.00 16.76 350 SER A C 1
ATOM 5647 O O . SER A 1 370 ? 13.523 -45.423 41.187 1.00 15.70 350 SER A O 1
ATOM 5656 N N . GLN A 1 371 ? 12.429 -43.469 41.281 1.00 15.26 351 GLN A N 1
ATOM 5657 C CA . GLN A 1 371 ? 12.828 -43.138 39.929 1.00 11.28 351 GLN A CA 1
ATOM 5658 C C . GLN A 1 371 ? 14.315 -42.746 39.884 1.00 11.64 351 GLN A C 1
ATOM 5659 O O . GLN A 1 371 ? 15.050 -43.129 38.971 1.00 13.66 351 GLN A O 1
ATOM 5673 N N . ALA A 1 372 ? 14.765 -41.966 40.865 1.00 13.86 352 ALA A N 1
ATOM 5674 C CA . ALA A 1 372 ? 16.207 -41.718 40.975 1.00 12.61 352 ALA A CA 1
ATOM 5675 C C . ALA A 1 372 ? 16.976 -43.039 41.015 1.00 15.82 352 ALA A C 1
ATOM 5676 O O . ALA A 1 372 ? 17.971 -43.217 40.310 1.00 16.48 352 ALA A O 1
ATOM 5683 N N . ASP A 1 373 ? 16.537 -43.966 41.851 1.00 15.05 353 ASP A N 1
ATOM 5684 C CA . ASP A 1 373 ? 17.282 -45.212 42.025 1.00 14.72 353 ASP A CA 1
ATOM 5685 C C . ASP A 1 373 ? 17.239 -46.089 40.765 1.00 17.02 353 ASP A C 1
ATOM 5686 O O . ASP A 1 373 ? 18.200 -46.783 40.472 1.00 18.36 353 ASP A O 1
ATOM 5695 N N . TYR A 1 374 ? 16.147 -46.032 39.996 1.00 15.36 354 TYR A N 1
ATOM 5696 C CA . TYR A 1 374 ? 16.103 -46.757 38.720 1.00 11.52 354 TYR A CA 1
ATOM 5697 C C . TYR A 1 374 ? 17.158 -46.175 37.759 1.00 15.32 354 TYR A C 1
ATOM 5698 O O . TYR A 1 374 ? 17.857 -46.903 37.058 1.00 15.31 354 TYR A O 1
ATOM 5716 N N . ALA A 1 375 ? 17.256 -44.851 37.704 1.00 12.46 355 ALA A N 1
ATOM 5717 C CA . ALA A 1 375 ? 18.268 -44.261 36.819 1.00 15.27 355 ALA A CA 1
ATOM 5718 C C . ALA A 1 375 ? 19.690 -44.633 37.248 1.00 12.90 355 ALA A C 1
ATOM 5719 O O . ALA A 1 375 ? 20.569 -44.781 36.402 1.00 13.57 355 ALA A O 1
ATOM 5726 N N . LEU A 1 376 ? 19.917 -44.721 38.554 1.00 14.65 356 LEU A N 1
ATOM 5727 C CA . LEU A 1 376 ? 21.274 -44.914 39.086 1.00 16.83 356 LEU A CA 1
ATOM 5728 C C . LEU A 1 376 ? 21.719 -46.386 39.201 1.00 14.97 356 LEU A C 1
ATOM 5729 O O . LEU A 1 376 ? 22.932 -46.656 39.290 1.00 14.73 356 LEU A O 1
ATOM 5745 N N . GLY A 1 377 ? 20.789 -47.335 39.185 1.00 16.08 357 GLY A N 1
ATOM 5746 C CA . GLY A 1 377 ? 21.205 -48.736 39.234 1.00 16.55 357 GLY A CA 1
ATOM 5747 C C . GLY A 1 377 ? 20.323 -49.790 39.907 1.00 19.50 357 GLY A C 1
ATOM 5748 O O . GLY A 1 377 ? 20.785 -50.909 40.097 1.00 19.71 357 GLY A O 1
ATOM 5752 N N A SER A 1 378 ? 19.077 -49.470 40.267 0.88 17.11 358 SER A N 1
ATOM 5753 N N B SER A 1 378 ? 19.079 -49.455 40.234 0.12 20.48 358 SER A N 1
ATOM 5754 C CA A SER A 1 378 ? 18.265 -50.448 41.012 0.88 18.49 358 SER A CA 1
ATOM 5755 C CA B SER A 1 378 ? 18.198 -50.387 40.939 0.12 21.43 358 SER A CA 1
ATOM 5756 C C A SER A 1 378 ? 17.984 -51.713 40.181 0.88 19.35 358 SER A C 1
ATOM 5757 C C B SER A 1 378 ? 18.043 -51.701 40.181 0.12 21.95 358 SER A C 1
ATOM 5758 O O A SER A 1 378 ? 17.655 -52.773 40.752 0.88 22.38 358 SER A O 1
ATOM 5759 O O B SER A 1 378 ? 17.854 -52.760 40.784 0.12 24.24 358 SER A O 1
ATOM 5774 N N . THR A 1 379 ? 18.121 -51.628 38.857 1.00 18.78 359 THR A N 1
ATOM 5775 C CA . THR A 1 379 ? 17.882 -52.809 38.000 1.00 21.11 359 THR A CA 1
ATOM 5776 C C . THR A 1 379 ? 19.117 -53.664 37.869 1.00 26.08 359 THR A C 1
ATOM 5777 O O . THR A 1 379 ? 19.079 -54.709 37.238 1.00 23.75 359 THR A O 1
ATOM 5789 N N . GLY A 1 380 ? 20.236 -53.210 38.419 1.00 19.25 360 GLY A N 1
ATOM 5790 C CA . GLY A 1 380 ? 21.479 -53.950 38.282 1.00 19.80 360 GLY A CA 1
ATOM 5791 C C . GLY A 1 380 ? 22.480 -53.223 37.415 1.00 26.32 360 GLY A C 1
ATOM 5792 O O . GLY A 1 380 ? 23.643 -53.611 37.339 1.00 28.71 360 GLY A O 1
ATOM 5796 N N . ARG A 1 381 ? 22.037 -52.152 36.762 1.00 20.20 361 ARG A N 1
ATOM 5797 C CA . ARG A 1 381 ? 22.960 -51.375 35.969 1.00 18.95 361 ARG A CA 1
ATOM 5798 C C . ARG A 1 381 ? 22.539 -49.923 35.976 1.00 16.24 361 ARG A C 1
ATOM 5799 O O . ARG A 1 381 ? 21.357 -49.596 36.111 1.00 18.37 361 ARG A O 1
ATOM 5820 N N . SER A 1 382 ? 23.537 -49.067 35.807 1.00 16.16 362 SER A N 1
ATOM 5821 C CA . SER A 1 382 ? 23.352 -47.624 35.770 1.00 14.75 362 SER A CA 1
ATOM 5822 C C . SER A 1 382 ? 22.971 -47.175 34.359 1.00 11.31 362 SER A C 1
ATOM 5823 O O . SER A 1 382 ? 23.426 -47.767 33.384 1.00 13.83 362 SER A O 1
ATOM 5831 N N . PHE A 1 383 ? 22.127 -46.145 34.270 1.00 13.71 363 PHE A N 1
ATOM 5832 C CA . PHE A 1 383 ? 21.815 -45.478 32.998 1.00 15.01 363 PHE A CA 1
ATOM 5833 C C . PHE A 1 383 ? 22.517 -44.110 32.878 1.00 11.37 363 PHE A C 1
ATOM 5834 O O . PHE A 1 383 ? 22.121 -43.283 32.051 1.00 15.33 363 PHE A O 1
ATOM 5851 N N . VAL A 1 384 ? 23.516 -43.862 33.731 1.00 12.43 364 VAL A N 1
ATOM 5852 C CA . VAL A 1 384 ? 24.239 -42.584 33.723 1.00 10.68 364 VAL A CA 1
ATOM 5853 C C . VAL A 1 384 ? 25.677 -42.871 33.294 1.00 9.88 364 VAL A C 1
ATOM 5854 O O . VAL A 1 384 ? 26.400 -43.689 33.929 1.00 12.26 364 VAL A O 1
ATOM 5867 N N . VAL A 1 385 ? 26.092 -42.287 32.174 1.00 9.82 365 VAL A N 1
ATOM 5868 C CA . VAL A 1 385 ? 27.453 -42.515 31.650 1.00 12.72 365 VAL A CA 1
ATOM 5869 C C . VAL A 1 385 ? 28.505 -42.220 32.720 1.00 13.17 365 VAL A C 1
ATOM 5870 O O . VAL A 1 385 ? 28.399 -41.247 33.422 1.00 12.61 365 VAL A O 1
ATOM 5883 N N . GLY A 1 386 ? 29.503 -43.088 32.873 1.00 12.54 366 GLY A N 1
ATOM 5884 C CA . GLY A 1 386 ? 30.554 -42.809 33.830 1.00 13.36 366 GLY A CA 1
ATOM 5885 C C . GLY A 1 386 ? 30.175 -42.902 35.302 1.00 12.76 366 GLY A C 1
ATOM 5886 O O . GLY A 1 386 ? 30.921 -42.452 36.163 1.00 14.56 366 GLY A O 1
ATOM 5890 N N . PHE A 1 387 ? 29.036 -43.524 35.607 1.00 13.33 367 PHE A N 1
ATOM 5891 C CA . PHE A 1 387 ? 28.604 -43.673 36.985 1.00 13.31 367 PHE A CA 1
ATOM 5892 C C . PHE A 1 387 ? 28.085 -45.073 37.294 1.00 11.45 367 PHE A C 1
ATOM 5893 O O . PHE A 1 387 ? 27.316 -45.627 36.505 1.00 15.84 367 PHE A O 1
ATOM 5910 N N . GLY A 1 388 ? 28.458 -45.631 38.447 1.00 15.68 368 GLY A N 1
ATOM 5911 C CA . GLY A 1 388 ? 27.810 -46.835 38.924 1.00 14.31 368 GLY A CA 1
ATOM 5912 C C . GLY A 1 388 ? 28.211 -48.113 38.201 1.00 16.48 368 GLY A C 1
ATOM 5913 O O . GLY A 1 388 ? 29.267 -48.179 37.552 1.00 16.59 368 GLY A O 1
ATOM 5917 N N A GLU A 1 389 ? 27.391 -49.147 38.344 0.53 18.99 369 GLU A N 1
ATOM 5918 N N B GLU A 1 389 ? 27.331 -49.104 38.306 0.47 19.03 369 GLU A N 1
ATOM 5919 C CA A GLU A 1 389 ? 27.703 -50.490 37.823 0.53 21.86 369 GLU A CA 1
ATOM 5920 C CA B GLU A 1 389 ? 27.550 -50.446 37.763 0.47 22.59 369 GLU A CA 1
ATOM 5921 C C A GLU A 1 389 ? 27.276 -50.642 36.357 0.53 19.00 369 GLU A C 1
ATOM 5922 C C B GLU A 1 389 ? 27.286 -50.502 36.268 0.47 17.76 369 GLU A C 1
ATOM 5923 O O A GLU A 1 389 ? 26.104 -50.399 36.009 0.53 17.27 369 GLU A O 1
ATOM 5924 O O B GLU A 1 389 ? 26.203 -50.120 35.811 0.47 19.32 369 GLU A O 1
ATOM 5947 N N . ASN A 1 390 ? 28.220 -51.056 35.508 1.00 15.10 370 ASN A N 1
ATOM 5948 C CA . ASN A 1 390 ? 27.950 -51.302 34.073 1.00 17.02 370 ASN A CA 1
ATOM 5949 C C . ASN A 1 390 ? 27.191 -50.134 33.390 1.00 16.46 370 ASN A C 1
ATOM 5950 O O . ASN A 1 390 ? 26.106 -50.326 32.813 1.00 17.84 370 ASN A O 1
ATOM 5962 N N . PRO A 1 391 ? 27.750 -48.915 33.447 1.00 16.19 371 PRO A N 1
ATOM 5963 C CA . PRO A 1 391 ? 27.054 -47.776 32.817 1.00 15.11 371 PRO A CA 1
ATOM 5964 C C . PRO A 1 391 ? 27.106 -47.862 31.318 1.00 12.57 371 PRO A C 1
ATOM 5965 O O . PRO A 1 391 ? 27.910 -48.609 30.781 1.00 13.40 371 PRO A O 1
ATOM 5976 N N . PRO A 1 392 ? 26.259 -47.089 30.634 1.00 13.46 372 PRO A N 1
ATOM 5977 C CA . PRO A 1 392 ? 26.390 -47.006 29.173 1.00 14.77 372 PRO A CA 1
ATOM 5978 C C . PRO A 1 392 ? 27.753 -46.492 28.773 1.00 14.34 372 PRO A C 1
ATOM 5979 O O . PRO A 1 392 ? 28.251 -45.562 29.429 1.00 15.19 372 PRO A O 1
ATOM 5990 N N . LYS A 1 393 ? 28.381 -47.136 27.783 1.00 12.96 373 LYS A N 1
ATOM 5991 C CA . LYS A 1 393 ? 29.667 -46.679 27.277 1.00 13.30 373 LYS A CA 1
ATOM 5992 C C . LYS A 1 393 ? 29.652 -46.234 25.820 1.00 14.81 373 LYS A C 1
ATOM 5993 O O . LYS A 1 393 ? 30.675 -45.793 25.310 1.00 16.04 373 LYS A O 1
ATOM 6012 N N . ARG A 1 394 ? 28.505 -46.301 25.156 1.00 13.27 374 ARG A N 1
ATOM 6013 C CA . ARG A 1 394 ? 28.432 -45.850 23.781 1.00 13.29 374 ARG A CA 1
ATOM 6014 C C . ARG A 1 394 ? 27.306 -44.846 23.593 1.00 14.38 374 ARG A C 1
ATOM 6015 O O . ARG A 1 394 ? 26.482 -45.003 22.687 1.00 15.44 374 ARG A O 1
ATOM 6036 N N . PRO A 1 395 ? 27.274 -43.792 24.425 1.00 13.30 375 PRO A N 1
ATOM 6037 C CA . PRO A 1 395 ? 26.209 -42.812 24.160 1.00 12.96 375 PRO A CA 1
ATOM 6038 C C . PRO A 1 395 ? 26.322 -42.191 22.768 1.00 11.71 375 PRO A C 1
ATOM 6039 O O . PRO A 1 395 ? 27.397 -42.045 22.200 1.00 12.72 375 PRO A O 1
ATOM 6050 N N . HIS A 1 396 ? 25.173 -41.819 22.200 1.00 10.58 376 HIS A N 1
ATOM 6051 C CA . HIS A 1 396 ? 25.142 -41.230 20.867 1.00 8.60 376 HIS A CA 1
ATOM 6052 C C . HIS A 1 396 ? 25.597 -39.776 20.987 1.00 14.22 376 HIS A C 1
ATOM 6053 O O . HIS A 1 396 ? 24.802 -38.846 21.154 1.00 14.52 376 HIS A O 1
ATOM 6068 N N . HIS A 1 397 ? 26.905 -39.572 20.879 1.00 14.25 377 HIS A N 1
ATOM 6069 C CA . HIS A 1 397 ? 27.481 -38.264 21.164 1.00 12.55 377 HIS A CA 1
ATOM 6070 C C . HIS A 1 397 ? 28.775 -38.142 20.335 1.00 12.33 377 HIS A C 1
ATOM 6071 O O . HIS A 1 397 ? 29.715 -38.897 20.545 1.00 13.14 377 HIS A O 1
ATOM 6086 N N . ARG A 1 398 ? 28.804 -37.223 19.365 1.00 8.89 378 ARG A N 1
ATOM 6087 C CA . ARG A 1 398 ? 29.956 -37.121 18.444 1.00 10.46 378 ARG A CA 1
ATOM 6088 C C . ARG A 1 398 ? 31.285 -36.832 19.130 1.00 10.47 378 ARG A C 1
ATOM 6089 O O . ARG A 1 398 ? 32.309 -37.500 18.857 1.00 11.41 378 ARG A O 1
ATOM 6110 N N . THR A 1 399 ? 31.303 -35.844 20.022 1.00 10.09 379 THR A N 1
ATOM 6111 C CA . THR A 1 399 ? 32.583 -35.400 20.575 1.00 10.48 379 THR A CA 1
ATOM 6112 C C . THR A 1 399 ? 33.127 -36.404 21.589 1.00 14.29 379 THR A C 1
ATOM 6113 O O . THR A 1 399 ? 34.345 -36.657 21.617 1.00 14.16 379 THR A O 1
ATOM 6124 N N . ALA A 1 400 ? 32.257 -37.020 22.398 1.00 11.64 380 ALA A N 1
ATOM 6125 C CA . ALA A 1 400 ? 32.752 -38.018 23.345 1.00 13.08 380 ALA A CA 1
ATOM 6126 C C . ALA A 1 400 ? 33.289 -39.224 22.581 1.00 15.60 380 ALA A C 1
ATOM 6127 O O . ALA A 1 400 ? 34.239 -39.857 22.997 1.00 12.35 380 ALA A O 1
ATOM 6134 N N . HIS A 1 401 ? 32.638 -39.584 21.481 1.00 10.59 381 HIS A N 1
ATOM 6135 C CA . HIS A 1 401 ? 33.095 -40.725 20.683 1.00 12.23 381 HIS A CA 1
ATOM 6136 C C . HIS A 1 401 ? 34.481 -40.410 20.092 1.00 15.25 381 HIS A C 1
ATOM 6137 O O . HIS A 1 401 ? 35.417 -41.193 20.239 1.00 12.76 381 HIS A O 1
ATOM 6152 N N . GLY A 1 402 ? 34.588 -39.290 19.386 1.00 14.05 382 GLY A N 1
ATOM 6153 C CA . GLY A 1 402 ? 35.879 -38.816 18.902 1.00 11.19 382 GLY A CA 1
ATOM 6154 C C . GLY A 1 402 ? 36.349 -39.483 17.611 1.00 15.44 382 GLY A C 1
ATOM 6155 O O . GLY A 1 402 ? 37.550 -39.768 17.471 1.00 17.31 382 GLY A O 1
ATOM 6159 N N . SER A 1 403 ? 35.436 -39.739 16.682 1.00 13.94 383 SER A N 1
ATOM 6160 C CA . SER A 1 403 ? 35.821 -40.293 15.372 1.00 17.94 383 SER A CA 1
ATOM 6161 C C . SER A 1 403 ? 36.713 -39.316 14.606 1.00 16.95 383 SER A C 1
ATOM 6162 O O . SER A 1 403 ? 36.398 -38.122 14.515 1.00 13.58 383 SER A O 1
ATOM 6170 N N . TRP A 1 404 ? 37.810 -39.828 14.024 1.00 17.44 384 TRP A N 1
ATOM 6171 C CA . TRP A 1 404 ? 38.609 -39.028 13.087 1.00 14.63 384 TRP A CA 1
ATOM 6172 C C . TRP A 1 404 ? 38.247 -39.271 11.618 1.00 14.85 384 TRP A C 1
ATOM 6173 O O . TRP A 1 404 ? 38.828 -38.657 10.741 1.00 19.48 384 TRP A O 1
ATOM 6194 N N . ALA A 1 405 ? 37.305 -40.163 11.373 1.00 16.44 385 ALA A N 1
ATOM 6195 C CA . ALA A 1 405 ? 37.061 -40.706 10.047 1.00 18.87 385 ALA A CA 1
ATOM 6196 C C . ALA A 1 405 ? 35.611 -40.594 9.592 1.00 15.70 385 ALA A C 1
ATOM 6197 O O . ALA A 1 405 ? 35.187 -41.330 8.682 1.00 15.36 385 ALA A O 1
ATOM 6204 N N . ASP A 1 406 ? 34.848 -39.697 10.231 1.00 15.88 386 ASP A N 1
ATOM 6205 C CA . ASP A 1 406 ? 33.449 -39.464 9.859 1.00 13.99 386 ASP A CA 1
ATOM 6206 C C . ASP A 1 406 ? 32.686 -40.786 9.857 1.00 15.96 386 ASP A C 1
ATOM 6207 O O . ASP A 1 406 ? 31.983 -41.099 8.882 1.00 17.71 386 ASP A O 1
ATOM 6216 N N . SER A 1 407 ? 32.811 -41.547 10.968 1.00 15.07 387 SER A N 1
ATOM 6217 C CA . SER A 1 407 ? 32.119 -42.817 11.131 1.00 19.23 387 SER A CA 1
ATOM 6218 C C . SER A 1 407 ? 31.782 -43.153 12.588 1.00 16.61 387 SER A C 1
ATOM 6219 O O . SER A 1 407 ? 32.651 -43.098 13.457 1.00 18.87 387 SER A O 1
ATOM 6227 N N . GLN A 1 408 ? 30.552 -43.562 12.835 1.00 20.39 388 GLN A N 1
ATOM 6228 C CA . GLN A 1 408 ? 30.143 -43.953 14.178 1.00 23.10 388 GLN A CA 1
ATOM 6229 C C . GLN A 1 408 ? 30.855 -45.195 14.654 1.00 21.01 388 GLN A C 1
ATOM 6230 O O . GLN A 1 408 ? 30.912 -45.449 15.864 1.00 22.60 388 GLN A O 1
ATOM 6244 N N A MET A 1 409 ? 31.391 -46.006 13.742 0.56 25.19 389 MET A N 1
ATOM 6245 N N B MET A 1 409 ? 31.390 -45.964 13.705 0.44 24.84 389 MET A N 1
ATOM 6246 C CA A MET A 1 409 ? 31.991 -47.271 14.171 0.56 24.54 389 MET A CA 1
ATOM 6247 C CA B MET A 1 409 ? 31.965 -47.268 14.005 0.44 26.11 389 MET A CA 1
ATOM 6248 C C A MET A 1 409 ? 33.514 -47.210 14.246 0.56 30.34 389 MET A C 1
ATOM 6249 C C B MET A 1 409 ? 33.482 -47.207 14.213 0.44 29.31 389 MET A C 1
ATOM 6250 O O A MET A 1 409 ? 34.171 -48.182 14.631 0.56 29.84 389 MET A O 1
ATOM 6251 O O B MET A 1 409 ? 34.098 -48.178 14.656 0.44 30.75 389 MET A O 1
ATOM 6278 N N . GLU A 1 410 ? 34.086 -46.068 13.891 1.00 22.55 390 GLU A N 1
ATOM 6279 C CA . GLU A 1 410 ? 35.540 -45.894 13.997 1.00 22.72 390 GLU A CA 1
ATOM 6280 C C . GLU A 1 410 ? 35.907 -44.660 14.836 1.00 24.66 390 GLU A C 1
ATOM 6281 O O . GLU A 1 410 ? 35.669 -43.513 14.417 1.00 23.77 390 GLU A O 1
ATOM 6294 N N . PRO A 1 411 ? 36.486 -44.875 16.038 1.00 22.33 391 PRO A N 1
ATOM 6295 C CA . PRO A 1 411 ? 36.820 -46.166 16.658 1.00 21.29 391 PRO A CA 1
ATOM 6296 C C . PRO A 1 411 ? 35.594 -46.904 17.225 1.00 20.13 391 PRO A C 1
ATOM 6297 O O . PRO A 1 411 ? 34.527 -46.331 17.431 1.00 17.82 391 PRO A O 1
ATOM 6308 N N . PRO A 1 412 ? 35.736 -48.198 17.488 1.00 20.73 392 PRO A N 1
ATOM 6309 C CA . PRO A 1 412 ? 34.595 -48.967 17.992 1.00 17.55 392 PRO A CA 1
ATOM 6310 C C . PRO A 1 412 ? 34.264 -48.700 19.470 1.00 18.92 392 PRO A C 1
ATOM 6311 O O . PRO A 1 412 ? 33.195 -49.097 19.919 1.00 23.10 392 PRO A O 1
ATOM 6322 N N . GLU A 1 413 ? 35.188 -48.070 20.202 1.00 17.75 393 GLU A N 1
ATOM 6323 C CA . GLU A 1 413 ? 34.930 -47.640 21.578 1.00 17.95 393 GLU A CA 1
ATOM 6324 C C . GLU A 1 413 ? 35.080 -46.127 21.648 1.00 16.84 393 GLU A C 1
ATOM 6325 O O . GLU A 1 413 ? 35.885 -45.566 20.920 1.00 18.05 393 GLU A O 1
ATOM 6337 N N . HIS A 1 414 ? 34.326 -45.464 22.531 1.00 13.37 394 HIS A N 1
ATOM 6338 C CA . HIS A 1 414 ? 34.463 -44.025 22.699 1.00 13.00 394 HIS A CA 1
ATOM 6339 C C . HIS A 1 414 ? 35.833 -43.641 23.213 1.00 11.57 394 HIS A C 1
ATOM 6340 O O . HIS A 1 414 ? 36.383 -44.317 24.116 1.00 14.99 394 HIS A O 1
ATOM 6355 N N . ARG A 1 415 ? 36.375 -42.528 22.715 1.00 10.95 395 ARG A N 1
ATOM 6356 C CA . ARG A 1 415 ? 37.671 -42.067 23.195 1.00 15.01 395 ARG A CA 1
ATOM 6357 C C . ARG A 1 415 ? 37.542 -41.383 24.548 1.00 16.08 395 ARG A C 1
ATOM 6358 O O . ARG A 1 415 ? 38.499 -41.375 25.336 1.00 16.21 395 ARG A O 1
ATOM 6379 N N . HIS A 1 416 ? 36.351 -40.854 24.843 1.00 14.50 396 HIS A N 1
ATOM 6380 C CA . HIS A 1 416 ? 36.178 -40.096 26.085 1.00 12.96 396 HIS A CA 1
ATOM 6381 C C . HIS A 1 416 ? 34.948 -40.567 26.874 1.00 12.60 396 HIS A C 1
ATOM 6382 O O . HIS A 1 416 ? 34.020 -41.141 26.298 1.00 14.02 396 HIS A O 1
ATOM 6397 N N . VAL A 1 417 ? 34.976 -40.315 28.184 1.00 13.83 397 VAL A N 1
ATOM 6398 C CA . VAL A 1 417 ? 33.862 -40.647 29.063 1.00 12.02 397 VAL A CA 1
ATOM 6399 C C . VAL A 1 417 ? 33.001 -39.408 29.285 1.00 8.96 397 VAL A C 1
ATOM 6400 O O . VAL A 1 417 ? 33.423 -38.451 29.947 1.00 13.89 397 VAL A O 1
ATOM 6413 N N . LEU A 1 418 ? 31.762 -39.474 28.779 1.00 11.51 398 LEU A N 1
ATOM 6414 C CA . LEU A 1 418 ? 30.783 -38.397 28.933 1.00 12.07 398 LEU A CA 1
ATOM 6415 C C . LEU A 1 418 ? 30.120 -38.433 30.332 1.00 10.60 398 LEU A C 1
ATOM 6416 O O . LEU A 1 418 ? 28.913 -38.653 30.441 1.00 11.25 398 LEU A O 1
ATOM 6432 N N . TYR A 1 419 ? 30.901 -38.174 31.384 1.00 12.71 399 TYR A N 1
ATOM 6433 C CA . TYR A 1 419 ? 30.393 -38.364 32.765 1.00 10.81 399 TYR A CA 1
ATOM 6434 C C . TYR A 1 419 ? 29.091 -37.623 32.978 1.00 9.78 399 TYR A C 1
ATOM 6435 O O . TYR A 1 419 ? 28.963 -36.430 32.626 1.00 12.83 399 TYR A O 1
ATOM 6453 N N . GLY A 1 420 ? 28.124 -38.330 33.573 1.00 9.40 400 GLY A N 1
ATOM 6454 C CA . GLY A 1 420 ? 26.916 -37.685 34.048 1.00 10.70 400 GLY A CA 1
ATOM 6455 C C . GLY A 1 420 ? 25.758 -37.701 33.088 1.00 12.04 400 GLY A C 1
ATOM 6456 O O . GLY A 1 420 ? 24.638 -37.350 33.491 1.00 12.22 400 GLY A O 1
ATOM 6460 N N . ALA A 1 421 ? 26.008 -38.046 31.820 1.00 11.86 401 ALA A N 1
ATOM 6461 C CA . ALA A 1 421 ? 24.904 -38.042 30.837 1.00 11.95 401 ALA A CA 1
ATOM 6462 C C . ALA A 1 421 ? 23.857 -39.098 31.177 1.00 11.39 401 ALA A C 1
ATOM 6463 O O . ALA A 1 421 ? 24.171 -40.303 31.249 1.00 10.97 401 ALA A O 1
ATOM 6470 N N . LEU A 1 422 ? 22.598 -38.654 31.326 1.00 9.15 402 LEU A N 1
ATOM 6471 C CA . LEU A 1 422 ? 21.473 -39.578 31.474 1.00 11.44 402 LEU A CA 1
ATOM 6472 C C . LEU A 1 422 ? 21.007 -40.015 30.096 1.00 10.32 402 LEU A C 1
ATOM 6473 O O . LEU A 1 422 ? 20.606 -39.176 29.281 1.00 12.78 402 LEU A O 1
ATOM 6489 N N . VAL A 1 423 ? 21.041 -41.329 29.802 1.00 10.23 403 VAL A N 1
ATOM 6490 C CA . VAL A 1 423 ? 20.682 -41.776 28.450 1.00 9.23 403 VAL A CA 1
ATOM 6491 C C . VAL A 1 423 ? 19.129 -41.881 28.303 1.00 15.13 403 VAL A C 1
ATOM 6492 O O . VAL A 1 423 ? 18.385 -41.780 29.289 1.00 14.25 403 VAL A O 1
ATOM 6505 N N . GLY A 1 424 ? 18.680 -42.144 27.079 1.00 13.41 404 GLY A N 1
ATOM 6506 C CA . GLY A 1 424 ? 17.252 -42.297 26.812 1.00 13.42 404 GLY A CA 1
ATOM 6507 C C . GLY A 1 424 ? 16.617 -43.346 27.717 1.00 16.18 404 GLY A C 1
ATOM 6508 O O . GLY A 1 424 ? 15.614 -43.072 28.344 1.00 15.95 404 GLY A O 1
ATOM 6512 N N . GLY A 1 425 ? 17.211 -44.533 27.819 1.00 14.26 405 GLY A N 1
ATOM 6513 C CA . GLY A 1 425 ? 16.628 -45.541 28.668 1.00 15.16 405 GLY A CA 1
ATOM 6514 C C . GLY A 1 425 ? 15.931 -46.689 27.967 1.00 15.68 405 GLY A C 1
ATOM 6515 O O . GLY A 1 425 ? 16.090 -46.896 26.767 1.00 16.75 405 GLY A O 1
ATOM 6519 N N . PRO A 1 426 ? 15.197 -47.490 28.750 1.00 17.13 406 PRO A N 1
ATOM 6520 C CA . PRO A 1 426 ? 14.649 -48.762 28.258 1.00 17.22 406 PRO A CA 1
ATOM 6521 C C . PRO A 1 426 ? 13.272 -48.617 27.624 1.00 19.25 406 PRO A C 1
ATOM 6522 O O . PRO A 1 426 ? 12.647 -47.556 27.704 1.00 16.63 406 PRO A O 1
ATOM 6533 N N . ASP A 1 427 ? 12.797 -49.691 27.016 1.00 19.58 407 ASP A N 1
ATOM 6534 C CA . ASP A 1 427 ? 11.407 -49.778 26.570 1.00 20.19 407 ASP A CA 1
ATOM 6535 C C . ASP A 1 427 ? 10.500 -50.137 27.738 1.00 21.52 407 ASP A C 1
ATOM 6536 O O . ASP A 1 427 ? 10.941 -50.199 28.888 1.00 18.05 407 ASP A O 1
ATOM 6545 N N . SER A 1 428 ? 9.211 -50.350 27.469 1.00 16.87 408 SER A N 1
ATOM 6546 C CA . SER A 1 428 ? 8.250 -50.412 28.562 1.00 18.89 408 SER A CA 1
ATOM 6547 C C . SER A 1 428 ? 8.332 -51.713 29.360 1.00 17.41 408 SER A C 1
ATOM 6548 O O . SER A 1 428 ? 7.642 -51.840 30.338 1.00 18.39 408 SER A O 1
ATOM 6556 N N . THR A 1 429 ? 9.181 -52.649 28.939 1.00 20.76 409 THR A N 1
ATOM 6557 C CA . THR A 1 429 ? 9.443 -53.869 29.717 1.00 25.72 409 THR A CA 1
ATOM 6558 C C . THR A 1 429 ? 10.922 -53.988 30.127 1.00 24.38 409 THR A C 1
ATOM 6559 O O . THR A 1 429 ? 11.461 -55.091 30.283 1.00 23.93 409 THR A O 1
ATOM 6570 N N . ASP A 1 430 ? 11.557 -52.828 30.314 1.00 21.09 410 ASP A N 1
ATOM 6571 C CA . ASP A 1 430 ? 12.906 -52.706 30.896 1.00 17.97 410 ASP A CA 1
ATOM 6572 C C . ASP A 1 430 ? 14.056 -53.134 29.971 1.00 22.45 410 ASP A C 1
ATOM 6573 O O . ASP A 1 430 ? 15.205 -53.282 30.436 1.00 20.79 410 ASP A O 1
ATOM 6582 N N . ASN A 1 431 ? 13.774 -53.352 28.686 1.00 19.05 411 ASN A N 1
ATOM 6583 C CA . ASN A 1 431 ? 14.822 -53.734 27.734 1.00 21.92 411 ASN A CA 1
ATOM 6584 C C . ASN A 1 431 ? 15.619 -52.539 27.227 1.00 18.86 411 ASN A C 1
ATOM 6585 O O . ASN A 1 431 ? 15.055 -51.531 26.791 1.00 18.64 411 ASN A O 1
ATOM 6596 N N . TYR A 1 432 ? 16.945 -52.689 27.276 1.00 18.46 412 TYR A N 1
ATOM 6597 C CA . TYR A 1 432 ? 17.874 -51.620 26.911 1.00 20.68 412 TYR A CA 1
ATOM 6598 C C . TYR A 1 432 ? 19.122 -52.224 26.293 1.00 19.35 412 TYR A C 1
ATOM 6599 O O . TYR A 1 432 ? 19.580 -53.284 26.741 1.00 19.29 412 TYR A O 1
ATOM 6617 N N . THR A 1 433 ? 19.642 -51.586 25.232 1.00 18.63 413 THR A N 1
ATOM 6618 C CA . THR A 1 433 ? 20.914 -51.980 24.644 1.00 22.93 413 THR A CA 1
ATOM 6619 C C . THR A 1 433 ? 21.888 -50.813 24.491 1.00 22.49 413 THR A C 1
ATOM 6620 O O . THR A 1 433 ? 21.524 -49.752 23.985 1.00 16.63 413 THR A O 1
ATOM 6631 N N . ASP A 1 434 ? 23.136 -51.031 24.892 1.00 17.55 414 ASP A N 1
ATOM 6632 C CA . ASP A 1 434 ? 24.165 -49.967 24.863 1.00 15.25 414 ASP A CA 1
ATOM 6633 C C . ASP A 1 434 ? 24.863 -49.918 23.497 1.00 17.45 414 ASP A C 1
ATOM 6634 O O . ASP A 1 434 ? 25.917 -50.509 23.265 1.00 21.99 414 ASP A O 1
ATOM 6643 N N . ASP A 1 435 ? 24.226 -49.227 22.565 1.00 15.34 415 ASP A N 1
ATOM 6644 C CA . ASP A 1 435 ? 24.665 -49.231 21.173 1.00 19.67 415 ASP A CA 1
ATOM 6645 C C . ASP A 1 435 ? 24.594 -47.792 20.657 1.00 16.18 415 ASP A C 1
ATOM 6646 O O . ASP A 1 435 ? 23.570 -47.139 20.822 1.00 21.04 415 ASP A O 1
ATOM 6655 N N . ILE A 1 436 ? 25.656 -47.316 20.019 1.00 18.73 416 ILE A N 1
ATOM 6656 C CA . ILE A 1 436 ? 25.760 -45.901 19.598 1.00 14.91 416 ILE A CA 1
ATOM 6657 C C . ILE A 1 436 ? 24.660 -45.464 18.609 1.00 23.57 416 ILE A C 1
ATOM 6658 O O . ILE A 1 436 ? 24.275 -44.287 18.594 1.00 22.38 416 ILE A O 1
ATOM 6674 N N A SER A 1 437 ? 24.167 -46.405 17.811 0.46 20.05 417 SER A N 1
ATOM 6675 N N B SER A 1 437 ? 24.151 -46.407 17.811 0.54 20.03 417 SER A N 1
ATOM 6676 C CA A SER A 1 437 ? 23.124 -46.121 16.829 0.46 25.91 417 SER A CA 1
ATOM 6677 C CA B SER A 1 437 ? 23.105 -46.132 16.811 0.54 26.49 417 SER A CA 1
ATOM 6678 C C A SER A 1 437 ? 21.715 -46.185 17.421 0.46 22.84 417 SER A C 1
ATOM 6679 C C B SER A 1 437 ? 21.696 -46.523 17.267 0.54 23.79 417 SER A C 1
ATOM 6680 O O A SER A 1 437 ? 20.790 -45.581 16.875 0.46 28.43 417 SER A O 1
ATOM 6681 O O B SER A 1 437 ? 20.753 -46.521 16.466 0.54 25.08 417 SER A O 1
ATOM 6696 N N . ASN A 1 438 ? 21.544 -46.905 18.530 1.00 25.83 418 ASN A N 1
ATOM 6697 C CA . ASN A 1 438 ? 20.192 -47.144 19.087 1.00 20.77 418 ASN A CA 1
ATOM 6698 C C . ASN A 1 438 ? 19.663 -45.867 19.730 1.00 29.42 418 ASN A C 1
ATOM 6699 O O . ASN A 1 438 ? 20.061 -45.515 20.843 1.00 19.86 418 ASN A O 1
ATOM 6711 N N . TYR A 1 439 ? 18.764 -45.169 19.038 1.00 25.25 419 TYR A N 1
ATOM 6712 C CA . TYR A 1 439 ? 18.329 -43.843 19.487 1.00 28.98 419 TYR A CA 1
ATOM 6713 C C . TYR A 1 439 ? 17.446 -43.826 20.731 1.00 27.87 419 TYR A C 1
ATOM 6714 O O . TYR A 1 439 ? 17.654 -42.998 21.630 1.00 29.75 419 TYR A O 1
ATOM 6732 N N . THR A 1 440 ? 16.459 -44.710 20.822 1.00 23.59 420 THR A N 1
ATOM 6733 C CA . THR A 1 440 ? 15.613 -44.631 21.993 1.00 21.26 420 THR A CA 1
ATOM 6734 C C . THR A 1 440 ? 16.504 -44.886 23.207 1.00 20.94 420 THR A C 1
ATOM 6735 O O . THR A 1 440 ? 16.326 -44.251 24.225 1.00 21.34 420 THR A O 1
ATOM 6746 N N . CYS A 1 441 ? 17.466 -45.790 23.081 1.00 17.70 421 CYS A N 1
ATOM 6747 C CA . CYS A 1 441 ? 18.275 -46.197 24.238 1.00 17.05 421 CYS A CA 1
ATOM 6748 C C . CYS A 1 441 ? 19.305 -45.146 24.622 1.00 16.06 421 CYS A C 1
ATOM 6749 O O . CYS A 1 441 ? 19.425 -44.811 25.796 1.00 14.20 421 CYS A O 1
ATOM 6757 N N . ASN A 1 442 ? 20.046 -44.661 23.630 1.00 13.26 422 ASN A N 1
ATOM 6758 C CA . ASN A 1 442 ? 21.348 -44.033 23.894 1.00 13.04 422 ASN A CA 1
ATOM 6759 C C . ASN A 1 442 ? 21.491 -42.560 23.496 1.00 11.94 422 ASN A C 1
ATOM 6760 O O . ASN A 1 442 ? 22.613 -41.988 23.523 1.00 13.59 422 ASN A O 1
ATOM 6771 N N A GLU A 1 443 ? 20.377 -41.928 23.134 0.66 14.19 423 GLU A N 1
ATOM 6772 N N B GLU A 1 443 ? 20.361 -41.939 23.189 0.34 13.45 423 GLU A N 1
ATOM 6773 C CA A GLU A 1 443 ? 20.344 -40.463 22.997 0.66 11.98 423 GLU A CA 1
ATOM 6774 C CA B GLU A 1 443 ? 20.311 -40.494 23.046 0.34 14.03 423 GLU A CA 1
ATOM 6775 C C A GLU A 1 443 ? 20.756 -39.867 24.347 0.66 13.16 423 GLU A C 1
ATOM 6776 C C B GLU A 1 443 ? 20.742 -39.860 24.367 0.34 13.23 423 GLU A C 1
ATOM 6777 O O A GLU A 1 443 ? 20.466 -40.441 25.415 0.66 11.64 423 GLU A O 1
ATOM 6778 O O B GLU A 1 443 ? 20.458 -40.401 25.444 0.34 12.55 423 GLU A O 1
ATOM 6801 N N . VAL A 1 444 ? 21.418 -38.720 24.281 1.00 12.04 424 VAL A N 1
ATOM 6802 C CA . VAL A 1 444 ? 21.712 -37.912 25.481 1.00 10.27 424 VAL A CA 1
ATOM 6803 C C . VAL A 1 444 ? 21.344 -36.471 25.132 1.00 14.08 424 VAL A C 1
ATOM 6804 O O . VAL A 1 444 ? 21.290 -36.144 23.948 1.00 15.38 424 VAL A O 1
ATOM 6818 N N . ALA A 1 445 ? 21.100 -35.602 26.116 1.00 11.67 425 ALA A N 1
ATOM 6819 C CA . ALA A 1 445 ? 20.664 -34.236 25.789 1.00 9.48 425 ALA A CA 1
ATOM 6820 C C . ALA A 1 445 ? 20.624 -33.329 26.991 1.00 10.62 425 ALA A C 1
ATOM 6821 O O . ALA A 1 445 ? 20.469 -33.793 28.123 1.00 12.76 425 ALA A O 1
ATOM 6828 N N . CYS A 1 446 ? 20.763 -32.018 26.735 1.00 11.73 426 CYS A N 1
ATOM 6829 C CA . CYS A 1 446 ? 20.636 -31.013 27.783 1.00 11.69 426 CYS A CA 1
ATOM 6830 C C . CYS A 1 446 ? 19.340 -31.238 28.584 1.00 10.25 426 CYS A C 1
ATOM 6831 O O . CYS A 1 446 ? 19.342 -31.163 29.811 1.00 11.66 426 CYS A O 1
ATOM 6839 N N . ASP A 1 447 ? 18.231 -31.444 27.890 1.00 10.79 427 ASP A N 1
ATOM 6840 C CA . ASP A 1 447 ? 16.946 -31.485 28.592 1.00 10.55 427 ASP A CA 1
ATOM 6841 C C . ASP A 1 447 ? 16.811 -32.811 29.347 1.00 16.16 427 ASP A C 1
ATOM 6842 O O . ASP A 1 447 ? 16.109 -32.859 30.336 1.00 12.36 427 ASP A O 1
ATOM 6851 N N . TYR A 1 448 ? 17.522 -33.866 28.907 1.00 12.18 428 TYR A N 1
ATOM 6852 C CA . TYR A 1 448 ? 17.496 -35.140 29.640 1.00 14.50 428 TYR A CA 1
ATOM 6853 C C . TYR A 1 448 ? 18.097 -34.942 31.028 1.00 11.93 428 TYR A C 1
ATOM 6854 O O . TYR A 1 448 ? 17.657 -35.559 31.991 1.00 12.78 428 TYR A O 1
ATOM 6872 N N . ASN A 1 449 ? 19.131 -34.105 31.131 1.00 10.16 429 ASN A N 1
ATOM 6873 C CA . ASN A 1 449 ? 19.844 -33.976 32.407 1.00 8.86 429 ASN A CA 1
ATOM 6874 C C . ASN A 1 449 ? 19.241 -32.920 33.342 1.00 14.64 429 ASN A C 1
ATOM 6875 O O . ASN A 1 449 ? 19.622 -32.877 34.487 1.00 11.24 429 ASN A O 1
ATOM 6886 N N . ALA A 1 450 ? 18.341 -32.056 32.845 1.00 10.58 430 ALA A N 1
ATOM 6887 C CA . ALA A 1 450 ? 18.046 -30.843 33.579 1.00 11.10 430 ALA A CA 1
ATOM 6888 C C . ALA A 1 450 ? 17.191 -31.088 34.856 1.00 11.90 430 ALA A C 1
ATOM 6889 O O . ALA A 1 450 ? 17.600 -30.739 35.962 1.00 12.36 430 ALA A O 1
ATOM 6896 N N . GLY A 1 451 ? 16.032 -31.719 34.701 1.00 9.83 431 GLY A N 1
ATOM 6897 C CA . GLY A 1 451 ? 15.236 -32.093 35.850 1.00 11.89 431 GLY A CA 1
ATOM 6898 C C . GLY A 1 451 ? 15.989 -33.098 36.703 1.00 12.43 431 GLY A C 1
ATOM 6899 O O . GLY A 1 451 ? 15.856 -33.068 37.925 1.00 12.46 431 GLY A O 1
ATOM 6903 N N . PHE A 1 452 ? 16.810 -33.950 36.067 1.00 11.37 432 PHE A N 1
ATOM 6904 C CA . PHE A 1 452 ? 17.555 -35.001 36.793 1.00 12.41 432 PHE A CA 1
ATOM 6905 C C . PHE A 1 452 ? 18.479 -34.362 37.832 1.00 11.97 432 PHE A C 1
ATOM 6906 O O . PHE A 1 452 ? 18.585 -34.855 38.947 1.00 11.23 432 PHE A O 1
ATOM 6923 N N . VAL A 1 453 ? 19.153 -33.265 37.474 1.00 11.79 433 VAL A N 1
ATOM 6924 C CA . VAL A 1 453 ? 20.021 -32.547 38.434 1.00 12.41 433 VAL A CA 1
ATOM 6925 C C . VAL A 1 453 ? 19.222 -32.116 39.688 1.00 12.48 433 VAL A C 1
ATOM 6926 O O . VAL A 1 453 ? 19.686 -32.294 40.830 1.00 13.71 433 VAL A O 1
ATOM 6939 N N . GLY A 1 454 ? 18.023 -31.540 39.502 1.00 12.94 434 GLY A N 1
ATOM 6940 C CA . GLY A 1 454 ? 17.206 -31.156 40.658 1.00 14.95 434 GLY A CA 1
ATOM 6941 C C . GLY A 1 454 ? 16.820 -32.362 41.519 1.00 13.89 434 GLY A C 1
ATOM 6942 O O . GLY A 1 454 ? 16.843 -32.320 42.740 1.00 12.27 434 GLY A O 1
ATOM 6946 N N . LEU A 1 455 ? 16.415 -33.458 40.886 1.00 10.89 435 LEU A N 1
ATOM 6947 C CA . LEU A 1 455 ? 16.072 -34.684 41.628 1.00 10.56 435 LEU A CA 1
ATOM 6948 C C . LEU A 1 455 ? 17.264 -35.145 42.487 1.00 14.29 435 LEU A C 1
ATOM 6949 O O . LEU A 1 455 ? 17.112 -35.533 43.636 1.00 14.90 435 LEU A O 1
ATOM 6965 N N . LEU A 1 456 ? 18.452 -35.142 41.886 1.00 12.68 436 LEU A N 1
ATOM 6966 C CA . LEU A 1 456 ? 19.644 -35.596 42.582 1.00 12.59 436 LEU A CA 1
ATOM 6967 C C . LEU A 1 456 ? 19.992 -34.674 43.731 1.00 16.48 436 LEU A C 1
ATOM 6968 O O . LEU A 1 456 ? 20.436 -35.152 44.755 1.00 13.21 436 LEU A O 1
ATOM 6984 N N . ALA A 1 457 ? 19.773 -33.370 43.579 1.00 16.50 437 ALA A N 1
ATOM 6985 C CA . ALA A 1 457 ? 20.007 -32.453 44.694 1.00 16.95 437 ALA A CA 1
ATOM 6986 C C . ALA A 1 457 ? 19.140 -32.804 45.907 1.00 13.94 437 ALA A C 1
ATOM 6987 O O . ALA A 1 457 ? 19.623 -32.778 47.033 1.00 16.04 437 ALA A O 1
ATOM 6994 N N . LYS A 1 458 ? 17.867 -33.092 45.698 1.00 12.85 438 LYS A N 1
ATOM 6995 C CA . LYS A 1 458 ? 17.003 -33.448 46.822 1.00 13.21 438 LYS A CA 1
ATOM 6996 C C . LYS A 1 458 ? 17.425 -34.792 47.414 1.00 13.24 438 LYS A C 1
ATOM 6997 O O . LYS A 1 458 ? 17.387 -34.973 48.631 1.00 15.92 438 LYS A O 1
ATOM 7016 N N . MET A 1 459 ? 17.784 -35.754 46.569 1.00 14.58 439 MET A N 1
ATOM 7017 C CA . MET A 1 459 ? 18.195 -37.069 47.094 1.00 16.18 439 MET A CA 1
ATOM 7018 C C . MET A 1 459 ? 19.462 -36.914 47.922 1.00 16.19 439 MET A C 1
ATOM 7019 O O . MET A 1 459 ? 19.593 -37.516 48.972 1.00 14.64 439 MET A O 1
ATOM 7033 N N . TYR A 1 460 ? 20.397 -36.095 47.451 1.00 14.40 440 TYR A N 1
ATOM 7034 C CA . TYR A 1 460 ? 21.598 -35.817 48.243 1.00 15.29 440 TYR A CA 1
ATOM 7035 C C . TYR A 1 460 ? 21.228 -35.164 49.583 1.00 18.99 440 TYR A C 1
ATOM 7036 O O . TYR A 1 460 ? 21.741 -35.563 50.649 1.00 17.54 440 TYR A O 1
ATOM 7054 N N . LYS A 1 461 ? 20.322 -34.181 49.559 1.00 16.41 441 LYS A N 1
ATOM 7055 C CA . LYS A 1 461 ? 19.851 -33.579 50.823 1.00 17.80 441 LYS A CA 1
ATOM 7056 C C . LYS A 1 461 ? 19.292 -34.633 51.779 1.00 25.29 441 LYS A C 1
ATOM 7057 O O . LYS A 1 461 ? 19.604 -34.614 52.978 1.00 22.79 441 LYS A O 1
ATOM 7076 N N . LEU A 1 462 ? 18.480 -35.554 51.256 1.00 19.32 442 LEU A N 1
ATOM 7077 C CA . LEU A 1 462 ? 17.800 -36.538 52.092 1.00 19.89 442 LEU A CA 1
ATOM 7078 C C . LEU A 1 462 ? 18.734 -37.585 52.668 1.00 23.74 442 LEU A C 1
ATOM 7079 O O . LEU A 1 462 ? 18.559 -38.013 53.818 1.00 21.23 442 LEU A O 1
ATOM 7095 N N . TYR A 1 463 ? 19.711 -37.999 51.866 1.00 21.34 443 TYR A N 1
ATOM 7096 C CA . TYR A 1 463 ? 20.496 -39.204 52.139 1.00 25.97 443 TYR A CA 1
ATOM 7097 C C . TYR A 1 463 ? 22.010 -39.014 52.249 1.00 27.67 443 TYR A C 1
ATOM 7098 O O . TYR A 1 463 ? 22.693 -39.880 52.787 1.00 25.40 443 TYR A O 1
ATOM 7116 N N . GLY A 1 464 ? 22.541 -37.907 51.744 1.00 24.05 444 GLY A N 1
ATOM 7117 C CA . GLY A 1 464 ? 23.984 -37.774 51.603 1.00 22.80 444 GLY A CA 1
ATOM 7118 C C . GLY A 1 464 ? 24.649 -36.735 52.481 1.00 26.27 444 GLY A C 1
ATOM 7119 O O . GLY A 1 464 ? 25.880 -36.573 52.426 1.00 31.43 444 GLY A O 1
ATOM 7123 N N . GLU A 1 465 ? 23.870 -36.046 53.305 1.00 25.95 445 GLU A N 1
ATOM 7124 C CA . GLU A 1 465 ? 24.390 -34.862 54.012 1.00 34.54 445 GLU A CA 1
ATOM 7125 C C . GLU A 1 465 ? 24.984 -35.127 55.389 1.00 41.31 445 GLU A C 1
ATOM 7126 O O . GLU A 1 465 ? 25.694 -34.276 55.928 1.00 45.07 445 GLU A O 1
ATOM 7138 N N . LEU A 1 466 ? 24.701 -36.280 55.973 1.00 47.49 446 LEU A N 1
ATOM 7139 C CA . LEU A 1 466 ? 25.278 -36.580 57.281 1.00 67.75 446 LEU A CA 1
ATOM 7140 C C . LEU A 1 466 ? 26.523 -37.451 57.149 1.00 76.42 446 LEU A C 1
ATOM 7141 O O . LEU A 1 466 ? 26.472 -38.579 56.657 1.00 80.27 446 LEU A O 1
ATOM 7158 N N . GLY B 2 2 ? 28.072 -36.105 53.997 1.00 48.35 447 GLY B N 1
ATOM 7159 C CA . GLY B 2 2 ? 29.244 -36.239 53.145 1.00 51.19 447 GLY B CA 1
ATOM 7160 C C . GLY B 2 2 ? 29.168 -35.415 51.868 1.00 46.07 447 GLY B C 1
ATOM 7161 O O . GLY B 2 2 ? 28.235 -34.648 51.654 1.00 35.98 447 GLY B O 1
ATOM 7164 N N . SER B 2 3 ? 30.171 -35.571 51.014 1.00 34.15 448 SER B N 1
ATOM 7165 C CA . SER B 2 3 ? 30.231 -34.838 49.764 1.00 32.36 448 SER B CA 1
ATOM 7166 C C . SER B 2 3 ? 31.115 -35.639 48.822 1.00 27.00 448 SER B C 1
ATOM 7167 O O . SER B 2 3 ? 32.016 -36.363 49.280 1.00 26.66 448 SER B O 1
ATOM 7175 N N . PRO B 2 4 ? 30.867 -35.530 47.505 1.00 21.67 449 PRO B N 1
ATOM 7176 C CA . PRO B 2 4 ? 31.647 -36.313 46.542 1.00 21.36 449 PRO B CA 1
ATOM 7177 C C . PRO B 2 4 ? 33.130 -35.938 46.484 1.00 25.96 449 PRO B C 1
ATOM 7178 O O . PRO B 2 4 ? 33.521 -34.810 46.790 1.00 21.53 449 PRO B O 1
ATOM 7189 N N . ASP B 2 5 ? 33.941 -36.891 46.035 1.00 16.74 450 ASP B N 1
ATOM 7190 C CA . ASP B 2 5 ? 35.383 -36.725 45.917 1.00 20.49 450 ASP B CA 1
ATOM 7191 C C . ASP B 2 5 ? 35.655 -35.506 45.028 1.00 25.11 450 ASP B C 1
ATOM 7192 O O . ASP B 2 5 ? 35.323 -35.515 43.838 1.00 20.38 450 ASP B O 1
ATOM 7201 N N . PRO B 2 6 ? 36.254 -34.445 45.598 1.00 26.79 451 PRO B N 1
ATOM 7202 C CA . PRO B 2 6 ? 36.512 -33.224 44.813 1.00 23.89 451 PRO B CA 1
ATOM 7203 C C . PRO B 2 6 ? 37.647 -33.387 43.779 1.00 24.22 451 PRO B C 1
ATOM 7204 O O . PRO B 2 6 ? 37.842 -32.475 42.975 1.00 27.63 451 PRO B O 1
ATOM 7215 N N . LYS B 2 7 ? 38.360 -34.518 43.786 1.00 19.51 452 LYS B N 1
ATOM 7216 C CA . LYS B 2 7 ? 39.408 -34.774 42.788 1.00 24.87 452 LYS B CA 1
ATOM 7217 C C . LYS B 2 7 ? 38.821 -35.105 41.412 1.00 21.63 452 LYS B C 1
ATOM 7218 O O . LYS B 2 7 ? 39.536 -35.158 40.419 1.00 18.57 452 LYS B O 1
ATOM 7237 N N . PHE B 2 8 ? 37.515 -35.362 41.372 1.00 19.56 453 PHE B N 1
ATOM 7238 C CA . PHE B 2 8 ? 36.860 -35.807 40.148 1.00 16.85 453 PHE B CA 1
ATOM 7239 C C . PHE B 2 8 ? 37.125 -34.857 38.999 1.00 19.54 453 PHE B C 1
ATOM 7240 O O . PHE B 2 8 ? 36.998 -33.634 39.154 1.00 16.37 453 PHE B O 1
ATOM 7257 N N . ASN B 2 9 ? 37.492 -35.416 37.850 1.00 17.84 454 ASN B N 1
ATOM 7258 C CA . ASN B 2 9 ? 37.605 -34.628 36.637 1.00 19.29 454 ASN B CA 1
ATOM 7259 C C . ASN B 2 9 ? 37.610 -35.519 35.389 1.00 16.10 454 ASN B C 1
ATOM 7260 O O . ASN B 2 9 ? 37.644 -36.764 35.487 1.00 15.92 454 ASN B O 1
ATOM 7271 N N . GLY B 2 10 ? 37.539 -34.881 34.226 1.00 18.17 455 GLY B N 1
ATOM 7272 C CA . GLY B 2 10 ? 37.609 -35.575 32.954 1.00 14.28 455 GLY B CA 1
ATOM 7273 C C . GLY B 2 10 ? 38.911 -35.285 32.225 1.00 15.88 455 GLY B C 1
ATOM 7274 O O . GLY B 2 10 ? 38.949 -35.227 30.981 1.00 15.96 455 GLY B O 1
ATOM 7278 N N . ILE B 2 11 ? 39.989 -35.095 32.993 1.00 16.78 456 ILE B N 1
ATOM 7279 C CA . ILE B 2 11 ? 41.320 -34.897 32.388 1.00 16.16 456 ILE B CA 1
ATOM 7280 C C . ILE B 2 11 ? 41.880 -36.289 32.178 1.00 22.60 456 ILE B C 1
ATOM 7281 O O . ILE B 2 11 ? 42.319 -36.969 33.119 1.00 24.25 456 ILE B O 1
ATOM 7297 N N . GLU B 2 12 ? 41.789 -36.750 30.939 1.00 17.87 457 GLU B N 1
ATOM 7298 C CA . GLU B 2 12 ? 42.009 -38.146 30.645 1.00 17.41 457 GLU B CA 1
ATOM 7299 C C . GLU B 2 12 ? 43.467 -38.390 30.240 1.00 18.99 457 GLU B C 1
ATOM 7300 O O . GLU B 2 12 ? 44.159 -37.485 29.760 1.00 18.31 457 GLU B O 1
ATOM 7312 N N . GLU B 2 13 ? 43.905 -39.626 30.414 1.00 22.12 458 GLU B N 1
ATOM 7313 C CA . GLU B 2 13 ? 45.187 -40.046 29.890 1.00 20.87 458 GLU B CA 1
ATOM 7314 C C . GLU B 2 13 ? 45.114 -40.020 28.383 1.00 25.15 458 GLU B C 1
ATOM 7315 O O . GLU B 2 13 ? 44.171 -40.526 27.791 1.00 28.88 458 GLU B O 1
ATOM 7327 N N . VAL B 2 14 ? 46.116 -39.433 27.752 1.00 30.01 459 VAL B N 1
ATOM 7328 C CA . VAL B 2 14 ? 46.182 -39.445 26.296 1.00 23.97 459 VAL B CA 1
ATOM 7329 C C . VAL B 2 14 ? 46.814 -40.782 25.850 1.00 31.65 459 VAL B C 1
ATOM 7330 O O . VAL B 2 14 ? 48.012 -41.012 26.014 1.00 33.80 459 VAL B O 1
ATOM 7343 N N . PRO B 2 15 ? 45.994 -41.688 25.314 1.00 32.01 460 PRO B N 1
ATOM 7344 C CA . PRO B 2 15 ? 46.438 -43.075 25.203 1.00 35.31 460 PRO B CA 1
ATOM 7345 C C . PRO B 2 15 ? 47.243 -43.367 23.942 1.00 36.92 460 PRO B C 1
ATOM 7346 O O . PRO B 2 15 ? 47.759 -44.475 23.794 1.00 38.41 460 PRO B O 1
ATOM 7357 N N A GLU B 2 16 ? 47.335 -42.402 23.036 0.39 32.59 461 GLU B N 1
ATOM 7358 N N B GLU B 2 16 ? 47.354 -42.375 23.059 0.61 31.37 461 GLU B N 1
ATOM 7359 C CA A GLU B 2 16 ? 48.026 -42.633 21.775 0.39 33.06 461 GLU B CA 1
ATOM 7360 C CA B GLU B 2 16 ? 47.889 -42.588 21.714 0.61 34.55 461 GLU B CA 1
ATOM 7361 C C A GLU B 2 16 ? 48.597 -41.321 21.242 0.39 32.74 461 GLU B C 1
ATOM 7362 C C B GLU B 2 16 ? 48.537 -41.300 21.192 0.61 33.20 461 GLU B C 1
ATOM 7363 O O A GLU B 2 16 ? 48.278 -40.240 21.741 0.39 28.13 461 GLU B O 1
ATOM 7364 O O B GLU B 2 16 ? 48.223 -40.208 21.666 0.61 26.67 461 GLU B O 1
ATOM 7387 N N . ASP B 2 17 ? 49.459 -41.426 20.235 1.00 27.57 462 ASP B N 1
ATOM 7388 C CA . ASP B 2 17 ? 50.129 -40.252 19.665 1.00 28.44 462 ASP B CA 1
ATOM 7389 C C . ASP B 2 17 ? 49.148 -39.572 18.714 1.00 19.64 462 ASP B C 1
ATOM 7390 O O . ASP B 2 17 ? 48.663 -40.198 17.782 1.00 25.87 462 ASP B O 1
ATOM 7400 N N . GLU B 2 18 ? 48.833 -38.296 18.951 1.00 13.43 463 GLU B N 1
ATOM 7401 C CA . GLU B 2 18 ? 47.760 -37.655 18.203 1.00 13.90 463 GLU B CA 1
ATOM 7402 C C . GLU B 2 18 ? 48.195 -37.162 16.841 1.00 16.62 463 GLU B C 1
ATOM 7403 O O . GLU B 2 18 ? 47.424 -37.201 15.900 1.00 17.16 463 GLU B O 1
ATOM 7415 N N . ILE B 2 19 ? 49.401 -36.620 16.766 1.00 14.94 464 ILE B N 1
ATOM 7416 C CA . ILE B 2 19 ? 49.899 -36.057 15.505 1.00 15.48 464 ILE B CA 1
ATOM 7417 C C . ILE B 2 19 ? 51.282 -36.714 15.247 1.00 11.99 464 ILE B C 1
ATOM 7418 O O . ILE B 2 19 ? 52.140 -36.750 16.136 1.00 15.86 464 ILE B O 1
ATOM 7434 N N . PHE B 2 20 ? 51.457 -37.261 14.044 1.00 15.15 465 PHE B N 1
ATOM 7435 C CA . PHE B 2 20 ? 52.676 -38.025 13.708 1.00 13.41 465 PHE B CA 1
ATOM 7436 C C . PHE B 2 20 ? 52.760 -38.227 12.203 1.00 11.68 465 PHE B C 1
ATOM 7437 O O . PHE B 2 20 ? 51.767 -38.092 11.471 1.00 11.99 465 PHE B O 1
ATOM 7454 N N . VAL B 2 21 ? 53.947 -38.607 11.735 1.00 12.15 466 VAL B N 1
ATOM 7455 C CA . VAL B 2 21 ? 54.124 -38.993 10.349 1.00 13.53 466 VAL B CA 1
ATOM 7456 C C . VAL B 2 21 ? 54.320 -40.495 1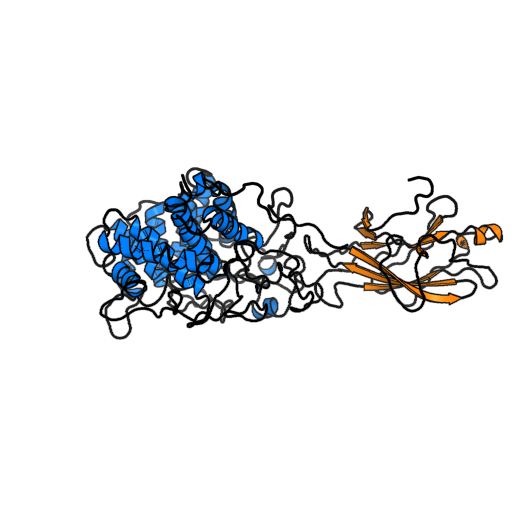0.265 1.00 14.00 466 VAL B C 1
ATOM 7457 O O . VAL B 2 21 ? 55.048 -41.074 11.087 1.00 15.62 466 VAL B O 1
ATOM 7470 N N . GLU B 2 22 ? 53.642 -41.125 9.309 1.00 12.93 467 GLU B N 1
ATOM 7471 C CA . GLU B 2 22 ? 53.993 -42.481 8.872 1.00 14.06 467 GLU B CA 1
ATOM 7472 C C . GLU B 2 22 ? 54.762 -42.436 7.561 1.00 12.86 467 GLU B C 1
ATOM 7473 O O . GLU B 2 22 ? 54.425 -41.691 6.675 1.00 15.53 467 GLU B O 1
ATOM 7485 N N . ALA B 2 23 ? 55.779 -43.271 7.419 1.00 13.24 468 ALA B N 1
ATOM 7486 C CA . ALA B 2 23 ? 56.594 -43.156 6.225 1.00 11.56 468 ALA B CA 1
ATOM 7487 C C . ALA B 2 23 ? 57.068 -44.514 5.758 1.00 12.26 468 ALA B C 1
ATOM 7488 O O . ALA B 2 23 ? 57.114 -45.487 6.532 1.00 14.57 468 ALA B O 1
ATOM 7495 N N . GLY B 2 24 ? 57.466 -44.556 4.505 1.00 13.15 469 GLY B N 1
ATOM 7496 C CA . GLY B 2 24 ? 57.978 -45.779 3.870 1.00 16.90 469 GLY B CA 1
ATOM 7497 C C . GLY B 2 24 ? 58.801 -45.408 2.633 1.00 18.31 469 GLY B C 1
ATOM 7498 O O . GLY B 2 24 ? 58.864 -44.254 2.231 1.00 16.50 469 GLY B O 1
ATOM 7502 N N . VAL B 2 25 ? 59.492 -46.374 2.060 1.00 14.15 470 VAL B N 1
ATOM 7503 C CA . VAL B 2 25 ? 60.283 -46.125 0.856 1.00 12.24 470 VAL B CA 1
ATOM 7504 C C . VAL B 2 25 ? 59.379 -46.340 -0.334 1.00 16.89 470 VAL B C 1
ATOM 7505 O O . VAL B 2 25 ? 58.831 -47.429 -0.534 1.00 19.36 470 VAL B O 1
ATOM 7518 N N . ASN B 2 26 ? 59.152 -45.282 -1.102 1.00 13.68 471 ASN B N 1
ATOM 7519 C CA . ASN B 2 26 ? 58.316 -45.353 -2.302 1.00 12.16 471 ASN B CA 1
ATOM 7520 C C . ASN B 2 26 ? 59.062 -45.848 -3.539 1.00 18.18 471 ASN B C 1
ATOM 7521 O O . ASN B 2 26 ? 58.484 -46.512 -4.401 1.00 18.24 471 ASN B O 1
ATOM 7532 N N . ALA B 2 27 ? 60.353 -45.492 -3.647 1.00 15.82 472 ALA B N 1
ATOM 7533 C CA . ALA B 2 27 ? 61.209 -45.967 -4.730 1.00 16.44 472 ALA B CA 1
ATOM 7534 C C . ALA B 2 27 ? 62.635 -45.777 -4.280 1.00 13.74 472 ALA B C 1
ATOM 7535 O O . ALA B 2 27 ? 62.912 -44.977 -3.378 1.00 13.47 472 ALA B O 1
ATOM 7542 N N . SER B 2 28 ? 63.579 -46.489 -4.897 1.00 13.55 473 SER B N 1
ATOM 7543 C CA . SER B 2 28 ? 64.994 -46.290 -4.506 1.00 12.42 473 SER B CA 1
ATOM 7544 C C . SER B 2 28 ? 65.887 -46.663 -5.676 1.00 20.37 473 SER B C 1
ATOM 7545 O O . SER B 2 28 ? 65.478 -47.414 -6.588 1.00 19.61 473 SER B O 1
ATOM 7553 N N . GLY B 2 29 ? 67.107 -46.131 -5.664 1.00 15.01 474 GLY B N 1
ATOM 7554 C CA . GLY B 2 29 ? 68.108 -46.528 -6.655 1.00 13.41 474 GLY B CA 1
ATOM 7555 C C . GLY B 2 29 ? 69.472 -46.276 -6.078 1.00 16.30 474 GLY B C 1
ATOM 7556 O O . GLY B 2 29 ? 69.619 -45.902 -4.895 1.00 14.28 474 GLY B O 1
ATOM 7560 N N . ASN B 2 30 ? 70.487 -46.456 -6.912 1.00 15.21 475 ASN B N 1
ATOM 7561 C CA . ASN B 2 30 ? 71.851 -46.402 -6.425 1.00 12.08 475 ASN B CA 1
ATOM 7562 C C . ASN B 2 30 ? 72.156 -45.027 -5.843 1.00 17.15 475 ASN B C 1
ATOM 7563 O O . ASN B 2 30 ? 72.909 -44.894 -4.858 1.00 13.68 475 ASN B O 1
ATOM 7574 N N . ASN B 2 31 ? 71.605 -44.008 -6.496 1.00 16.63 476 ASN B N 1
ATOM 7575 C CA . ASN B 2 31 ? 71.941 -42.625 -6.174 1.00 14.98 476 ASN B CA 1
ATOM 7576 C C . ASN B 2 31 ? 70.780 -41.827 -5.583 1.00 17.11 476 ASN B C 1
ATOM 7577 O O . ASN B 2 31 ? 70.880 -40.601 -5.505 1.00 16.81 476 ASN B O 1
ATOM 7588 N N . PHE B 2 32 ? 69.689 -42.485 -5.195 1.00 14.32 477 PHE B N 1
ATOM 7589 C CA . PHE B 2 32 ? 68.539 -41.731 -4.631 1.00 13.42 477 PHE B CA 1
ATOM 7590 C C . PHE B 2 32 ? 67.674 -42.549 -3.680 1.00 13.11 477 PHE B C 1
ATOM 7591 O O . PHE B 2 32 ? 67.728 -43.769 -3.648 1.00 12.20 477 PHE B O 1
ATOM 7608 N N . ILE B 2 33 ? 66.867 -41.840 -2.910 1.00 11.45 478 ILE B N 1
ATOM 7609 C CA . ILE B 2 33 ? 65.798 -42.468 -2.128 1.00 13.92 478 ILE B CA 1
ATOM 7610 C C . ILE B 2 33 ? 64.553 -41.609 -2.322 1.00 12.78 478 ILE B C 1
ATOM 7611 O O . ILE B 2 33 ? 64.657 -40.383 -2.403 1.00 12.51 478 ILE B O 1
ATOM 7627 N N . GLU B 2 34 ? 63.378 -42.239 -2.418 1.00 8.44 479 GLU B N 1
ATOM 7628 C CA . GLU B 2 34 ? 62.118 -41.506 -2.537 1.00 10.69 479 GLU B CA 1
ATOM 7629 C C . GLU B 2 34 ? 61.194 -42.010 -1.446 1.00 14.17 479 GLU B C 1
ATOM 7630 O O . GLU B 2 34 ? 61.012 -43.232 -1.286 1.00 12.53 479 GLU B O 1
ATOM 7642 N N . ILE B 2 35 ? 60.698 -41.072 -0.638 1.00 12.42 480 ILE B N 1
ATOM 7643 C CA . ILE B 2 35 ? 59.946 -41.390 0.564 1.00 10.67 480 ILE B CA 1
ATOM 7644 C C . ILE B 2 35 ? 58.463 -41.109 0.341 1.00 13.98 480 ILE B C 1
ATOM 7645 O O . ILE B 2 35 ? 58.109 -40.095 -0.248 1.00 13.11 480 ILE B O 1
ATOM 7661 N N . LYS B 2 36 ? 57.605 -42.024 0.780 1.00 11.31 481 LYS B N 1
ATOM 7662 C CA . LYS B 2 36 ? 56.174 -41.737 0.893 1.00 14.96 481 LYS B CA 1
ATOM 7663 C C . LYS B 2 36 ? 55.937 -41.419 2.363 1.00 16.29 481 LYS B C 1
ATOM 7664 O O . LYS B 2 36 ? 56.300 -42.203 3.228 1.00 15.39 481 LYS B O 1
ATOM 7683 N N . ALA B 2 37 ? 55.349 -40.269 2.651 1.00 12.24 482 ALA B N 1
ATOM 7684 C CA . ALA B 2 37 ? 55.088 -39.842 4.024 1.00 11.29 482 ALA B CA 1
ATOM 7685 C C . ALA B 2 37 ? 53.619 -39.406 4.140 1.00 15.53 482 ALA B C 1
ATOM 7686 O O . ALA B 2 37 ? 53.091 -38.712 3.255 1.00 18.19 482 ALA B O 1
ATOM 7693 N N . ILE B 2 38 ? 52.970 -39.807 5.231 1.00 14.52 483 ILE B N 1
ATOM 7694 C CA . ILE B 2 38 ? 51.551 -39.477 5.450 1.00 12.93 483 ILE B CA 1
ATOM 7695 C C . ILE B 2 38 ? 51.491 -38.802 6.792 1.00 15.44 483 ILE B C 1
ATOM 7696 O O . ILE B 2 38 ? 51.763 -39.431 7.818 1.00 14.74 483 ILE B O 1
ATOM 7712 N N . VAL B 2 39 ? 51.157 -37.515 6.802 1.00 13.89 484 VAL B N 1
ATOM 7713 C CA . VAL B 2 39 ? 51.039 -36.788 8.050 1.00 11.78 484 VAL B CA 1
ATOM 7714 C C . VAL B 2 39 ? 49.610 -36.930 8.596 1.00 12.97 484 VAL B C 1
ATOM 7715 O O . VAL B 2 39 ? 48.659 -36.807 7.843 1.00 14.71 484 VAL B O 1
ATOM 7728 N N . ASN B 2 40 ? 49.512 -37.271 9.874 1.00 14.41 485 ASN B N 1
ATOM 7729 C CA . ASN B 2 40 ? 48.246 -37.647 10.509 1.00 17.24 485 ASN B CA 1
ATOM 7730 C C . ASN B 2 40 ? 47.920 -36.663 11.612 1.00 12.96 485 ASN B C 1
ATOM 7731 O O . ASN B 2 40 ? 48.777 -36.328 12.432 1.00 12.95 485 ASN B O 1
ATOM 7742 N N . ASN B 2 41 ? 46.652 -36.228 11.662 1.00 17.39 486 ASN B N 1
ATOM 7743 C CA . ASN B 2 41 ? 46.142 -35.510 12.815 1.00 15.59 486 ASN B CA 1
ATOM 7744 C C . ASN B 2 41 ? 44.911 -36.260 13.297 1.00 17.39 486 ASN B C 1
ATOM 7745 O O . ASN B 2 41 ? 43.810 -36.024 12.770 1.00 18.34 486 ASN B O 1
ATOM 7756 N N . LYS B 2 42 ? 45.109 -37.166 14.258 1.00 14.85 487 LYS B N 1
ATOM 7757 C CA . LYS B 2 42 ? 43.997 -37.902 14.882 1.00 14.26 487 LYS B CA 1
ATOM 7758 C C . LYS B 2 42 ? 43.749 -37.329 16.302 1.00 14.07 487 LYS B C 1
ATOM 7759 O O . LYS B 2 42 ? 43.516 -38.063 17.268 1.00 15.74 487 LYS B O 1
ATOM 7778 N N . SER B 2 43 ? 43.857 -36.010 16.437 1.00 14.59 488 SER B N 1
ATOM 7779 C CA . SER B 2 43 ? 43.753 -35.377 17.758 1.00 15.82 488 SER B CA 1
ATOM 7780 C C . SER B 2 43 ? 42.422 -35.665 18.428 1.00 14.28 488 SER B C 1
ATOM 7781 O O . SER B 2 43 ? 41.370 -35.860 17.761 1.00 14.66 488 SER B O 1
ATOM 7789 N N . GLY B 2 44 ? 42.483 -35.759 19.760 1.00 15.01 489 GLY B N 1
ATOM 7790 C CA . GLY B 2 44 ? 41.280 -36.039 20.545 1.00 13.71 489 GLY B CA 1
ATOM 7791 C C . GLY B 2 44 ? 41.260 -35.374 21.898 1.00 13.72 489 GLY B C 1
ATOM 7792 O O . GLY B 2 44 ? 40.204 -35.393 22.514 1.00 15.11 489 GLY B O 1
ATOM 7796 N N . TRP B 2 45 ? 42.392 -34.819 22.369 1.00 11.06 490 TRP B N 1
ATOM 7797 C CA . TRP B 2 45 ? 42.497 -34.311 23.759 1.00 11.09 490 TRP B CA 1
ATOM 7798 C C . TRP B 2 45 ? 43.064 -32.891 23.825 1.00 16.11 490 TRP B C 1
ATOM 7799 O O . TRP B 2 45 ? 44.133 -32.651 24.401 1.00 18.29 490 TRP B O 1
ATOM 7820 N N . PRO B 2 46 ? 42.368 -31.921 23.207 1.00 13.41 491 PRO B N 1
ATOM 7821 C CA . PRO B 2 46 ? 41.125 -32.037 22.429 1.00 13.77 491 PRO B CA 1
ATOM 7822 C C . PRO B 2 46 ? 41.366 -32.237 20.931 1.00 16.12 491 PRO B C 1
ATOM 7823 O O . PRO B 2 46 ? 42.464 -31.999 20.435 1.00 13.90 491 PRO B O 1
ATOM 7834 N N . ALA B 2 47 ? 40.344 -32.671 20.197 1.00 12.44 492 ALA B N 1
ATOM 7835 C CA . ALA B 2 47 ? 40.433 -32.586 18.729 1.00 13.51 492 ALA B CA 1
ATOM 7836 C C . ALA B 2 47 ? 40.702 -31.130 18.338 1.00 13.87 492 ALA B C 1
ATOM 7837 O O . ALA B 2 47 ? 40.229 -30.197 19.011 1.00 15.06 492 ALA B O 1
ATOM 7844 N N A ARG B 2 48 ? 41.443 -30.928 17.253 0.45 12.39 493 ARG B N 1
ATOM 7845 N N B ARG B 2 48 ? 41.479 -30.933 17.275 0.55 12.55 493 ARG B N 1
ATOM 7846 C CA A ARG B 2 48 ? 41.802 -29.578 16.820 0.45 11.64 493 ARG B CA 1
ATOM 7847 C CA B ARG B 2 48 ? 41.754 -29.586 16.772 0.55 10.88 493 ARG B CA 1
ATOM 7848 C C A ARG B 2 48 ? 42.207 -29.580 15.351 0.45 14.06 493 ARG B C 1
ATOM 7849 C C B ARG B 2 48 ? 42.119 -29.619 15.309 0.55 14.05 493 ARG B C 1
ATOM 7850 O O A ARG B 2 48 ? 42.743 -30.576 14.863 0.45 13.55 493 ARG B O 1
ATOM 7851 O O B ARG B 2 48 ? 42.563 -30.650 14.793 0.55 14.43 493 ARG B O 1
ATOM 7892 N N . VAL B 2 49 ? 41.920 -28.488 14.641 1.00 15.13 494 VAL B N 1
ATOM 7893 C CA . VAL B 2 49 ? 42.301 -28.369 13.229 1.00 13.86 494 VAL B CA 1
ATOM 7894 C C . VAL B 2 49 ? 43.758 -27.871 13.231 1.00 20.26 494 VAL B C 1
ATOM 7895 O O . VAL B 2 49 ? 44.084 -26.950 13.985 1.00 17.35 494 VAL B O 1
ATOM 7909 N N . CYS B 2 50 ? 44.629 -28.470 12.409 1.00 16.61 495 CYS B N 1
ATOM 7910 C CA . CYS B 2 50 ? 46.007 -27.969 12.289 1.00 16.31 495 CYS B CA 1
ATOM 7911 C C . CYS B 2 50 ? 46.271 -27.483 10.863 1.00 15.54 495 CYS B C 1
ATOM 7912 O O . CYS B 2 50 ? 46.129 -28.253 9.933 1.00 19.86 495 CYS B O 1
ATOM 7920 N N . GLU B 2 51 ? 46.643 -26.213 10.701 1.00 14.54 496 GLU B N 1
ATOM 7921 C CA . GLU B 2 51 ? 46.898 -25.674 9.365 1.00 15.35 496 GLU B CA 1
ATOM 7922 C C . GLU B 2 51 ? 48.328 -25.111 9.231 1.00 20.39 496 GLU B C 1
ATOM 7923 O O . GLU B 2 51 ? 48.655 -24.428 8.252 1.00 21.57 496 GLU B O 1
ATOM 7935 N N . ASN B 2 52 ? 49.195 -25.462 10.181 1.00 16.29 497 ASN B N 1
ATOM 7936 C CA . ASN B 2 52 ? 50.602 -25.060 10.116 1.00 14.30 497 ASN B CA 1
ATOM 7937 C C . ASN B 2 52 ? 51.555 -26.199 10.455 1.00 15.27 497 ASN B C 1
ATOM 7938 O O . ASN B 2 52 ? 52.561 -25.977 11.137 1.00 19.21 497 ASN B O 1
ATOM 7949 N N . LEU B 2 53 ? 51.248 -27.391 9.976 1.00 17.68 498 LEU B N 1
ATOM 7950 C CA . LEU B 2 53 ? 52.107 -28.548 10.286 1.00 14.29 498 LEU B CA 1
ATOM 7951 C C . LEU B 2 53 ? 53.229 -28.661 9.252 1.00 12.44 498 LEU B C 1
ATOM 7952 O O . LEU B 2 53 ? 53.033 -28.397 8.050 1.00 15.87 498 LEU B O 1
ATOM 7968 N N . SER B 2 54 ? 54.389 -29.114 9.733 1.00 14.32 499 SER B N 1
ATOM 7969 C CA . SER B 2 54 ? 55.540 -29.382 8.868 1.00 12.12 499 SER B CA 1
ATOM 7970 C C . SER B 2 54 ? 56.263 -30.573 9.457 1.00 15.31 499 SER B C 1
ATOM 7971 O O . SER B 2 54 ? 56.030 -30.948 10.612 1.00 13.77 499 SER B O 1
ATOM 7979 N N . PHE B 2 55 ? 57.119 -31.222 8.676 1.00 11.41 500 PHE B N 1
ATOM 7980 C CA . PHE B 2 55 ? 57.964 -32.258 9.264 1.00 12.90 500 PHE B CA 1
ATOM 7981 C C . PHE B 2 55 ? 59.349 -32.209 8.623 1.00 11.81 500 PHE B C 1
ATOM 7982 O O . PHE B 2 55 ? 59.527 -31.527 7.626 1.00 12.93 500 PHE B O 1
ATOM 7999 N N . ARG B 2 56 ? 60.319 -32.892 9.218 1.00 12.17 501 ARG B N 1
ATOM 8000 C CA . ARG B 2 56 ? 61.702 -32.849 8.711 1.00 10.68 501 ARG B CA 1
ATOM 8001 C C . ARG B 2 56 ? 62.237 -34.248 8.578 1.00 16.90 501 ARG B C 1
ATOM 8002 O O . ARG B 2 56 ? 62.097 -35.043 9.504 1.00 14.46 501 ARG B O 1
ATOM 8023 N N . TYR B 2 57 ? 62.825 -34.538 7.414 1.00 10.27 502 TYR B N 1
ATOM 8024 C CA . TYR B 2 57 ? 63.427 -35.828 7.138 1.00 10.40 502 TYR B CA 1
ATOM 8025 C C . TYR B 2 57 ? 64.945 -35.647 7.075 1.00 12.92 502 TYR B C 1
ATOM 8026 O O . TYR B 2 57 ? 65.457 -34.957 6.182 1.00 13.13 502 TYR B O 1
ATOM 8044 N N . PHE B 2 58 ? 65.635 -36.249 8.046 1.00 12.01 503 PHE B N 1
ATOM 8045 C CA . PHE B 2 58 ? 67.073 -36.059 8.245 1.00 12.70 503 PHE B CA 1
ATOM 8046 C C . PHE B 2 58 ? 67.938 -37.126 7.564 1.00 14.98 503 PHE B C 1
ATOM 8047 O O . PHE B 2 58 ? 67.682 -38.337 7.688 1.00 13.26 503 PHE B O 1
ATOM 8064 N N . ILE B 2 59 ? 68.945 -36.666 6.839 1.00 11.88 504 ILE B N 1
ATOM 8065 C CA . ILE B 2 59 ? 69.909 -37.551 6.191 1.00 9.20 504 ILE B CA 1
ATOM 8066 C C . ILE B 2 59 ? 71.310 -37.240 6.735 1.00 11.85 504 ILE B C 1
ATOM 8067 O O . ILE B 2 59 ? 71.543 -36.203 7.410 1.00 13.13 504 ILE B O 1
ATOM 8083 N N . ASN B 2 60 ? 72.235 -38.169 6.492 1.00 11.04 505 ASN B N 1
ATOM 8084 C CA . ASN B 2 60 ? 73.657 -37.979 6.812 1.00 10.45 505 ASN B CA 1
ATOM 8085 C C . ASN B 2 60 ? 74.404 -37.990 5.483 1.00 14.51 505 ASN B C 1
ATOM 8086 O O . ASN B 2 60 ? 74.316 -38.976 4.734 1.00 14.27 505 ASN B O 1
ATOM 8097 N N . ILE B 2 61 ? 75.102 -36.912 5.134 1.00 13.50 506 ILE B N 1
ATOM 8098 C CA . ILE B 2 61 ? 75.804 -36.878 3.841 1.00 12.28 506 ILE B CA 1
ATOM 8099 C C . ILE B 2 61 ? 77.305 -37.222 3.898 1.00 15.06 506 ILE B C 1
ATOM 8100 O O . ILE B 2 61 ? 78.063 -36.909 2.974 1.00 15.29 506 ILE B O 1
ATOM 8116 N N . GLU B 2 62 ? 77.724 -37.903 4.955 1.00 13.94 507 GLU B N 1
ATOM 8117 C CA . GLU B 2 62 ? 79.113 -38.333 5.099 1.00 16.55 507 GLU B CA 1
ATOM 8118 C C . GLU B 2 62 ? 79.640 -38.978 3.808 1.00 18.79 507 GLU B C 1
ATOM 8119 O O . GLU B 2 62 ? 80.750 -38.674 3.355 1.00 16.03 507 GLU B O 1
ATOM 8131 N N . GLU B 2 63 ? 78.867 -39.878 3.211 1.00 18.50 508 GLU B N 1
ATOM 8132 C CA . GLU B 2 63 ? 79.369 -40.612 2.060 1.00 21.49 508 GLU B CA 1
ATOM 8133 C C . GLU B 2 63 ? 79.459 -39.739 0.811 1.00 15.79 508 GLU B C 1
ATOM 8134 O O . GLU B 2 63 ? 80.237 -40.039 -0.115 1.00 17.03 508 GLU B O 1
ATOM 8146 N N . ILE B 2 64 ? 78.663 -38.678 0.781 1.00 15.08 509 ILE B N 1
ATOM 8147 C CA . ILE B 2 64 ? 78.682 -37.716 -0.311 1.00 15.94 509 ILE B CA 1
ATOM 8148 C C . ILE B 2 64 ? 79.930 -36.858 -0.219 1.00 16.20 509 ILE B C 1
ATOM 8149 O O . ILE B 2 64 ? 80.647 -36.657 -1.200 1.00 17.26 509 ILE B O 1
ATOM 8165 N N . VAL B 2 65 ? 80.179 -36.363 0.988 1.00 18.62 510 VAL B N 1
ATOM 8166 C CA . VAL B 2 65 ? 81.372 -35.552 1.240 1.00 21.35 510 VAL B CA 1
ATOM 8167 C C . VAL B 2 65 ? 82.630 -36.365 0.990 1.00 19.54 510 VAL B C 1
ATOM 8168 O O . VAL B 2 65 ? 83.584 -35.876 0.379 1.00 20.71 510 VAL B O 1
ATOM 8181 N N . ASN B 2 66 ? 82.649 -37.610 1.442 1.00 21.50 511 ASN B N 1
ATOM 8182 C CA . ASN B 2 66 ? 83.856 -38.438 1.304 1.00 20.19 511 ASN B CA 1
ATOM 8183 C C . ASN B 2 66 ? 84.097 -38.809 -0.147 1.00 29.73 511 ASN B C 1
ATOM 8184 O O . ASN B 2 66 ? 85.193 -39.246 -0.525 1.00 25.90 511 ASN B O 1
ATOM 8195 N N . ALA B 2 67 ? 83.110 -38.562 -0.991 1.00 24.42 512 ALA B N 1
ATOM 8196 C CA . ALA B 2 67 ? 83.276 -38.793 -2.430 1.00 20.56 512 ALA B CA 1
ATOM 8197 C C . ALA B 2 67 ? 83.708 -37.528 -3.134 1.00 24.17 512 ALA B C 1
ATOM 8198 O O . ALA B 2 67 ? 83.783 -37.479 -4.355 1.00 25.71 512 ALA B O 1
ATOM 8205 N N . GLY B 2 68 ? 83.984 -36.481 -2.364 1.00 20.37 513 GLY B N 1
ATOM 8206 C CA . GLY B 2 68 ? 84.395 -35.213 -2.940 1.00 23.96 513 GLY B CA 1
ATOM 8207 C C . GLY B 2 68 ? 83.253 -34.371 -3.458 1.00 28.94 513 GLY B C 1
ATOM 8208 O O . GLY B 2 68 ? 83.478 -33.424 -4.222 1.00 26.51 513 GLY B O 1
ATOM 8212 N N . LYS B 2 69 ? 82.022 -34.696 -3.048 1.00 21.90 514 LYS B N 1
ATOM 8213 C CA . LYS B 2 69 ? 80.871 -33.870 -3.410 1.00 21.06 514 LYS B CA 1
ATOM 8214 C C . LYS B 2 69 ? 80.317 -33.137 -2.174 1.00 21.07 514 LYS B C 1
ATOM 8215 O O . LYS B 2 69 ? 80.894 -33.255 -1.103 1.00 22.59 514 LYS B O 1
ATOM 8234 N N . SER B 2 70 ? 79.227 -32.373 -2.318 1.00 18.45 515 SER B N 1
ATOM 8235 C CA . SER B 2 70 ? 78.680 -31.615 -1.191 1.00 19.99 515 SER B CA 1
ATOM 8236 C C . SER B 2 70 ? 77.155 -31.578 -1.235 1.00 20.48 515 SER B C 1
ATOM 8237 O O . SER B 2 70 ? 76.533 -32.122 -2.143 1.00 21.30 515 SER B O 1
ATOM 8245 N N . ALA B 2 71 ? 76.548 -30.945 -0.240 1.00 15.29 516 ALA B N 1
ATOM 8246 C CA . ALA B 2 71 ? 75.080 -30.898 -0.174 1.00 17.88 516 ALA B CA 1
ATOM 8247 C C . ALA B 2 71 ? 74.498 -30.240 -1.431 1.00 17.15 516 ALA B C 1
ATOM 8248 O O . ALA B 2 71 ? 73.384 -30.516 -1.809 1.00 18.36 516 ALA B O 1
ATOM 8255 N N . SER B 2 72 ? 75.247 -29.343 -2.051 1.00 20.37 517 SER B N 1
ATOM 8256 C CA . SER B 2 72 ? 74.722 -28.640 -3.225 1.00 26.43 517 SER B CA 1
ATOM 8257 C C . SER B 2 72 ? 74.572 -29.589 -4.410 1.00 23.15 517 SER B C 1
ATOM 8258 O O . SER B 2 72 ? 73.853 -29.279 -5.357 1.00 21.42 517 SER B O 1
ATOM 8266 N N . ASP B 2 73 ? 75.210 -30.757 -4.343 1.00 16.81 518 ASP B N 1
ATOM 8267 C CA . ASP B 2 73 ? 75.008 -31.770 -5.398 1.00 18.38 518 ASP B CA 1
ATOM 8268 C C . ASP B 2 73 ? 73.744 -32.632 -5.211 1.00 23.34 518 ASP B C 1
ATOM 8269 O O . ASP B 2 73 ? 73.452 -33.474 -6.067 1.00 23.09 518 ASP B O 1
ATOM 8278 N N . LEU B 2 74 ? 73.040 -32.471 -4.091 1.00 14.65 519 LEU B N 1
ATOM 8279 C CA . LEU B 2 74 ? 71.777 -33.187 -3.891 1.00 15.44 519 LEU B CA 1
ATOM 8280 C C . LEU B 2 74 ? 70.634 -32.389 -4.531 1.00 22.44 519 LEU B C 1
ATOM 8281 O O . LEU B 2 74 ? 70.713 -31.171 -4.635 1.00 20.97 519 LEU B O 1
ATOM 8297 N N . GLN B 2 75 ? 69.611 -33.090 -5.016 1.00 10.51 520 GLN B N 1
ATOM 8298 C CA . GLN B 2 75 ? 68.448 -32.464 -5.643 1.00 12.76 520 GLN B CA 1
ATOM 8299 C C . GLN B 2 75 ? 67.182 -33.061 -5.043 1.00 14.70 520 GLN B C 1
ATOM 8300 O O . GLN B 2 75 ? 67.050 -34.279 -4.983 1.00 13.67 520 GLN B O 1
ATOM 8314 N N . VAL B 2 76 ? 66.258 -32.199 -4.617 1.00 11.78 521 VAL B N 1
ATOM 8315 C CA . VAL B 2 76 ? 64.991 -32.632 -4.018 1.00 11.23 521 VAL B CA 1
ATOM 8316 C C . VAL B 2 76 ? 63.973 -32.499 -5.142 1.00 17.10 521 VAL B C 1
ATOM 8317 O O . VAL B 2 76 ? 63.934 -31.469 -5.822 1.00 15.01 521 VAL B O 1
ATOM 8330 N N . SER B 2 77 ? 63.176 -33.533 -5.381 1.00 12.84 522 SER B N 1
ATOM 8331 C CA . SER B 2 77 ? 62.134 -33.483 -6.431 1.00 11.99 522 SER B CA 1
ATOM 8332 C C . SER B 2 77 ? 60.875 -34.234 -6.018 1.00 18.21 522 SER B C 1
ATOM 8333 O O . SER B 2 77 ? 60.884 -35.030 -5.100 1.00 15.71 522 SER B O 1
ATOM 8341 N N . SER B 2 78 ? 59.800 -33.985 -6.745 1.00 13.33 523 SER B N 1
ATOM 8342 C CA . SER B 2 78 ? 58.549 -34.691 -6.518 1.00 18.30 523 SER B CA 1
ATOM 8343 C C . SER B 2 78 ? 57.590 -34.436 -7.666 1.00 24.06 523 SER B C 1
ATOM 8344 O O . SER B 2 78 ? 57.518 -33.322 -8.162 1.00 21.99 523 SER B O 1
ATOM 8352 N N . SER B 2 79 ? 56.803 -35.444 -8.028 1.00 28.36 524 SER B N 1
ATOM 8353 C CA . SER B 2 79 ? 55.631 -35.205 -8.873 1.00 35.72 524 SER B CA 1
ATOM 8354 C C . SER B 2 79 ? 54.311 -35.423 -8.101 1.00 33.25 524 SER B C 1
ATOM 8355 O O . SER B 2 79 ? 53.262 -35.553 -8.716 1.00 40.91 524 SER B O 1
ATOM 8363 N N . TYR B 2 80 ? 54.378 -35.391 -6.768 1.00 33.27 525 TYR B N 1
ATOM 8364 C CA . TYR B 2 80 ? 53.232 -35.682 -5.885 1.00 36.04 525 TYR B CA 1
ATOM 8365 C C . TYR B 2 80 ? 53.268 -34.877 -4.566 1.00 39.11 525 TYR B C 1
ATOM 8366 O O . TYR B 2 80 ? 53.649 -35.396 -3.497 1.00 34.90 525 TYR B O 1
ATOM 8384 N N . ASN B 2 81 ? 52.870 -33.611 -4.608 1.00 36.68 526 ASN B N 1
ATOM 8385 C CA . ASN B 2 81 ? 52.991 -32.776 -3.412 1.00 33.20 526 ASN B CA 1
ATOM 8386 C C . ASN B 2 81 ? 52.008 -31.605 -3.402 1.00 52.20 526 ASN B C 1
ATOM 8387 O O . ASN B 2 81 ? 52.387 -30.458 -3.177 1.00 55.77 526 ASN B O 1
ATOM 8398 N N . GLN B 2 82 ? 50.737 -31.883 -3.645 1.00 44.83 527 GLN B N 1
ATOM 8399 C CA . GLN B 2 82 ? 49.779 -30.803 -3.607 1.00 44.58 527 GLN B CA 1
ATOM 8400 C C . GLN B 2 82 ? 49.646 -30.406 -2.155 1.00 31.35 527 GLN B C 1
ATOM 8401 O O . GLN B 2 82 ? 49.504 -31.251 -1.288 1.00 35.74 527 GLN B O 1
ATOM 8415 N N . GLY B 2 83 ? 49.723 -29.110 -1.893 1.00 34.65 528 GLY B N 1
ATOM 8416 C CA . GLY B 2 83 ? 49.520 -28.595 -0.559 1.00 39.58 528 GLY B CA 1
ATOM 8417 C C . GLY B 2 83 ? 50.744 -28.730 0.321 1.00 41.41 528 GLY B C 1
ATOM 8418 O O . GLY B 2 83 ? 50.674 -28.437 1.523 1.00 47.89 528 GLY B O 1
ATOM 8422 N N . ALA B 2 84 ? 51.852 -29.195 -0.254 1.00 26.14 529 ALA B N 1
ATOM 8423 C CA . ALA B 2 84 ? 53.103 -29.362 0.513 1.00 20.10 529 ALA B CA 1
ATOM 8424 C C . ALA B 2 84 ? 54.246 -28.687 -0.224 1.00 22.46 529 ALA B C 1
ATOM 8425 O O . ALA B 2 84 ? 54.431 -28.919 -1.405 1.00 29.00 529 ALA B O 1
ATOM 8432 N N . LYS B 2 85 ? 54.994 -27.845 0.470 1.00 17.34 530 LYS B N 1
ATOM 8433 C CA . LYS B 2 85 ? 56.207 -27.274 -0.082 1.00 19.90 530 LYS B CA 1
ATOM 8434 C C . LYS B 2 85 ? 57.384 -28.116 0.389 1.00 19.32 530 LYS B C 1
ATOM 8435 O O . LYS B 2 85 ? 57.451 -28.465 1.570 1.00 20.90 530 LYS B O 1
ATOM 8454 N N . LEU B 2 86 ? 58.320 -28.420 -0.506 1.00 17.82 531 LEU B N 1
ATOM 8455 C CA . LEU B 2 86 ? 59.499 -29.203 -0.126 1.00 12.97 531 LEU B CA 1
ATOM 8456 C C . LEU B 2 86 ? 60.706 -28.279 -0.169 1.00 21.38 531 LEU B C 1
ATOM 8457 O O . LEU B 2 86 ? 60.943 -27.627 -1.186 1.00 19.61 531 LEU B O 1
ATOM 8473 N N . SER B 2 87 ? 61.484 -28.231 0.908 1.00 14.60 532 SER B N 1
ATOM 8474 C CA . SER B 2 87 ? 62.696 -27.403 0.926 1.00 12.89 532 SER B CA 1
ATOM 8475 C C . SER B 2 87 ? 63.823 -28.095 0.140 1.00 14.32 532 SER B C 1
ATOM 8476 O O . SER B 2 87 ? 63.782 -29.305 -0.069 1.00 16.56 532 SER B O 1
ATOM 8484 N N . ASP B 2 88 ? 64.855 -27.346 -0.264 1.00 12.28 533 ASP B N 1
ATOM 8485 C CA . ASP B 2 88 ? 66.145 -27.977 -0.603 1.00 12.19 533 ASP B CA 1
ATOM 8486 C C . ASP B 2 88 ? 66.763 -28.585 0.664 1.00 15.43 533 ASP B C 1
ATOM 8487 O O . ASP B 2 88 ? 66.283 -28.328 1.768 1.00 15.00 533 ASP B O 1
ATOM 8496 N N . VAL B 2 89 ? 67.840 -29.362 0.544 1.00 13.22 534 VAL B N 1
ATOM 8497 C CA . VAL B 2 89 ? 68.468 -29.897 1.768 1.00 15.75 534 VAL B CA 1
ATOM 8498 C C . VAL B 2 89 ? 69.024 -28.734 2.588 1.00 14.17 534 VAL B C 1
ATOM 849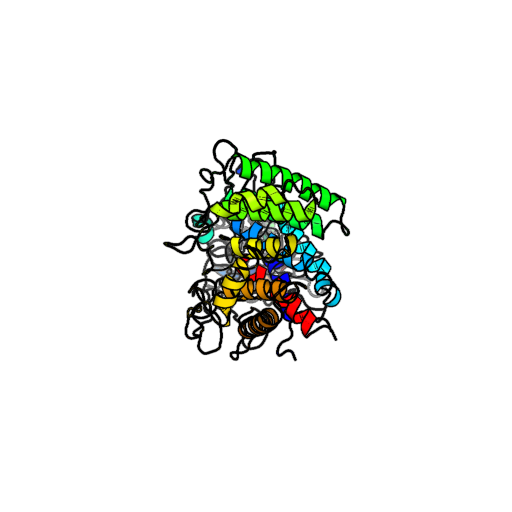9 O O . VAL B 2 89 ? 69.624 -27.800 2.035 1.00 20.97 534 VAL B O 1
ATOM 8512 N N A LYS B 2 90 ? 68.844 -28.806 3.898 0.47 14.99 535 LYS B N 1
ATOM 8513 N N B LYS B 2 90 ? 68.806 -28.796 3.894 0.53 14.67 535 LYS B N 1
ATOM 8514 C CA A LYS B 2 90 ? 69.252 -27.733 4.793 0.47 15.28 535 LYS B CA 1
ATOM 8515 C CA B LYS B 2 90 ? 69.222 -27.749 4.818 0.53 15.55 535 LYS B CA 1
ATOM 8516 C C A LYS B 2 90 ? 70.149 -28.293 5.884 0.47 13.79 535 LYS B C 1
ATOM 8517 C C B LYS B 2 90 ? 70.208 -28.337 5.811 0.53 13.49 535 LYS B C 1
ATOM 8518 O O A LYS B 2 90 ? 69.894 -29.365 6.422 0.47 15.13 535 LYS B O 1
ATOM 8519 O O B LYS B 2 90 ? 70.065 -29.478 6.223 0.53 14.69 535 LYS B O 1
ATOM 8556 N N . HIS B 2 91 ? 71.196 -27.557 6.225 1.00 15.98 536 HIS B N 1
ATOM 8557 C CA . HIS B 2 91 ? 72.155 -28.061 7.193 1.00 16.42 536 HIS B CA 1
ATOM 8558 C C . HIS B 2 91 ? 71.584 -28.057 8.605 1.00 17.86 536 HIS B C 1
ATOM 8559 O O . HIS B 2 91 ? 71.012 -27.076 9.024 1.00 15.84 536 HIS B O 1
ATOM 8575 N N . TYR B 2 92 ? 71.797 -29.156 9.338 1.00 15.80 537 TYR B N 1
ATOM 8576 C CA . TYR B 2 92 ? 71.467 -29.236 10.749 1.00 14.75 537 TYR B CA 1
ATOM 8577 C C . TYR B 2 92 ? 72.787 -29.044 11.530 1.00 22.13 537 TYR B C 1
ATOM 8578 O O . TYR B 2 92 ? 73.086 -27.940 11.995 1.00 21.23 537 TYR B O 1
ATOM 8596 N N . LYS B 2 93 ? 73.591 -30.100 11.667 1.00 16.56 538 LYS B N 1
ATOM 8597 C CA . LYS B 2 93 ? 74.875 -30.012 12.399 1.00 20.44 538 LYS B CA 1
ATOM 8598 C C . LYS B 2 93 ? 75.761 -31.065 11.796 1.00 17.62 538 LYS B C 1
ATOM 8599 O O . LYS B 2 93 ? 75.242 -32.121 11.422 1.00 17.47 538 LYS B O 1
ATOM 8618 N N . ASP B 2 94 ? 77.086 -30.844 11.757 1.00 14.82 539 ASP B N 1
ATOM 8619 C CA . ASP B 2 94 ? 78.018 -31.888 11.326 1.00 17.53 539 ASP B CA 1
ATOM 8620 C C . ASP B 2 94 ? 77.645 -32.234 9.860 1.00 18.79 539 ASP B C 1
ATOM 8621 O O . ASP B 2 94 ? 77.518 -31.338 9.052 1.00 17.87 539 ASP B O 1
ATOM 8630 N N A ASN B 2 95 ? 77.524 -33.497 9.465 0.54 17.09 540 ASN B N 1
ATOM 8631 N N B ASN B 2 95 ? 77.453 -33.528 9.606 0.46 19.01 540 ASN B N 1
ATOM 8632 C CA A ASN B 2 95 ? 77.073 -33.748 8.097 0.54 12.42 540 ASN B CA 1
ATOM 8633 C CA B ASN B 2 95 ? 77.106 -34.058 8.301 0.46 17.04 540 ASN B CA 1
ATOM 8634 C C A ASN B 2 95 ? 75.583 -34.177 8.086 0.54 15.60 540 ASN B C 1
ATOM 8635 C C B ASN B 2 95 ? 75.597 -34.269 8.147 0.46 16.51 540 ASN B C 1
ATOM 8636 O O A ASN B 2 95 ? 75.132 -34.852 7.158 0.54 16.58 540 ASN B O 1
ATOM 8637 O O B ASN B 2 95 ? 75.139 -34.862 7.169 0.46 16.97 540 ASN B O 1
ATOM 8658 N N . ILE B 2 96 ? 74.825 -33.781 9.112 1.00 12.83 541 ILE B N 1
ATOM 8659 C CA . ILE B 2 96 ? 73.382 -34.068 9.150 1.00 12.52 541 ILE B CA 1
ATOM 8660 C C . ILE B 2 96 ? 72.641 -32.924 8.425 1.00 15.09 541 ILE B C 1
ATOM 8661 O O . ILE B 2 96 ? 72.846 -31.753 8.757 1.00 15.74 541 ILE B O 1
ATOM 8678 N N . TYR B 2 97 ? 71.808 -33.260 7.440 1.00 11.60 542 TYR B N 1
ATOM 8679 C CA . TYR B 2 97 ? 71.010 -32.264 6.690 1.00 11.29 542 TYR B CA 1
ATOM 8680 C C . TYR B 2 97 ? 69.565 -32.754 6.731 1.00 12.61 542 TYR B C 1
ATOM 8681 O O . TYR B 2 97 ? 69.312 -33.897 7.104 1.00 14.34 542 TYR B O 1
ATOM 8699 N N . TYR B 2 98 ? 68.613 -31.906 6.356 1.00 11.07 543 TYR B N 1
ATOM 8700 C CA . TYR B 2 98 ? 67.234 -32.367 6.306 1.00 11.92 543 TYR B CA 1
ATOM 8701 C C . TYR B 2 98 ? 66.457 -31.708 5.169 1.00 12.75 543 TYR B C 1
ATOM 8702 O O . TYR B 2 98 ? 66.830 -30.634 4.666 1.00 14.39 543 TYR B O 1
ATOM 8720 N N . VAL B 2 99 ? 65.391 -32.372 4.752 1.00 14.09 544 VAL B N 1
ATOM 8721 C CA . VAL B 2 99 ? 64.383 -31.791 3.857 1.00 12.69 544 VAL B CA 1
ATOM 8722 C C . VAL B 2 99 ? 63.199 -31.443 4.765 1.00 14.57 544 VAL B C 1
ATOM 8723 O O . VAL B 2 99 ? 62.756 -32.271 5.547 1.00 12.93 544 VAL B O 1
ATOM 8736 N N A GLU B 2 100 ? 62.773 -30.175 4.736 0.52 11.16 545 GLU B N 1
ATOM 8737 N N B GLU B 2 100 ? 62.710 -30.214 4.678 0.48 12.16 545 GLU B N 1
ATOM 8738 C CA A GLU B 2 100 ? 61.546 -29.747 5.409 0.52 12.41 545 GLU B CA 1
ATOM 8739 C CA B GLU B 2 100 ? 61.564 -29.800 5.470 0.48 12.42 545 GLU B CA 1
ATOM 8740 C C A GLU B 2 100 ? 60.400 -29.905 4.456 0.52 14.27 545 GLU B C 1
ATOM 8741 C C B GLU B 2 100 ? 60.362 -29.744 4.565 0.48 15.01 545 GLU B C 1
ATOM 8742 O O A GLU B 2 100 ? 60.489 -29.506 3.308 0.52 14.58 545 GLU B O 1
ATOM 8743 O O B GLU B 2 100 ? 60.394 -29.043 3.552 0.48 11.83 545 GLU B O 1
ATOM 8766 N N . VAL B 2 101 ? 59.306 -30.480 4.945 1.00 12.46 546 VAL B N 1
ATOM 8767 C CA . VAL B 2 101 ? 58.107 -30.598 4.178 1.00 12.30 546 VAL B CA 1
ATOM 8768 C C . VAL B 2 101 ? 57.031 -29.805 4.913 1.00 16.51 546 VAL B C 1
ATOM 8769 O O . VAL B 2 101 ? 56.692 -30.096 6.071 1.00 15.43 546 VAL B O 1
ATOM 8783 N N . ASP B 2 102 ? 56.551 -28.747 4.270 1.00 13.36 547 ASP B N 1
ATOM 8784 C CA . ASP B 2 102 ? 55.703 -27.796 4.975 1.00 12.82 547 ASP B CA 1
ATOM 8785 C C . ASP B 2 102 ? 54.279 -27.833 4.418 1.00 16.60 547 ASP B C 1
ATOM 8786 O O . ASP B 2 102 ? 54.038 -27.576 3.231 1.00 18.96 547 ASP B O 1
ATOM 8795 N N . LEU B 2 103 ? 53.335 -28.230 5.272 1.00 16.34 548 LEU B N 1
ATOM 8796 C CA . LEU B 2 103 ? 51.926 -28.328 4.860 1.00 14.96 548 LEU B CA 1
ATOM 8797 C C . LEU B 2 103 ? 51.110 -27.147 5.363 1.00 21.39 548 LEU B C 1
ATOM 8798 O O . LEU B 2 103 ? 49.874 -27.199 5.391 1.00 19.20 548 LEU B O 1
ATOM 8814 N N . SER B 2 104 ? 51.790 -26.072 5.734 1.00 17.88 549 SER B N 1
ATOM 8815 C CA . SER B 2 104 ? 51.090 -24.882 6.217 1.00 20.85 549 SER B CA 1
ATOM 8816 C C . SER B 2 104 ? 50.101 -24.427 5.132 1.00 21.15 549 SER B C 1
ATOM 8817 O O . SER B 2 104 ? 50.391 -24.488 3.935 1.00 22.27 549 SER B O 1
ATOM 8825 N N . GLY B 2 105 ? 48.904 -24.003 5.548 1.00 21.84 550 GLY B N 1
ATOM 8826 C CA . GLY B 2 105 ? 47.876 -23.574 4.616 1.00 28.28 550 GLY B CA 1
ATOM 8827 C C . GLY B 2 105 ? 46.927 -24.684 4.217 1.00 29.53 550 GLY B C 1
ATOM 8828 O O . GLY B 2 105 ? 45.905 -24.442 3.571 1.00 27.88 550 GLY B O 1
ATOM 8832 N N . THR B 2 106 ? 47.258 -25.912 4.600 1.00 20.94 551 THR B N 1
ATOM 8833 C CA . THR B 2 106 ? 46.366 -27.037 4.375 1.00 16.07 551 THR B CA 1
ATOM 8834 C C . THR B 2 106 ? 45.779 -27.486 5.715 1.00 18.18 551 THR B C 1
ATOM 8835 O O . THR B 2 106 ? 46.542 -27.753 6.635 1.00 19.16 551 THR B O 1
ATOM 8846 N N . LYS B 2 107 ? 44.439 -27.570 5.816 1.00 19.05 552 LYS B N 1
ATOM 8847 C CA . LYS B 2 107 ? 43.790 -27.984 7.069 1.00 16.87 552 LYS B CA 1
ATOM 8848 C C . LYS B 2 107 ? 43.825 -29.488 7.180 1.00 16.39 552 LYS B C 1
ATOM 8849 O O . LYS B 2 107 ? 43.321 -30.187 6.314 1.00 20.17 552 LYS B O 1
ATOM 8868 N N . ILE B 2 108 ? 44.425 -29.981 8.258 1.00 16.65 553 ILE B N 1
ATOM 8869 C CA . ILE B 2 108 ? 44.496 -31.408 8.531 1.00 14.24 553 ILE B CA 1
ATOM 8870 C C . ILE B 2 108 ? 43.832 -31.619 9.900 1.00 12.01 553 ILE B C 1
ATOM 8871 O O . ILE B 2 108 ? 44.186 -30.948 10.857 1.00 15.70 553 ILE B O 1
ATOM 8887 N N . TYR B 2 109 ? 42.806 -32.468 9.955 1.00 16.34 554 TYR B N 1
ATOM 8888 C CA . TYR B 2 109 ? 41.955 -32.520 11.157 1.00 13.08 554 TYR B CA 1
ATOM 8889 C C . TYR B 2 109 ? 41.198 -33.840 11.202 1.00 10.51 554 TYR B C 1
ATOM 8890 O O . TYR B 2 109 ? 40.944 -34.461 10.159 1.00 13.32 554 TYR B O 1
ATOM 8908 N N . PRO B 2 110 ? 40.824 -34.282 12.413 1.00 12.32 555 PRO B N 1
ATOM 8909 C CA . PRO B 2 110 ? 40.133 -35.568 12.560 1.00 11.03 555 PRO B CA 1
ATOM 8910 C C . PRO B 2 110 ? 38.646 -35.463 12.170 1.00 17.06 555 PRO B C 1
ATOM 8911 O O . PRO B 2 110 ? 37.768 -35.506 13.042 1.00 16.43 555 PRO B O 1
ATOM 8922 N N . GLY B 2 111 ? 38.377 -35.332 10.875 1.00 14.58 556 GLY B N 1
ATOM 8923 C CA . GLY B 2 111 ? 37.017 -35.106 10.405 1.00 16.54 556 GLY B CA 1
ATOM 8924 C C . GLY B 2 111 ? 36.602 -35.871 9.161 1.00 16.64 556 GLY B C 1
ATOM 8925 O O . GLY B 2 111 ? 35.652 -35.455 8.483 1.00 14.71 556 GLY B O 1
ATOM 8929 N N . GLY B 2 112 ? 37.281 -36.976 8.841 1.00 14.47 557 GLY B N 1
ATOM 8930 C CA . GLY B 2 112 ? 36.972 -37.715 7.630 1.00 18.34 557 GLY B CA 1
ATOM 8931 C C . GLY B 2 112 ? 38.226 -38.347 7.026 1.00 15.88 557 GLY B C 1
ATOM 8932 O O . GLY B 2 112 ? 39.344 -37.928 7.335 1.00 17.15 557 GLY B O 1
ATOM 8936 N N . GLN B 2 113 ? 38.029 -39.333 6.162 1.00 18.62 558 GLN B N 1
ATOM 8937 C CA . GLN B 2 113 ? 39.164 -40.108 5.634 1.00 21.35 558 GLN B CA 1
ATOM 8938 C C . GLN B 2 113 ? 40.190 -39.255 4.904 1.00 21.42 558 GLN B C 1
ATOM 8939 O O . GLN B 2 113 ? 41.389 -39.511 4.993 1.00 23.78 558 GLN B O 1
ATOM 8953 N N . SER B 2 114 ? 39.729 -38.245 4.184 1.00 21.49 559 SER B N 1
ATOM 8954 C CA . SER B 2 114 ? 40.635 -37.373 3.429 1.00 21.15 559 SER B CA 1
ATOM 8955 C C . SER B 2 114 ? 41.103 -36.183 4.234 1.00 26.39 559 SER B C 1
ATOM 8956 O O . SER B 2 114 ? 41.974 -35.446 3.784 1.00 27.15 559 SER B O 1
ATOM 8964 N N . ALA B 2 115 ? 40.514 -35.978 5.410 1.00 20.66 560 ALA B N 1
ATOM 8965 C CA . ALA B 2 115 ? 40.871 -34.839 6.242 1.00 16.25 560 ALA B CA 1
ATOM 8966 C C . ALA B 2 115 ? 41.949 -35.131 7.261 1.00 15.06 560 ALA B C 1
ATOM 8967 O O . ALA B 2 115 ? 42.746 -34.246 7.550 1.00 16.24 560 ALA B O 1
ATOM 8974 N N . TYR B 2 116 ? 41.954 -36.322 7.871 1.00 14.34 561 TYR B N 1
ATOM 8975 C CA . TYR B 2 116 ? 42.872 -36.557 8.990 1.00 13.53 561 TYR B CA 1
ATOM 8976 C C . TYR B 2 116 ? 44.301 -36.918 8.553 1.00 12.81 561 TYR B C 1
ATOM 8977 O O . TYR B 2 116 ? 45.201 -36.946 9.383 1.00 17.25 561 TYR B O 1
ATOM 8995 N N A LYS B 2 117 ? 44.470 -37.170 7.260 0.45 18.33 562 LYS B N 1
ATOM 8996 N N B LYS B 2 117 ? 44.511 -37.169 7.267 0.55 19.03 562 LYS B N 1
ATOM 8997 C CA A LYS B 2 117 ? 45.767 -37.547 6.709 0.45 19.54 562 LYS B CA 1
ATOM 8998 C CA B LYS B 2 117 ? 45.846 -37.559 6.799 0.55 18.97 562 LYS B CA 1
ATOM 8999 C C A LYS B 2 117 ? 46.033 -36.819 5.402 0.45 16.85 562 LYS B C 1
ATOM 9000 C C B LYS B 2 117 ? 46.094 -37.106 5.359 0.55 16.14 562 LYS B C 1
ATOM 9001 O O A LYS B 2 117 ? 45.100 -36.436 4.668 0.45 14.72 562 LYS B O 1
ATOM 9002 O O B LYS B 2 117 ? 45.199 -37.178 4.506 0.55 17.22 562 LYS B O 1
ATOM 9039 N N . LYS B 2 118 ? 47.314 -36.617 5.119 1.00 17.54 563 LYS B N 1
ATOM 9040 C CA . LYS B 2 118 ? 47.701 -36.036 3.844 1.00 14.55 563 LYS B CA 1
ATOM 9041 C C . LYS B 2 118 ? 48.992 -36.733 3.437 1.00 12.84 563 LYS B C 1
ATOM 9042 O O . LYS B 2 118 ? 49.913 -36.832 4.243 1.00 15.40 563 LYS B O 1
ATOM 9062 N N . GLU B 2 119 ? 49.039 -37.217 2.201 1.00 15.02 564 GLU B N 1
ATOM 9063 C CA . GLU B 2 119 ? 50.237 -37.920 1.705 1.00 15.22 564 GLU B CA 1
ATOM 9064 C C . GLU B 2 119 ? 51.123 -36.976 0.921 1.00 20.95 564 GLU B C 1
ATOM 9065 O O . GLU B 2 119 ? 50.616 -36.136 0.143 1.00 16.55 564 GLU B O 1
ATOM 9077 N N . VAL B 2 120 ? 52.440 -37.106 1.124 1.00 16.10 565 VAL B N 1
ATOM 9078 C CA . VAL B 2 120 ? 53.443 -36.340 0.372 1.00 15.32 565 VAL B CA 1
ATOM 9079 C C . VAL B 2 120 ? 54.459 -37.359 -0.133 1.00 17.68 565 VAL B C 1
ATOM 9080 O O . VAL B 2 120 ? 54.727 -38.359 0.550 1.00 21.45 565 VAL B O 1
ATOM 9093 N N . GLN B 2 121 ? 55.025 -37.154 -1.322 1.00 15.65 566 GLN B N 1
ATOM 9094 C CA . GLN B 2 121 ? 56.124 -38.014 -1.783 1.00 12.24 566 GLN B CA 1
ATOM 9095 C C . GLN B 2 121 ? 57.262 -37.075 -2.151 1.00 18.51 566 GLN B C 1
ATOM 9096 O O . GLN B 2 121 ? 57.018 -36.014 -2.722 1.00 21.86 566 GLN B O 1
ATOM 9110 N N . PHE B 2 122 ? 58.498 -37.414 -1.763 1.00 14.37 567 PHE B N 1
ATOM 9111 C CA . PHE B 2 122 ? 59.637 -36.554 -2.158 1.00 11.67 567 PHE B CA 1
ATOM 9112 C C . PHE B 2 122 ? 60.849 -37.451 -2.415 1.00 14.54 567 PHE B C 1
ATOM 9113 O O . PHE B 2 122 ? 61.004 -38.451 -1.759 1.00 12.55 567 PHE B O 1
ATOM 9130 N N . ARG B 2 123 ? 61.718 -37.037 -3.340 1.00 12.99 568 ARG B N 1
ATOM 9131 C CA . ARG B 2 123 ? 62.904 -37.803 -3.694 1.00 10.96 568 ARG B CA 1
ATOM 9132 C C . ARG B 2 123 ? 64.145 -36.935 -3.405 1.00 13.07 568 ARG B C 1
ATOM 9133 O O . ARG B 2 123 ? 64.125 -35.715 -3.635 1.00 12.83 568 ARG B O 1
ATOM 9154 N N . ILE B 2 124 ? 65.183 -37.552 -2.857 1.00 10.89 569 ILE B N 1
ATOM 9155 C CA . ILE B 2 124 ? 66.496 -36.900 -2.691 1.00 9.87 569 ILE B CA 1
ATOM 9156 C C . ILE B 2 124 ? 67.476 -37.682 -3.562 1.00 12.18 569 ILE B C 1
ATOM 9157 O O . ILE B 2 124 ? 67.633 -38.887 -3.368 1.00 12.83 569 ILE B O 1
ATOM 9173 N N A SER B 2 125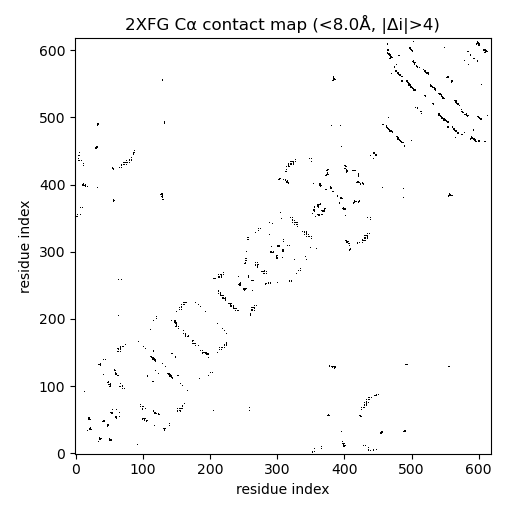 ? 68.084 -37.012 -4.549 0.69 12.89 570 SER B N 1
ATOM 9174 N N B SER B 2 125 ? 68.146 -37.002 -4.491 0.31 13.91 570 SER B N 1
ATOM 9175 C CA A SER B 2 125 ? 69.012 -37.673 -5.459 0.69 14.73 570 SER B CA 1
ATOM 9176 C CA B SER B 2 125 ? 68.980 -37.688 -5.470 0.31 14.74 570 SER B CA 1
ATOM 9177 C C A SER B 2 125 ? 70.375 -37.031 -5.416 0.69 14.13 570 SER B C 1
ATOM 9178 C C B SER B 2 125 ? 70.352 -37.053 -5.657 0.31 15.53 570 SER B C 1
ATOM 9179 O O A SER B 2 125 ? 70.499 -35.820 -5.305 0.69 14.31 570 SER B O 1
ATOM 9180 O O B SER B 2 125 ? 70.464 -35.856 -5.920 0.31 14.15 570 SER B O 1
ATOM 9195 N N . ALA B 2 126 ? 71.388 -37.882 -5.535 1.00 12.10 571 ALA B N 1
ATOM 9196 C CA . ALA B 2 126 ? 72.750 -37.469 -5.800 1.00 13.25 571 ALA B CA 1
ATOM 9197 C C . ALA B 2 126 ? 72.994 -37.645 -7.305 1.00 17.03 571 ALA B C 1
ATOM 9198 O O . ALA B 2 126 ? 72.174 -38.229 -8.013 1.00 14.93 571 ALA B O 1
ATOM 9206 N N . PRO B 2 127 ? 74.130 -37.144 -7.809 1.00 13.30 572 PRO B N 1
ATOM 9207 C CA . PRO B 2 127 ? 74.381 -37.312 -9.244 1.00 14.60 572 PRO B CA 1
ATOM 9208 C C . PRO B 2 127 ? 74.507 -38.786 -9.656 1.00 15.70 572 PRO B C 1
ATOM 9209 O O . PRO B 2 127 ? 74.864 -39.624 -8.850 1.00 16.34 572 PRO B O 1
ATOM 9220 N N . GLU B 2 128 ? 74.201 -39.078 -10.911 1.00 14.87 573 GLU B N 1
ATOM 9221 C CA . GLU B 2 128 ? 74.452 -40.390 -11.464 1.00 12.80 573 GLU B CA 1
ATOM 9222 C C . GLU B 2 128 ? 75.881 -40.853 -11.110 1.00 10.18 573 GLU B C 1
ATOM 9223 O O . GLU B 2 128 ? 76.858 -40.113 -11.319 1.00 16.42 573 GLU B O 1
ATOM 9235 N N . GLY B 2 129 ? 76.002 -42.093 -10.647 1.00 12.13 574 GLY B N 1
ATOM 9236 C CA . GLY B 2 129 ? 77.340 -42.623 -10.422 1.00 15.89 574 GLY B CA 1
ATOM 9237 C C . GLY B 2 129 ? 77.881 -42.339 -9.028 1.00 19.77 574 GLY B C 1
ATOM 9238 O O . GLY B 2 129 ? 78.892 -42.924 -8.661 1.00 18.24 574 GLY B O 1
ATOM 9242 N N . THR B 2 130 ? 77.209 -41.463 -8.279 1.00 17.37 575 THR B N 1
ATOM 9243 C CA . THR B 2 130 ? 77.552 -41.117 -6.878 1.00 17.90 575 THR B CA 1
ATOM 9244 C C . THR B 2 130 ? 76.782 -41.986 -5.895 1.00 20.41 575 THR B C 1
ATOM 9245 O O . THR B 2 130 ? 75.534 -42.056 -5.933 1.00 19.17 575 THR B O 1
ATOM 9256 N N . VAL B 2 131 ? 77.493 -42.630 -4.983 1.00 19.46 576 VAL B N 1
ATOM 9257 C CA . VAL B 2 131 ? 76.815 -43.517 -4.024 1.00 20.18 576 VAL B CA 1
ATOM 9258 C C . VAL B 2 131 ? 75.958 -42.672 -3.058 1.00 19.03 576 VAL B C 1
ATOM 9259 O O . VAL B 2 131 ? 76.439 -41.663 -2.547 1.00 20.49 576 VAL B O 1
ATOM 9272 N N . PHE B 2 132 ? 74.667 -42.996 -2.946 1.00 21.56 577 PHE B N 1
ATOM 9273 C CA . PHE B 2 132 ? 73.793 -42.392 -1.963 1.00 19.56 577 PHE B CA 1
ATOM 9274 C C . PHE B 2 132 ? 73.464 -43.519 -0.988 1.00 19.34 577 PHE B C 1
ATOM 9275 O O . PHE B 2 132 ? 72.761 -44.472 -1.344 1.00 19.10 577 PHE B O 1
ATOM 9292 N N . ASN B 2 133 ? 73.916 -43.395 0.257 1.00 14.72 578 ASN B N 1
ATOM 9293 C CA . ASN B 2 133 ? 73.681 -44.449 1.261 1.00 12.50 578 ASN B CA 1
ATOM 9294 C C . ASN B 2 133 ? 72.608 -44.033 2.255 1.00 18.15 578 ASN B C 1
ATOM 9295 O O . ASN B 2 133 ? 72.837 -43.172 3.083 1.00 14.13 578 ASN B O 1
ATOM 9306 N N . PRO B 2 134 ? 71.400 -44.600 2.153 1.00 14.50 579 PRO B N 1
ATOM 9307 C CA . PRO B 2 134 ? 70.353 -44.246 3.114 1.00 14.44 579 PRO B CA 1
ATOM 9308 C C . PRO B 2 134 ? 70.573 -44.856 4.507 1.00 15.90 579 PRO B C 1
ATOM 9309 O O . PRO B 2 134 ? 69.963 -44.385 5.461 1.00 15.85 579 PRO B O 1
ATOM 9320 N N . GLU B 2 135 ? 71.437 -45.869 4.632 1.00 17.03 580 GLU B N 1
ATOM 9321 C CA . GLU B 2 135 ? 71.500 -46.643 5.878 1.00 18.87 580 GLU B CA 1
ATOM 9322 C C . GLU B 2 135 ? 72.061 -45.847 7.042 1.00 17.78 580 GLU B C 1
ATOM 9323 O O . GLU B 2 135 ? 71.755 -46.150 8.201 1.00 20.06 580 GLU B O 1
ATOM 9335 N N . ASN B 2 136 ? 72.835 -44.809 6.756 1.00 13.45 581 ASN B N 1
ATOM 9336 C CA . ASN B 2 136 ? 73.347 -43.955 7.845 1.00 16.67 581 ASN B CA 1
ATOM 9337 C C . ASN B 2 136 ? 72.497 -42.690 8.068 1.00 12.90 581 ASN B C 1
ATOM 9338 O O . ASN B 2 136 ? 72.882 -41.810 8.844 1.00 13.59 581 ASN B O 1
ATOM 9349 N N . ASP B 2 137 ? 71.330 -42.630 7.442 1.00 13.59 582 ASP B N 1
ATOM 9350 C CA . ASP B 2 137 ? 70.456 -41.452 7.573 1.00 13.24 582 ASP B CA 1
ATOM 9351 C C . ASP B 2 137 ? 69.528 -41.625 8.768 1.00 14.67 582 ASP B C 1
ATOM 9352 O O . ASP B 2 137 ? 68.822 -42.610 8.839 1.00 15.88 582 ASP B O 1
ATOM 9361 N N . TYR B 2 138 ? 69.496 -40.651 9.673 1.00 13.67 583 TYR B N 1
ATOM 9362 C CA . TYR B 2 138 ? 68.644 -40.719 10.857 1.00 12.73 583 TYR B CA 1
ATOM 9363 C C . TYR B 2 138 ? 67.204 -41.069 10.570 1.00 15.97 583 TYR B C 1
ATOM 9364 O O . TYR B 2 138 ? 66.645 -41.930 11.241 1.00 16.09 583 TYR B O 1
ATOM 9382 N N . SER B 2 139 ? 66.568 -40.427 9.583 1.00 12.28 584 SER B N 1
ATOM 9383 C CA . SER B 2 139 ? 65.131 -40.639 9.394 1.00 11.80 584 SER B CA 1
ATOM 9384 C C . SER B 2 139 ? 64.810 -41.876 8.576 1.00 15.12 584 SER B C 1
ATOM 9385 O O . SER B 2 139 ? 63.645 -42.160 8.358 1.00 14.10 584 SER B O 1
ATOM 9393 N N . TYR B 2 140 ? 65.839 -42.610 8.137 1.00 13.61 585 TYR B N 1
ATOM 9394 C CA . TYR B 2 140 ? 65.618 -43.839 7.377 1.00 17.53 585 TYR B CA 1
ATOM 9395 C C . TYR B 2 140 ? 65.389 -45.050 8.300 1.00 15.34 585 TYR B C 1
ATOM 9396 O O . TYR B 2 140 ? 64.941 -46.096 7.858 1.00 15.70 585 TYR B O 1
ATOM 9414 N N . GLN B 2 141 ? 65.676 -44.879 9.576 1.00 11.07 586 GLN B N 1
ATOM 9415 C CA . GLN B 2 141 ? 65.673 -46.011 10.517 1.00 16.60 586 GLN B CA 1
ATOM 9416 C C . GLN B 2 141 ? 64.286 -46.630 10.559 1.00 17.37 586 GLN B C 1
ATOM 9417 O O . GLN B 2 141 ? 63.311 -45.931 10.766 1.00 15.02 586 GLN B O 1
ATOM 9431 N N . GLY B 2 142 ? 64.199 -47.950 10.349 1.00 13.83 587 GLY B N 1
ATOM 9432 C CA . GLY B 2 142 ? 62.919 -48.638 10.452 1.00 13.73 587 GLY B CA 1
ATOM 9433 C C . GLY B 2 142 ? 61.963 -48.428 9.288 1.00 18.02 587 GLY B C 1
ATOM 9434 O O . GLY B 2 142 ? 60.800 -48.815 9.379 1.00 17.85 587 GLY B O 1
ATOM 9438 N N . LEU B 2 143 ? 62.420 -47.806 8.197 1.00 14.04 588 LEU B N 1
ATOM 9439 C CA . LEU B 2 143 ? 61.565 -47.706 7.009 1.00 12.32 588 LEU B CA 1
ATOM 9440 C C . LEU B 2 143 ? 61.722 -48.927 6.081 1.00 14.06 588 LEU B C 1
ATOM 9441 O O . LEU B 2 143 ? 62.813 -49.523 5.991 1.00 17.11 588 LEU B O 1
ATOM 9457 N N . SER B 2 144 ? 60.619 -49.248 5.392 1.00 15.53 589 SER B N 1
ATOM 9458 C CA . SER B 2 144 ? 60.528 -50.348 4.438 1.00 22.40 589 SER B CA 1
ATOM 9459 C C . SER B 2 144 ? 59.902 -49.900 3.138 1.00 18.86 589 SER B C 1
ATOM 9460 O O . SER B 2 144 ? 59.106 -48.958 3.095 1.00 19.17 589 SER B O 1
ATOM 9468 N N . ALA B 2 145 ? 60.205 -50.650 2.088 1.00 17.80 590 ALA B N 1
ATOM 9469 C CA . ALA B 2 145 ? 59.578 -50.469 0.791 1.00 19.96 590 ALA B CA 1
ATOM 9470 C C . ALA B 2 145 ? 58.109 -50.899 0.832 1.00 24.62 590 ALA B C 1
ATOM 9471 O O . ALA B 2 145 ? 57.771 -51.911 1.422 1.00 29.70 590 ALA B O 1
ATOM 9478 N N . GLY B 2 146 ? 57.238 -50.094 0.234 1.00 31.09 591 GLY B N 1
ATOM 9479 C CA . GLY B 2 146 ? 55.862 -50.491 -0.005 1.00 33.43 591 GLY B CA 1
ATOM 9480 C C . GLY B 2 146 ? 54.935 -50.495 1.196 1.00 35.77 591 GLY B C 1
ATOM 9481 O O . GLY B 2 146 ? 53.889 -51.127 1.168 1.00 41.70 591 GLY B O 1
ATOM 9485 N N . THR B 2 147 ? 55.303 -49.790 2.258 1.00 23.93 592 THR B N 1
ATOM 9486 C CA . THR B 2 147 ? 54.483 -49.769 3.450 1.00 28.83 592 THR B CA 1
ATOM 9487 C C . THR B 2 147 ? 54.779 -48.466 4.162 1.00 30.70 592 THR B C 1
ATOM 9488 O O . THR B 2 147 ? 55.855 -47.890 3.958 1.00 28.98 592 THR B O 1
ATOM 9499 N N . VAL B 2 148 ? 53.839 -47.963 4.960 1.00 23.98 593 VAL B N 1
ATOM 9500 C CA . VAL B 2 148 ? 54.173 -46.808 5.807 1.00 16.69 593 VAL B CA 1
ATOM 9501 C C . VAL B 2 148 ? 53.995 -47.194 7.264 1.00 23.47 593 VAL B C 1
ATOM 9502 O O . VAL B 2 148 ? 53.061 -47.947 7.601 1.00 21.17 593 VAL B O 1
ATOM 9515 N N . VAL B 2 149 ? 54.886 -46.681 8.116 1.00 17.89 594 VAL B N 1
ATOM 9516 C CA . VAL B 2 149 ? 54.828 -46.885 9.553 1.00 18.03 594 VAL B CA 1
ATOM 9517 C C . VAL B 2 149 ? 55.125 -45.598 10.302 1.00 16.74 594 VAL B C 1
ATOM 9518 O O . VAL B 2 149 ? 55.953 -44.771 9.867 1.00 13.31 594 VAL B O 1
ATOM 9531 N N . LYS B 2 150 ? 54.459 -45.435 11.441 1.00 13.64 595 LYS B N 1
ATOM 9532 C CA . LYS B 2 150 ? 54.713 -44.282 12.294 1.00 15.65 595 LYS B CA 1
ATOM 9533 C C . LYS B 2 150 ? 56.185 -44.262 12.677 1.00 15.94 595 LYS B C 1
ATOM 9534 O O . LYS B 2 150 ? 56.750 -45.306 13.081 1.00 15.26 595 LYS B O 1
ATOM 9553 N N . SER B 2 151 ? 56.792 -43.074 12.619 1.00 14.59 596 SER B N 1
ATOM 9554 C CA . SER B 2 151 ? 58.208 -42.921 12.952 1.00 14.44 596 SER B CA 1
ATOM 9555 C C . SER B 2 151 ? 58.475 -41.737 13.889 1.00 12.86 596 SER B C 1
ATOM 9556 O O . SER B 2 151 ? 58.136 -40.613 13.572 1.00 17.46 596 SER B O 1
ATOM 9564 N N . GLU B 2 152 ? 59.154 -42.018 15.004 1.00 13.62 597 GLU B N 1
ATOM 9565 C CA . GLU B 2 152 ? 59.614 -40.991 15.923 1.00 15.96 597 GLU B CA 1
ATOM 9566 C C . GLU B 2 152 ? 60.856 -40.267 15.372 1.00 14.76 597 GLU B C 1
ATOM 9567 O O . GLU B 2 152 ? 61.312 -39.270 15.936 1.00 18.53 597 GLU B O 1
ATOM 9579 N N . TYR B 2 153 ? 61.403 -40.764 14.273 1.00 15.14 598 TYR B N 1
ATOM 9580 C CA . TYR B 2 153 ? 62.636 -40.160 13.726 1.00 14.51 598 TYR B CA 1
ATOM 9581 C C . TYR B 2 153 ? 62.336 -39.158 12.589 1.00 15.46 598 TYR B C 1
ATOM 9582 O O . TYR B 2 153 ? 63.263 -38.671 11.937 1.00 17.59 598 TYR B O 1
ATOM 9600 N N . ILE B 2 154 ? 61.061 -38.853 12.369 1.00 12.76 599 ILE B N 1
ATOM 9601 C CA . ILE B 2 154 ? 60.668 -37.822 11.397 1.00 14.49 599 ILE B CA 1
ATOM 9602 C C . ILE B 2 154 ? 59.850 -36.804 12.169 1.00 17.98 599 ILE B C 1
ATOM 9603 O O . ILE B 2 154 ? 58.606 -36.869 12.209 1.00 14.67 599 ILE B O 1
ATOM 9619 N N . PRO B 2 155 ? 60.543 -35.862 12.822 1.00 13.46 600 PRO B N 1
ATOM 9620 C CA . PRO B 2 155 ? 59.764 -35.063 13.769 1.00 17.09 600 PRO B CA 1
ATOM 9621 C C . PRO B 2 155 ? 58.791 -34.092 13.119 1.00 15.26 600 PRO B C 1
ATOM 9622 O O . PRO B 2 155 ? 58.975 -33.599 12.001 1.00 14.18 600 PRO B O 1
ATOM 9633 N N . VAL B 2 156 ? 57.695 -33.850 13.830 1.00 15.34 601 VAL B N 1
ATOM 9634 C CA . VAL B 2 156 ? 56.621 -32.990 13.344 1.00 16.04 601 VAL B CA 1
ATOM 9635 C C . VAL B 2 156 ? 56.594 -31.709 14.133 1.00 16.11 601 VAL B C 1
ATOM 9636 O O . VAL B 2 156 ? 56.829 -31.723 15.356 1.00 19.52 601 VAL B O 1
ATOM 9649 N N . TYR B 2 157 ? 56.291 -30.616 13.432 1.00 15.69 602 TYR B N 1
ATOM 9650 C CA . TYR B 2 157 ? 56.311 -29.272 13.995 1.00 15.33 602 TYR B CA 1
ATOM 9651 C C . TYR B 2 157 ? 54.991 -28.580 13.729 1.00 22.97 602 TYR B C 1
ATOM 9652 O O . TYR B 2 157 ? 54.360 -28.783 12.708 1.00 18.11 602 TYR B O 1
ATOM 9670 N N . ASP B 2 158 ? 54.588 -27.735 14.663 1.00 21.94 603 ASP B N 1
ATOM 9671 C CA . ASP B 2 158 ? 53.362 -26.962 14.520 1.00 28.45 603 ASP B CA 1
ATOM 9672 C C . ASP B 2 158 ? 53.777 -25.500 14.601 1.00 32.40 603 ASP B C 1
ATOM 9673 O O . ASP B 2 158 ? 54.238 -25.042 15.648 1.00 31.49 603 ASP B O 1
ATOM 9682 N N . ALA B 2 159 ? 53.649 -24.789 13.490 1.00 29.86 604 ALA B N 1
ATOM 9683 C CA . ALA B 2 159 ? 54.226 -23.461 13.354 1.00 31.73 604 ALA B CA 1
ATOM 9684 C C . ALA B 2 159 ? 55.683 -23.423 13.800 1.00 42.49 604 ALA B C 1
ATOM 9685 O O . ALA B 2 159 ? 56.111 -22.452 14.428 1.00 36.92 604 ALA B O 1
ATOM 9692 N N . GLY B 2 160 ? 56.436 -24.474 13.488 1.00 32.16 605 GLY B N 1
ATOM 9693 C CA . GLY B 2 160 ? 57.877 -24.495 13.718 1.00 30.84 605 GLY B CA 1
ATOM 9694 C C . GLY B 2 160 ? 58.290 -24.975 15.100 1.00 28.77 605 GLY B C 1
ATOM 9695 O O . GLY B 2 160 ? 59.483 -24.999 15.416 1.00 39.98 605 GLY B O 1
ATOM 9699 N N . VAL B 2 161 ? 57.313 -25.362 15.910 1.00 26.88 606 VAL B N 1
ATOM 9700 C CA . VAL B 2 161 ? 57.540 -25.861 17.259 1.00 35.14 606 VAL B CA 1
ATOM 9701 C C . VAL B 2 161 ? 57.365 -27.375 17.329 1.00 30.07 606 VAL B C 1
ATOM 9702 O O . VAL B 2 161 ? 56.307 -27.891 17.002 1.00 29.37 606 VAL B O 1
ATOM 9715 N N . LEU B 2 162 ? 58.392 -28.083 17.788 1.00 29.92 607 LEU B N 1
ATOM 9716 C CA . LEU B 2 162 ? 58.355 -29.549 17.816 1.00 26.69 607 LEU B CA 1
ATOM 9717 C C . LEU B 2 162 ? 57.207 -30.089 18.649 1.00 33.74 607 LEU B C 1
ATOM 9718 O O . LEU B 2 162 ? 57.103 -29.811 19.842 1.00 35.56 607 LEU B O 1
ATOM 9734 N N . VAL B 2 163 ? 56.345 -30.881 18.028 1.00 26.98 608 VAL B N 1
ATOM 9735 C CA . VAL B 2 163 ? 55.269 -31.520 18.761 1.00 23.79 608 VAL B CA 1
ATOM 9736 C C . VAL B 2 163 ? 55.316 -33.035 18.785 1.00 25.99 608 VAL B C 1
ATOM 9737 O O . VAL B 2 163 ? 54.689 -33.631 19.636 1.00 27.08 608 VAL B O 1
ATOM 9750 N N . PHE B 2 164 ? 56.059 -33.687 17.890 1.00 17.05 609 PHE B N 1
ATOM 9751 C CA . PHE B 2 164 ? 56.169 -35.154 17.976 1.00 13.42 609 PHE B CA 1
ATOM 9752 C C . PHE B 2 164 ? 57.500 -35.612 17.419 1.00 17.45 609 PHE B C 1
ATOM 9753 O O . PHE B 2 164 ? 57.989 -35.004 16.463 1.00 20.73 609 PHE B O 1
ATOM 9770 N N . GLY B 2 165 ? 58.081 -36.680 17.985 1.00 15.14 610 GLY B N 1
ATOM 9771 C CA . GLY B 2 165 ? 59.360 -37.180 17.519 1.00 18.05 610 GLY B CA 1
ATOM 9772 C C . GLY B 2 165 ? 60.547 -36.414 18.060 1.00 23.70 610 GLY B C 1
ATOM 9773 O O . GLY B 2 165 ? 60.412 -35.494 18.886 1.00 20.29 610 GLY B O 1
ATOM 9777 N N . ARG B 2 166 ? 61.726 -36.773 17.567 1.00 18.49 611 ARG B N 1
ATOM 9778 C CA . ARG B 2 166 ? 62.945 -36.168 18.084 1.00 19.04 611 ARG B CA 1
ATOM 9779 C C . ARG B 2 166 ? 63.897 -35.847 16.966 1.00 22.18 611 ARG B C 1
ATOM 9780 O O . ARG B 2 166 ? 63.992 -36.588 16.005 1.00 18.35 611 ARG B O 1
ATOM 9801 N N . GLU B 2 167 ? 64.588 -34.730 17.109 1.00 19.69 612 GLU B N 1
ATOM 9802 C CA . GLU B 2 167 ? 65.729 -34.418 16.234 1.00 21.30 612 GLU B CA 1
ATOM 9803 C C . GLU B 2 167 ? 66.942 -35.267 16.621 1.00 21.56 612 GLU B C 1
ATOM 9804 O O . GLU B 2 167 ? 67.027 -35.764 17.754 1.00 25.32 612 GLU B O 1
ATOM 9816 N N . PRO B 2 168 ? 67.885 -35.442 15.685 1.00 17.05 613 PRO B N 1
ATOM 9817 C CA . PRO B 2 168 ? 69.045 -36.307 15.901 1.00 23.95 613 PRO B CA 1
ATOM 9818 C C . PRO B 2 168 ? 70.070 -35.698 16.852 1.00 32.80 613 PRO B C 1
ATOM 9819 O O . PRO B 2 168 ? 70.984 -34.987 16.455 1.00 27.61 613 PRO B O 1
ATOM 9830 N N . LEU B 2 169 ? 69.903 -35.998 18.128 1.00 41.08 614 LEU B N 1
ATOM 9831 C CA . LEU B 2 169 ? 70.792 -35.455 19.139 1.00 47.72 614 LEU B CA 1
ATOM 9832 C C . LEU B 2 169 ? 71.769 -36.495 19.672 1.00 50.49 614 LEU B C 1
ATOM 9833 O O . LEU B 2 169 ? 71.902 -36.657 20.875 1.00 47.61 614 LEU B O 1
ATOM 9849 N N A GLU B 2 170 ? 72.417 -37.221 18.764 0.70 65.70 615 GLU B N 1
ATOM 9850 N N B GLU B 2 170 ? 72.448 -37.186 18.760 0.30 64.95 615 GLU B N 1
ATOM 9851 C CA A GLU B 2 170 ? 73.591 -38.023 19.109 0.70 67.24 615 GLU B CA 1
ATOM 9852 C CA B GLU B 2 170 ? 73.606 -38.001 19.114 0.30 67.31 615 GLU B CA 1
ATOM 9853 C C A GLU B 2 170 ? 73.244 -38.905 20.322 0.70 68.36 615 GLU B C 1
ATOM 9854 C C B GLU B 2 170 ? 73.246 -38.889 20.326 0.30 67.86 615 GLU B C 1
ATOM 9855 O O A GLU B 2 170 ? 72.082 -39.316 20.383 0.70 71.60 615 GLU B O 1
ATOM 9856 O O B GLU B 2 170 ? 72.081 -39.287 20.391 0.30 70.85 615 GLU B O 1
ATOM 9879 N N . HIS B 2 171 ? 74.124 -39.243 21.279 1.00 55.44 616 HIS B N 1
ATOM 9880 C CA . HIS B 2 171 ? 75.500 -38.734 21.545 1.00 54.00 616 HIS B CA 1
ATOM 9881 C C . HIS B 2 171 ? 75.585 -37.288 22.092 1.00 46.77 616 HIS B C 1
ATOM 9882 O O . HIS B 2 171 ? 76.668 -36.828 22.450 1.00 39.10 616 HIS B O 1
ATOM 9898 N N . HIS B 2 172 ? 74.445 -36.606 22.204 1.00 46.57 617 HIS B N 1
ATOM 9899 C CA . HIS B 2 172 ? 74.420 -35.256 22.785 1.00 48.83 617 HIS B CA 1
ATOM 9900 C C . HIS B 2 172 ? 73.147 -34.969 23.601 1.00 46.84 617 HIS B C 1
ATOM 9901 O O . HIS B 2 172 ? 72.894 -33.831 24.007 1.00 48.93 617 HIS B O 1
ATOM 9916 N N . HIS B 2 173 ? 72.382 -36.021 23.871 0.57 28.86 618 HIS B N 1
ATOM 9917 C CA . HIS B 2 173 ? 71.184 -35.940 24.699 0.62 31.58 618 HIS B CA 1
ATOM 9918 C C . HIS B 2 173 ? 70.587 -37.332 24.830 0.53 28.66 618 HIS B C 1
ATOM 9919 O O . HIS B 2 173 ? 70.952 -38.240 24.075 0.42 21.78 618 HIS B O 1
#